Protein AF-A0A3S0AZ36-F1 (afdb_monomer)

Mean predicted aligned error: 8.42 Å

Nearest PDB structures (foldseek):
  4oby-assembly1_A  TM=6.616E-01  e=1.088E-15  Escherichia coli K-12
  6ao8-assembly1_A  TM=6.631E-01  e=4.746E-15  Neisseria gonorrhoeae NCCP11945
  5yym-assembly2_B  TM=6.530E-01  e=3.161E-15  Escherichia coli K-12
  5yym-assembly1_A  TM=6.118E-01  e=3.873E-15  Escherichia coli K-12
  5b63-assembly1_A  TM=6.585E-01  e=3.156E-12  Escherichia coli K-12

Secondary structure (DSSP, 8-state):
--EEPPGGG-SSEEEESS--HHHHTTSEEEEETTEEEEE-BTTB-S-SSPPPPPPPEEEEE---BTTS--BHHHHHHHHHHHHHHHHHS--GGG-TTS----TT---S-SEEEEEEEB-TT---HHHHHHHHHHHHHHT--PEEEEGGGS-SSSS---EEEEEEE-TT-SSEEEEEEEEETTEEEEEE-TTSPBPHHHHHHHHHHHH--SEEEEEGGGHHHHHHTT-GGGEEEEPPEE-TTSSB-B-TTSSBPBHHHHHHHHHHHS-S-SS-HHHHHHHHHHHHHHSS-TTS-EE--HHHHTSTTSHHHHHHHHHHHHHHHT--TTSS-SS-HHHHHHHHHHHHHGGGTTT----HHHHHHHTTS-TTS--GGGT--HHHHHHHHHHHTHHHHHHHHHHHT-THHHHHHHHHHHHHHHHHHHHS-STT--HHHHHHHHHHHHHHHHHHHHTT----S--

Radius of gyration: 25.85 Å; Cα contacts (8 Å, |Δi|>4): 784; chains: 1; bounding box: 55×52×87 Å

Structure (mmCIF, N/CA/C/O backbone):
data_AF-A0A3S0AZ36-F1
#
_entry.id   AF-A0A3S0AZ36-F1
#
loop_
_atom_site.group_PDB
_atom_site.id
_atom_site.type_symbol
_atom_site.label_atom_id
_atom_site.label_alt_id
_atom_site.label_co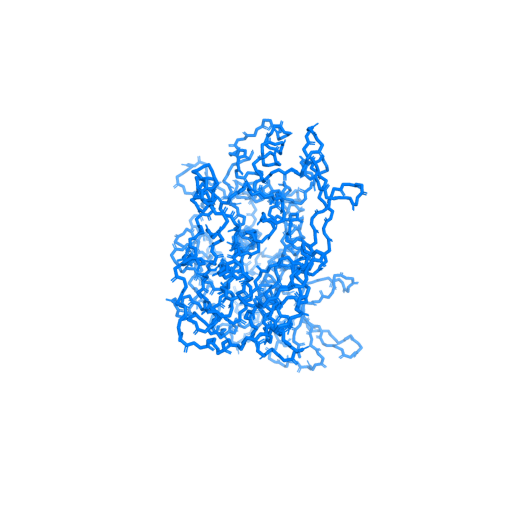mp_id
_atom_site.label_asym_id
_atom_site.label_entity_id
_atom_site.label_seq_id
_atom_site.pdbx_PDB_ins_code
_atom_site.Cartn_x
_atom_site.Cartn_y
_atom_site.Cartn_z
_atom_site.occupancy
_atom_site.B_iso_or_equiv
_atom_site.auth_seq_id
_atom_site.auth_comp_id
_atom_site.auth_asym_id
_atom_site.auth_atom_id
_atom_site.pdbx_PDB_model_num
ATOM 1 N N . MET A 1 1 ? 0.886 -23.680 -12.148 1.00 79.12 1 MET A N 1
ATOM 2 C CA . MET A 1 1 ? 0.902 -22.332 -11.508 1.00 79.12 1 MET A CA 1
ATOM 3 C C . MET A 1 1 ? 2.053 -21.523 -12.098 1.00 79.12 1 ME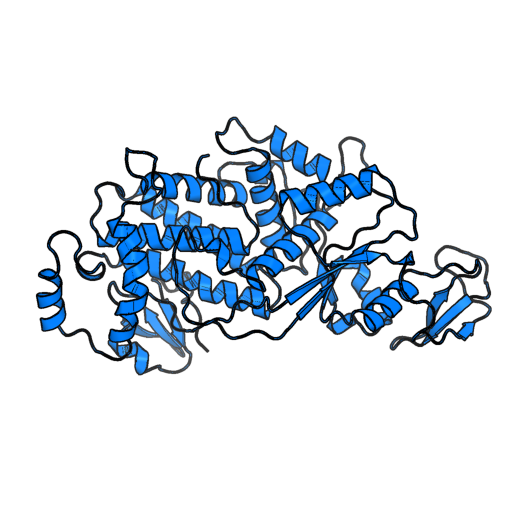T A C 1
ATOM 5 O O . MET A 1 1 ? 3.186 -21.933 -11.911 1.00 79.12 1 MET A O 1
ATOM 9 N N . ILE A 1 2 ? 1.768 -20.415 -12.793 1.00 89.44 2 ILE A N 1
ATOM 10 C CA . ILE A 1 2 ? 2.784 -19.547 -13.423 1.00 89.44 2 ILE A CA 1
ATOM 11 C C . ILE A 1 2 ? 3.295 -18.500 -12.422 1.00 89.44 2 ILE A C 1
ATOM 13 O O . ILE A 1 2 ? 2.479 -17.901 -11.713 1.00 89.44 2 ILE A O 1
ATOM 17 N N . ARG A 1 3 ? 4.615 -18.284 -12.360 1.00 92.00 3 ARG A N 1
ATOM 18 C CA . ARG A 1 3 ? 5.283 -17.285 -11.499 1.00 92.00 3 ARG A CA 1
ATOM 19 C C . ARG A 1 3 ? 6.488 -16.651 -12.211 1.00 92.00 3 ARG A C 1
ATOM 21 O O . ARG A 1 3 ? 7.035 -17.302 -13.095 1.00 92.00 3 ARG A O 1
ATOM 28 N N . PRO A 1 4 ? 6.924 -15.434 -11.832 1.00 94.19 4 PRO A N 1
ATOM 29 C CA . PRO A 1 4 ? 8.153 -14.847 -12.363 1.00 94.19 4 PRO A CA 1
ATOM 30 C C . PRO A 1 4 ? 9.373 -15.741 -12.132 1.00 94.19 4 PRO A C 1
ATOM 32 O O . PRO A 1 4 ? 9.482 -16.359 -11.070 1.00 94.19 4 PRO A O 1
ATOM 35 N N . ILE A 1 5 ? 10.294 -15.787 -13.098 1.00 93.12 5 ILE A N 1
ATOM 36 C CA . ILE A 1 5 ? 11.592 -16.453 -12.912 1.00 93.12 5 ILE A CA 1
ATOM 37 C C . ILE A 1 5 ? 12.347 -15.748 -11.769 1.00 93.12 5 ILE A C 1
ATOM 39 O O . ILE A 1 5 ? 12.480 -14.523 -11.798 1.00 93.12 5 ILE A O 1
ATOM 43 N N . PRO A 1 6 ? 12.833 -16.487 -10.753 1.00 86.81 6 PRO A N 1
ATOM 44 C CA . PRO A 1 6 ? 13.660 -15.923 -9.693 1.00 86.81 6 PRO A CA 1
ATOM 45 C C . PRO A 1 6 ? 14.910 -15.228 -10.242 1.00 86.81 6 PRO A C 1
ATOM 47 O O . PRO A 1 6 ? 15.614 -15.785 -11.083 1.00 86.81 6 PRO A O 1
ATOM 50 N N . ALA A 1 7 ? 15.232 -14.044 -9.716 1.00 80.94 7 ALA A N 1
ATOM 51 C CA . ALA A 1 7 ? 16.359 -13.233 -10.188 1.00 80.94 7 ALA A CA 1
ATOM 52 C C . ALA A 1 7 ? 17.716 -13.969 -10.166 1.00 80.94 7 ALA A C 1
ATOM 54 O O . ALA A 1 7 ? 18.577 -13.704 -10.999 1.00 80.94 7 ALA A O 1
ATOM 55 N N . ASN A 1 8 ? 17.906 -14.926 -9.251 1.00 82.12 8 ASN A N 1
ATOM 56 C CA . ASN A 1 8 ? 19.132 -15.723 -9.150 1.00 82.12 8 ASN A CA 1
ATOM 57 C C . ASN A 1 8 ? 19.309 -16.759 -10.276 1.00 82.12 8 ASN A C 1
ATOM 59 O O . ASN A 1 8 ? 20.394 -17.316 -10.400 1.00 82.12 8 ASN A O 1
ATOM 63 N N . LEU A 1 9 ? 18.276 -17.031 -11.079 1.00 82.44 9 LEU A N 1
ATOM 64 C CA . LEU A 1 9 ? 18.346 -17.937 -12.235 1.00 82.44 9 LEU A CA 1
ATOM 65 C C . LEU A 1 9 ? 18.652 -17.203 -13.554 1.00 82.44 9 LEU A C 1
ATOM 67 O O . LEU A 1 9 ? 18.641 -17.821 -14.623 1.00 82.44 9 LEU A O 1
ATOM 71 N N . GLY A 1 10 ? 18.922 -15.894 -13.475 1.00 82.12 10 GLY A N 1
ATOM 72 C CA . GLY A 1 10 ? 19.220 -15.031 -14.617 1.00 82.12 10 GLY A CA 1
ATOM 73 C C . GLY A 1 10 ? 18.020 -14.804 -15.541 1.00 82.12 10 GLY A C 1
ATOM 74 O O . GLY A 1 10 ? 17.025 -15.525 -15.480 1.00 82.12 10 GLY A O 1
ATOM 75 N N . GLY A 1 11 ? 18.128 -13.802 -16.418 1.00 87.06 11 GLY A N 1
ATOM 76 C CA . GLY A 1 11 ? 17.114 -13.447 -17.418 1.00 87.06 11 GLY A CA 1
ATOM 77 C C . GLY A 1 11 ? 15.759 -13.023 -16.839 1.00 87.06 11 GLY A C 1
ATOM 78 O O . GLY A 1 11 ? 15.585 -12.843 -15.634 1.00 87.06 11 GLY A O 1
ATOM 79 N N . VAL A 1 12 ? 14.780 -12.842 -17.724 1.00 93.38 12 VAL A N 1
ATOM 80 C CA . VAL A 1 12 ? 13.433 -12.376 -17.374 1.00 93.38 12 VAL A CA 1
ATOM 81 C C . VAL A 1 12 ? 12.391 -13.235 -18.066 1.00 93.38 12 VAL A C 1
ATOM 83 O O . VAL A 1 12 ? 12.542 -13.594 -19.229 1.00 93.38 12 VAL A O 1
ATOM 86 N N . GLY A 1 13 ? 11.326 -13.568 -17.347 1.00 93.25 13 GLY A N 1
ATOM 87 C CA . GLY A 1 13 ? 10.251 -14.397 -17.865 1.00 93.25 13 GLY A CA 1
ATOM 88 C C . GLY A 1 13 ? 9.427 -15.002 -16.745 1.00 93.25 13 GLY A C 1
ATOM 89 O O . GLY A 1 13 ? 9.386 -14.474 -15.628 1.00 93.25 13 GLY A O 1
ATOM 90 N N . PHE A 1 14 ? 8.800 -16.133 -17.032 1.00 94.56 14 PHE A N 1
ATOM 91 C CA . PHE A 1 14 ? 8.016 -16.886 -16.063 1.00 94.56 14 PHE A CA 1
ATOM 92 C C . PHE A 1 14 ? 8.357 -18.371 -16.102 1.00 94.56 14 PHE A C 1
ATOM 94 O O . PHE A 1 14 ? 8.943 -18.862 -17.060 1.00 94.56 14 PHE A O 1
ATOM 101 N N . PHE A 1 15 ? 7.991 -19.092 -15.050 1.00 94.12 15 PHE A N 1
ATOM 102 C CA . PHE A 1 15 ? 8.135 -20.538 -14.992 1.00 94.12 15 PHE A CA 1
ATOM 103 C C . PHE A 1 15 ? 6.829 -21.224 -14.599 1.00 94.12 15 PHE A C 1
ATOM 105 O O . PHE A 1 15 ? 5.954 -20.629 -13.957 1.00 94.12 15 PHE A O 1
ATOM 112 N N . SER A 1 16 ? 6.719 -22.499 -14.964 1.00 93.19 16 SER A N 1
ATOM 113 C CA . SER A 1 16 ? 5.603 -23.383 -14.634 1.00 93.19 16 SER A CA 1
ATOM 114 C C . SER A 1 16 ? 6.116 -24.773 -14.230 1.00 93.19 16 SER A C 1
ATOM 116 O O . SER A 1 16 ? 7.113 -25.233 -14.780 1.00 93.19 16 SER A O 1
ATOM 118 N N . PRO A 1 17 ? 5.478 -25.465 -13.265 1.00 92.81 17 PRO A N 1
ATOM 119 C CA . PRO A 1 17 ? 5.792 -26.868 -12.972 1.00 92.81 17 PRO A CA 1
ATOM 120 C C . PRO A 1 17 ? 5.386 -27.819 -14.110 1.00 92.81 17 PRO A C 1
ATOM 122 O O . PRO A 1 17 ? 5.925 -28.911 -14.226 1.00 92.81 17 PRO A O 1
ATOM 125 N N . GLU A 1 18 ? 4.448 -27.398 -14.955 1.00 92.69 18 GLU A N 1
ATOM 126 C CA . GLU A 1 18 ? 3.967 -28.147 -16.115 1.00 92.69 18 GLU A CA 1
ATOM 127 C C . GLU A 1 18 ? 4.444 -27.459 -17.390 1.00 92.69 18 GLU A C 1
ATOM 129 O O . GLU A 1 18 ? 4.520 -26.225 -17.425 1.00 92.69 18 GLU A O 1
ATOM 134 N N . LYS A 1 19 ? 4.743 -28.249 -18.427 1.00 92.88 19 LYS A N 1
ATOM 135 C CA . LYS A 1 19 ? 5.033 -27.711 -19.756 1.00 92.88 19 LYS A CA 1
ATOM 136 C C . LYS A 1 19 ? 3.781 -27.022 -20.294 1.00 92.88 19 LYS A C 1
ATOM 138 O O . LYS A 1 19 ? 2.687 -27.563 -20.168 1.00 92.88 19 LYS A O 1
ATOM 143 N N . LEU A 1 20 ? 3.965 -25.861 -20.904 1.00 91.06 20 LEU A N 1
ATOM 144 C CA . LEU A 1 20 ? 2.930 -25.035 -21.514 1.00 91.06 20 LEU A CA 1
ATOM 145 C C . LEU A 1 20 ? 3.229 -24.892 -23.018 1.00 91.06 20 LEU A C 1
ATOM 147 O O . LEU A 1 20 ? 3.924 -23.949 -23.410 1.00 91.06 20 LEU A O 1
ATOM 151 N N . PRO A 1 21 ? 2.784 -25.852 -23.855 1.00 88.12 21 PRO A N 1
ATOM 152 C CA . PRO A 1 21 ? 3.068 -25.866 -25.292 1.00 88.12 21 PRO A CA 1
ATOM 153 C C . PRO A 1 21 ? 2.645 -24.585 -26.017 1.00 88.12 21 PRO A C 1
ATOM 155 O O . PRO A 1 21 ? 3.278 -24.188 -26.987 1.00 88.12 21 PRO A O 1
ATOM 158 N N . GLU A 1 22 ? 1.609 -23.906 -25.524 1.00 82.81 22 GLU A N 1
ATOM 159 C CA . GLU A 1 22 ? 1.103 -22.651 -26.077 1.00 82.81 22 GLU A CA 1
ATOM 160 C C . GLU A 1 22 ? 2.115 -21.490 -26.022 1.00 82.81 22 GLU A C 1
ATOM 162 O O . GLU A 1 22 ? 1.969 -20.519 -26.764 1.00 82.81 22 GLU A O 1
ATOM 167 N N . PHE A 1 23 ? 3.149 -21.587 -25.176 1.00 85.44 23 PHE A N 1
ATOM 168 C CA . PHE A 1 23 ? 4.197 -20.571 -25.029 1.00 85.44 23 PHE A CA 1
ATOM 169 C C . PHE A 1 23 ? 5.544 -20.988 -25.631 1.00 85.44 23 PHE A C 1
ATOM 171 O O .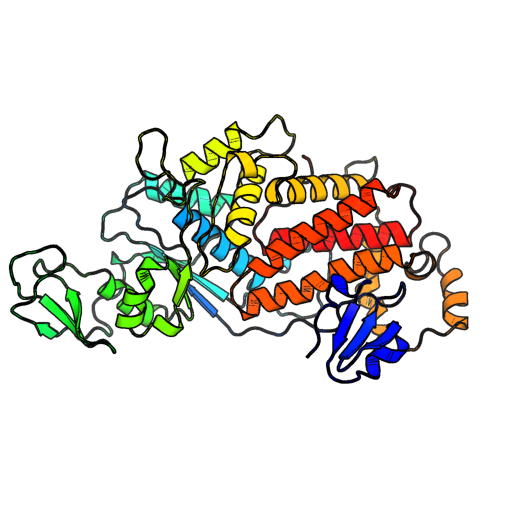 PHE A 1 23 ? 6.428 -20.138 -25.747 1.00 85.44 23 PHE A O 1
ATOM 178 N N . SER A 1 24 ? 5.716 -22.256 -26.023 1.00 80.25 24 SER A N 1
ATOM 179 C CA . SER A 1 24 ? 6.996 -22.803 -26.501 1.00 80.25 24 SER A CA 1
ATOM 180 C C . SER A 1 24 ? 7.506 -22.127 -27.781 1.00 80.25 24 SER A C 1
ATOM 182 O O . SER A 1 24 ? 8.712 -21.982 -27.946 1.00 80.25 24 SER A O 1
ATOM 184 N N . ASP A 1 25 ? 6.599 -21.668 -28.649 1.00 74.44 25 ASP A N 1
ATOM 185 C CA . ASP A 1 25 ? 6.937 -20.981 -29.908 1.00 74.44 25 ASP A CA 1
ATOM 186 C C . ASP A 1 25 ? 7.022 -19.448 -29.768 1.00 74.44 25 ASP A C 1
ATOM 188 O O . ASP A 1 25 ? 7.360 -18.739 -30.718 1.00 74.44 25 ASP A O 1
ATOM 192 N N . GLN A 1 26 ? 6.684 -18.924 -28.588 1.00 80.00 26 GLN A N 1
ATOM 193 C CA . GLN A 1 26 ? 6.623 -17.489 -28.297 1.00 80.00 26 GLN A CA 1
ATOM 194 C C . GLN A 1 26 ? 7.802 -17.050 -27.420 1.00 80.00 26 GLN A C 1
ATOM 196 O O . GLN A 1 26 ? 8.475 -16.052 -27.679 1.00 80.00 26 GLN A O 1
ATOM 201 N N . TYR A 1 27 ? 8.083 -17.823 -26.378 1.00 87.44 27 TYR A N 1
ATOM 202 C CA . TYR A 1 27 ? 9.129 -17.547 -25.405 1.00 87.44 27 TYR A CA 1
ATOM 203 C C . TYR A 1 27 ? 10.301 -18.498 -25.620 1.00 87.44 27 TYR A C 1
ATOM 205 O O . TYR A 1 27 ? 10.138 -19.603 -26.131 1.00 87.44 27 TYR A O 1
ATOM 213 N N . GLN A 1 28 ? 11.493 -18.102 -25.178 1.00 89.38 28 GLN A N 1
ATOM 214 C CA . GLN A 1 28 ? 12.612 -19.035 -25.145 1.00 89.38 28 GLN A CA 1
ATOM 215 C C . GLN A 1 28 ? 12.377 -20.046 -24.013 1.00 89.38 28 GLN A C 1
ATOM 217 O O . GLN A 1 28 ? 12.492 -19.709 -22.830 1.00 89.38 28 GLN A O 1
ATOM 222 N N . GLU A 1 29 ? 12.007 -21.269 -24.395 1.00 92.00 29 GLU A N 1
ATOM 223 C CA . GLU A 1 29 ? 11.737 -22.385 -23.488 1.00 92.00 29 GLU A CA 1
ATOM 224 C C . GLU A 1 29 ? 13.034 -23.042 -22.991 1.00 92.00 29 GLU A C 1
ATOM 226 O O . GLU A 1 29 ? 13.951 -23.326 -23.761 1.00 92.00 29 GLU A O 1
ATOM 231 N N . GLU A 1 30 ? 13.090 -23.333 -21.693 1.00 92.25 30 GLU A N 1
ATOM 232 C CA . GLU A 1 30 ? 14.192 -24.047 -21.050 1.00 92.25 30 GLU A CA 1
ATOM 233 C C . GLU A 1 30 ? 13.646 -24.952 -19.932 1.00 92.25 30 GLU A C 1
ATOM 235 O O . GLU A 1 30 ? 12.888 -24.503 -19.072 1.00 92.25 30 GLU A O 1
ATOM 240 N N . ASN A 1 31 ? 14.034 -26.230 -19.903 1.00 92.25 31 ASN A N 1
ATOM 241 C CA . ASN A 1 31 ? 13.692 -27.128 -18.799 1.00 92.25 31 ASN A CA 1
ATOM 242 C C . ASN A 1 31 ? 14.783 -27.083 -17.715 1.00 92.25 31 ASN A C 1
ATOM 244 O O . ASN A 1 31 ? 15.943 -27.380 -17.992 1.00 92.25 31 ASN A O 1
ATOM 248 N N . VAL A 1 32 ? 14.412 -26.732 -16.480 1.00 89.19 32 VAL A N 1
ATOM 249 C CA . VAL A 1 32 ? 15.333 -26.628 -15.337 1.00 89.19 32 VAL A CA 1
ATOM 250 C C . VAL A 1 32 ? 14.783 -27.426 -14.155 1.00 89.19 32 VAL A C 1
ATOM 252 O O . VAL A 1 32 ? 13.923 -26.971 -13.392 1.00 89.19 32 VAL A O 1
ATOM 255 N N . GLY A 1 33 ? 15.294 -28.647 -13.985 1.00 88.88 33 GLY A N 1
ATOM 256 C CA . GLY A 1 33 ? 14.856 -29.563 -12.933 1.00 88.88 33 GLY A CA 1
ATOM 257 C C . GLY A 1 33 ? 13.379 -29.934 -13.086 1.00 88.88 33 GLY A C 1
ATOM 258 O O . GLY A 1 33 ? 12.988 -30.566 -14.059 1.00 88.88 33 GLY A O 1
ATOM 259 N N . ARG A 1 34 ? 12.542 -29.543 -12.116 1.00 90.75 34 ARG A N 1
ATOM 260 C CA . ARG A 1 34 ? 11.088 -29.812 -12.123 1.00 90.75 34 ARG A CA 1
ATOM 261 C C . ARG A 1 34 ? 10.240 -28.692 -12.739 1.00 90.75 34 ARG A C 1
ATOM 263 O O . ARG A 1 34 ? 9.025 -28.691 -12.561 1.00 90.75 34 ARG A O 1
ATOM 270 N N . TYR A 1 35 ? 10.872 -27.699 -13.360 1.00 93.44 35 TYR A N 1
ATOM 271 C CA . TYR A 1 35 ? 10.203 -26.507 -13.873 1.00 93.44 35 TYR A CA 1
ATOM 272 C C . TYR A 1 35 ? 10.549 -26.255 -15.339 1.00 93.44 35 TYR A C 1
ATOM 274 O O . TYR A 1 35 ? 11.637 -26.582 -15.807 1.00 93.44 35 TYR A O 1
ATOM 282 N N . TRP A 1 36 ? 9.612 -25.624 -16.036 1.00 93.88 36 TRP A N 1
ATOM 283 C CA . TRP A 1 36 ? 9.756 -25.102 -17.388 1.00 93.88 36 TRP A CA 1
ATOM 284 C C . TRP A 1 36 ? 9.829 -23.583 -17.313 1.00 93.88 36 TRP A C 1
ATOM 286 O O . TRP A 1 36 ? 8.896 -22.954 -16.810 1.00 93.88 36 TRP A O 1
ATOM 296 N N . ASN A 1 37 ? 10.934 -23.011 -17.775 1.00 94.25 37 ASN A N 1
ATOM 297 C CA . ASN A 1 37 ? 11.165 -21.578 -17.866 1.00 94.25 37 ASN A CA 1
ATOM 298 C C . ASN A 1 37 ? 10.804 -21.087 -19.270 1.00 94.25 37 ASN A C 1
ATOM 300 O O . ASN A 1 37 ? 11.144 -21.723 -20.262 1.00 94.25 37 ASN A O 1
ATOM 304 N N . TYR A 1 38 ? 10.171 -19.922 -19.331 1.00 94.19 38 TYR A N 1
ATOM 305 C CA . TYR A 1 38 ? 9.765 -19.224 -20.545 1.00 94.19 38 TYR A CA 1
ATOM 306 C C . TYR A 1 38 ? 10.333 -17.810 -20.477 1.00 94.19 38 TYR A C 1
ATOM 308 O O . TYR A 1 38 ? 9.811 -16.957 -19.750 1.00 94.19 38 TYR A O 1
ATOM 316 N N . ARG A 1 39 ? 11.452 -17.577 -21.166 1.00 93.75 39 ARG A N 1
ATOM 317 C CA . ARG A 1 39 ? 12.165 -16.293 -21.147 1.00 93.75 39 ARG A CA 1
ATOM 318 C C . ARG A 1 39 ? 11.637 -15.369 -22.234 1.00 93.75 39 ARG A C 1
ATOM 320 O O . ARG A 1 39 ? 11.304 -15.813 -23.333 1.00 93.75 39 ARG A O 1
ATOM 327 N N . VAL A 1 40 ? 11.542 -14.087 -21.901 1.00 91.88 40 VAL A N 1
ATOM 328 C CA . VAL A 1 40 ? 11.032 -13.064 -22.818 1.00 91.88 40 VAL A CA 1
ATOM 329 C C . VAL A 1 40 ? 11.944 -12.901 -24.026 1.00 91.88 40 VAL A C 1
ATOM 331 O O . VAL A 1 40 ? 13.151 -13.116 -23.942 1.00 91.88 40 VAL A O 1
ATOM 334 N N . THR A 1 41 ? 11.361 -12.487 -25.142 1.00 88.06 41 THR A N 1
ATOM 335 C CA . THR A 1 41 ? 12.057 -12.171 -26.392 1.00 88.06 41 THR A CA 1
ATOM 336 C C . THR A 1 41 ? 11.597 -10.795 -26.888 1.00 88.06 41 THR A C 1
ATOM 338 O O . THR A 1 41 ? 10.553 -10.312 -26.438 1.00 88.06 41 THR A O 1
ATOM 341 N N . PRO A 1 42 ? 12.299 -10.154 -27.843 1.00 86.44 42 PRO A N 1
ATOM 342 C CA . PRO A 1 42 ? 11.850 -8.889 -28.435 1.00 86.44 42 PRO A CA 1
ATOM 343 C C . PRO A 1 42 ? 10.434 -8.938 -29.025 1.00 86.44 42 PRO A C 1
ATOM 345 O O . PRO A 1 42 ? 9.768 -7.910 -29.112 1.00 86.44 42 PRO A O 1
ATOM 348 N N . PHE A 1 43 ? 9.960 -10.129 -29.404 1.00 81.19 43 PHE A N 1
ATOM 349 C CA . PHE A 1 43 ? 8.616 -10.349 -29.941 1.00 81.19 43 PHE A CA 1
ATOM 350 C C . PHE A 1 43 ? 7.587 -10.719 -28.860 1.00 81.19 43 PHE A C 1
ATOM 352 O O . PHE A 1 43 ? 6.400 -10.471 -29.051 1.00 81.19 43 PHE A O 1
ATOM 359 N N . PHE A 1 44 ? 8.019 -11.290 -27.729 1.00 83.44 44 PHE A N 1
ATOM 360 C CA . PHE A 1 44 ? 7.130 -11.822 -26.694 1.00 83.44 44 PHE A CA 1
ATOM 361 C C . PHE A 1 44 ? 7.658 -11.528 -25.287 1.00 83.44 44 PHE A C 1
ATOM 363 O O . PHE A 1 44 ? 8.539 -12.209 -24.764 1.00 83.44 44 PHE A O 1
ATOM 370 N N . TYR A 1 45 ? 7.082 -10.510 -24.652 1.00 86.69 45 TYR A N 1
ATOM 371 C CA . TYR A 1 45 ? 7.505 -10.021 -23.334 1.00 86.69 45 TYR A CA 1
ATOM 372 C C . TYR A 1 45 ? 6.349 -9.788 -22.354 1.00 86.69 45 TYR A C 1
ATOM 374 O O . TYR A 1 45 ? 6.586 -9.441 -21.200 1.00 86.69 45 TYR A O 1
ATOM 382 N N . LYS A 1 46 ? 5.096 -9.978 -22.786 1.00 85.62 46 LYS A N 1
ATOM 383 C CA . LYS A 1 46 ? 3.913 -9.739 -21.947 1.00 85.62 46 LYS A CA 1
ATOM 384 C C . LYS A 1 46 ? 3.796 -10.771 -20.830 1.00 85.62 46 LYS A C 1
ATOM 386 O O . LYS A 1 46 ? 4.206 -11.924 -20.986 1.00 85.62 46 LYS A O 1
ATOM 391 N N . TRP A 1 47 ? 3.185 -10.371 -19.718 1.00 85.62 47 TRP A N 1
ATOM 392 C CA . TRP A 1 47 ? 2.796 -11.325 -18.686 1.00 85.62 47 TRP A CA 1
ATOM 393 C C . TRP A 1 47 ? 1.648 -12.223 -19.197 1.00 85.62 47 TRP A C 1
ATOM 395 O O . TRP A 1 47 ? 0.638 -11.703 -19.672 1.00 85.62 47 TRP A O 1
ATOM 405 N N . PRO A 1 48 ? 1.753 -13.565 -19.107 1.00 81.88 48 PRO A N 1
ATOM 406 C CA . PRO A 1 48 ? 0.847 -14.478 -19.818 1.00 81.88 48 PRO A CA 1
ATOM 407 C C . PRO A 1 48 ? -0.544 -14.622 -19.182 1.00 81.88 48 PRO A C 1
ATOM 409 O O . PRO A 1 48 ? -1.450 -15.186 -19.793 1.00 81.88 48 PRO A O 1
ATOM 412 N N . LYS A 1 49 ? -0.744 -14.164 -17.939 1.00 77.88 49 LYS A N 1
ATOM 413 C CA . LYS A 1 49 ? -2.036 -14.287 -17.248 1.00 77.88 49 LYS A CA 1
ATOM 414 C C . LYS A 1 49 ? -2.810 -12.979 -17.269 1.00 77.88 49 LYS A C 1
ATOM 416 O O . LYS A 1 49 ? -2.291 -11.946 -16.858 1.00 77.88 49 LYS A O 1
ATOM 421 N N . LYS A 1 50 ? -4.089 -13.067 -17.637 1.00 67.75 50 LYS A N 1
ATOM 422 C CA . LYS A 1 50 ? -5.053 -11.977 -17.461 1.00 67.75 50 LYS A CA 1
ATOM 423 C C . LYS A 1 50 ? -5.398 -11.784 -15.980 1.00 67.75 50 LYS A C 1
ATOM 425 O O . LYS A 1 50 ? -5.369 -12.744 -15.203 1.00 67.75 50 LYS A O 1
ATOM 430 N N . HIS A 1 51 ? -5.751 -10.550 -15.618 1.00 65.81 51 HIS A N 1
ATOM 431 C CA . HIS A 1 51 ? -6.297 -10.213 -14.301 1.00 65.81 51 HIS A CA 1
ATOM 432 C C . HIS A 1 51 ? -7.602 -10.978 -14.062 1.00 65.81 51 HIS A C 1
ATOM 434 O O . HIS A 1 51 ? -8.431 -11.101 -14.965 1.00 65.81 51 HIS A O 1
ATOM 440 N N . GLN A 1 52 ? -7.777 -11.523 -12.858 1.00 65.12 52 GLN A N 1
ATOM 441 C CA . GLN A 1 52 ? -9.012 -12.216 -12.488 1.00 65.12 52 GLN A CA 1
ATOM 442 C C . GLN A 1 52 ? -10.011 -11.225 -11.885 1.00 65.12 52 GLN A C 1
ATOM 444 O O . GLN A 1 52 ? -9.625 -10.306 -11.162 1.00 65.12 52 GLN A O 1
ATOM 449 N N . GLN A 1 53 ? -11.301 -11.417 -12.175 1.00 59.69 53 GLN A N 1
ATOM 450 C CA . GLN A 1 53 ? -12.363 -10.646 -11.527 1.00 59.69 53 GLN A CA 1
ATOM 451 C C . GLN A 1 53 ? -12.388 -10.948 -10.027 1.00 59.69 53 GLN A C 1
ATOM 453 O O . GLN A 1 53 ? -12.325 -12.108 -9.614 1.00 59.69 53 GLN A O 1
ATOM 458 N N . ASN A 1 54 ? -12.494 -9.896 -9.217 1.00 64.31 54 ASN A N 1
ATOM 459 C CA . ASN A 1 54 ? -12.494 -10.011 -7.765 1.00 64.31 54 ASN A CA 1
ATOM 460 C C . ASN A 1 54 ? -13.911 -10.019 -7.201 1.00 64.31 54 ASN A C 1
ATOM 462 O O . ASN A 1 54 ? -14.852 -9.498 -7.799 1.00 64.31 54 ASN A O 1
ATOM 466 N N . LYS A 1 55 ? -14.046 -10.613 -6.014 1.00 69.00 55 LYS A N 1
ATOM 467 C CA . LYS A 1 55 ? -15.281 -10.563 -5.230 1.00 69.00 55 LYS A CA 1
ATOM 468 C C . LYS A 1 55 ? -15.582 -9.122 -4.827 1.00 69.00 55 LYS A C 1
ATOM 470 O O . LYS A 1 55 ? -14.665 -8.331 -4.621 1.00 69.00 55 LYS A O 1
ATOM 475 N N . LYS A 1 56 ? -16.867 -8.822 -4.641 1.00 84.94 56 LYS A N 1
ATOM 476 C CA . LYS A 1 56 ? -17.297 -7.575 -4.014 1.00 84.94 56 LYS A CA 1
ATOM 477 C C . LYS A 1 56 ? -16.840 -7.556 -2.551 1.00 84.94 56 LYS A C 1
ATOM 479 O O . LYS A 1 56 ? -17.163 -8.482 -1.807 1.00 84.94 56 LYS A O 1
ATOM 484 N N . LEU A 1 57 ? -16.095 -6.530 -2.154 1.00 92.75 57 LEU A N 1
ATOM 485 C CA . LEU A 1 57 ? -15.570 -6.344 -0.799 1.00 92.75 57 LEU A CA 1
ATOM 486 C C . LEU A 1 57 ? -16.210 -5.126 -0.127 1.00 92.75 57 LEU A C 1
ATOM 488 O O . LEU A 1 57 ? -16.567 -4.152 -0.788 1.00 92.75 57 LEU A O 1
ATOM 492 N N . VAL A 1 58 ? -16.316 -5.173 1.198 1.00 96.06 58 VAL A N 1
ATOM 493 C CA . VAL A 1 58 ? -16.641 -4.018 2.045 1.00 96.06 58 VAL A CA 1
ATOM 494 C C . VAL A 1 58 ? -15.561 -3.955 3.116 1.00 96.06 58 VAL A C 1
ATOM 496 O O . VAL A 1 58 ? -15.485 -4.839 3.967 1.00 96.06 58 VAL A O 1
ATOM 499 N N . ILE A 1 59 ? -14.679 -2.966 3.042 1.00 97.31 59 ILE A N 1
ATOM 500 C CA . ILE A 1 59 ? -13.481 -2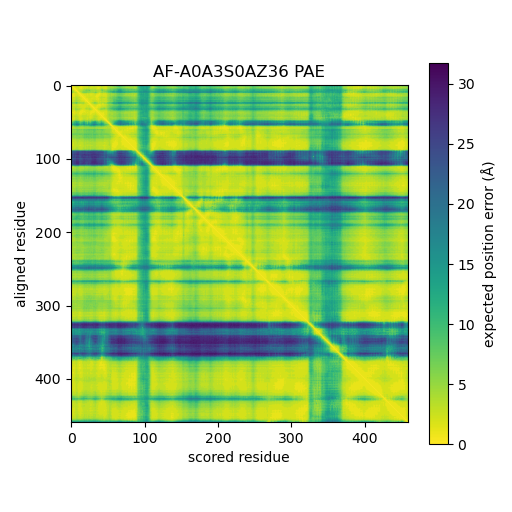.896 3.881 1.00 97.31 59 ILE A CA 1
ATOM 501 C C . ILE A 1 59 ? -13.625 -1.719 4.840 1.00 97.31 59 ILE A C 1
ATOM 503 O O . ILE A 1 59 ? -13.668 -0.571 4.399 1.00 97.31 59 ILE A O 1
ATOM 507 N N . ASP A 1 60 ? -13.680 -2.013 6.138 1.00 98.19 60 ASP A N 1
ATOM 508 C CA . ASP A 1 60 ? -13.522 -1.007 7.185 1.00 98.19 60 ASP A CA 1
ATOM 509 C C . ASP A 1 60 ? -12.041 -0.673 7.337 1.00 98.19 60 ASP A C 1
ATOM 511 O O . ASP A 1 60 ? -11.226 -1.549 7.647 1.00 98.19 60 ASP A O 1
ATOM 515 N N . ALA A 1 61 ? -11.673 0.570 7.041 1.00 96.00 61 ALA A N 1
ATOM 516 C CA . ALA A 1 61 ? -10.284 0.990 7.036 1.00 96.00 61 ALA A CA 1
ATOM 517 C C . ALA A 1 61 ? -10.125 2.463 7.398 1.00 96.00 61 ALA A C 1
ATOM 519 O O . ALA A 1 61 ? -10.815 3.327 6.858 1.00 96.00 61 ALA A O 1
ATOM 520 N N . PHE A 1 62 ? -9.103 2.732 8.218 1.00 96.31 62 PHE A N 1
ATOM 521 C CA . PHE A 1 62 ? -8.757 4.067 8.700 1.00 96.31 62 PHE A CA 1
ATOM 522 C C . PHE A 1 62 ? -9.918 4.714 9.473 1.00 96.31 62 PHE A C 1
ATOM 524 O O . PHE A 1 62 ? -10.515 5.705 9.056 1.00 96.31 62 PHE A O 1
ATOM 531 N N . SER A 1 63 ? -10.180 4.130 10.643 1.00 95.12 63 SER A N 1
ATOM 532 C CA . SER A 1 63 ? -11.298 4.444 11.542 1.00 95.12 63 SER A CA 1
ATOM 533 C C . SER A 1 63 ? -10.787 5.054 12.861 1.00 95.12 63 SER A C 1
ATOM 535 O O . SER A 1 63 ? -10.808 4.394 13.901 1.00 95.12 63 SER A O 1
ATOM 537 N N . PRO A 1 64 ? -10.203 6.272 12.843 1.00 95.75 64 PRO A N 1
ATOM 538 C CA . PRO A 1 64 ? -9.644 6.894 14.039 1.00 95.75 64 PRO A CA 1
ATOM 539 C C . PRO A 1 64 ? -10.731 7.418 14.988 1.00 95.75 64 PRO A C 1
ATOM 541 O O . PRO A 1 64 ? -11.865 7.704 14.598 1.00 95.75 64 PRO A O 1
ATOM 544 N N . ASN A 1 65 ? -10.339 7.639 16.243 1.00 95.06 65 ASN A N 1
ATOM 545 C CA . ASN A 1 65 ? -11.142 8.418 17.184 1.00 95.06 65 ASN A CA 1
ATOM 546 C C . ASN A 1 65 ? -10.994 9.914 16.903 1.00 95.06 65 ASN A C 1
ATOM 548 O O . ASN A 1 65 ? -9.902 10.379 16.579 1.00 95.06 65 ASN A O 1
ATOM 552 N N . LEU A 1 66 ? -12.065 10.673 17.125 1.00 95.44 66 LEU A N 1
ATOM 553 C CA . LEU A 1 66 ? -12.120 12.112 16.852 1.00 95.44 66 LEU A CA 1
ATOM 554 C C . LEU A 1 66 ? -11.791 12.988 18.070 1.00 95.44 66 LEU A C 1
ATOM 556 O O . LEU A 1 66 ? -11.948 14.203 18.017 1.00 95.44 66 LEU A O 1
ATOM 560 N N . ASN A 1 67 ? -11.305 12.391 19.158 1.00 95.12 67 ASN A N 1
ATOM 561 C CA . ASN A 1 67 ? -10.934 13.085 20.392 1.00 95.12 67 ASN A CA 1
ATOM 562 C C . ASN A 1 67 ? -9.412 13.260 20.562 1.00 95.12 67 ASN A C 1
ATOM 564 O O . ASN A 1 67 ? -8.939 13.538 21.663 1.00 95.12 67 ASN A O 1
ATOM 568 N N . LYS A 1 68 ? -8.622 13.013 19.514 1.00 93.62 68 LYS A N 1
ATOM 569 C CA . LYS A 1 68 ? -7.156 13.123 19.533 1.00 93.62 68 LYS A CA 1
ATOM 570 C C . LYS A 1 68 ? -6.602 13.248 18.117 1.00 93.62 68 LYS A C 1
ATOM 572 O O . LYS A 1 68 ? -7.245 12.805 17.169 1.00 93.62 68 LYS A O 1
ATOM 577 N N . SER A 1 69 ? -5.394 13.793 17.991 1.00 94.06 69 SER A N 1
ATOM 578 C CA . SER A 1 69 ? -4.682 13.853 16.711 1.00 94.06 69 SER A CA 1
ATOM 579 C C . SER A 1 69 ? -4.339 12.465 16.172 1.00 94.06 69 SER A C 1
ATOM 581 O O . SER A 1 69 ? -4.184 11.487 16.919 1.00 94.06 69 SER A O 1
ATOM 583 N N . LEU A 1 70 ? -4.145 12.388 14.858 1.00 94.88 70 LEU A N 1
ATOM 584 C CA . LEU A 1 70 ? -3.639 11.183 14.217 1.00 94.88 70 LEU A CA 1
ATOM 585 C C . LEU A 1 70 ? -2.176 10.935 14.608 1.00 94.88 70 LEU A C 1
ATOM 587 O O . LEU A 1 70 ? -1.409 11.860 14.854 1.00 94.88 70 LEU A O 1
ATOM 591 N N . HIS A 1 71 ? -1.762 9.670 14.631 1.00 91.25 71 HIS A N 1
ATOM 592 C CA . HIS A 1 71 ? -0.385 9.255 14.911 1.00 91.25 71 HIS A CA 1
ATOM 593 C C . HIS A 1 71 ? 0.120 8.325 13.806 1.00 91.25 71 HIS A C 1
ATOM 595 O O . HIS A 1 71 ? -0.658 7.850 12.976 1.00 91.25 71 HIS A O 1
ATOM 601 N N . VAL A 1 72 ? 1.403 7.962 13.833 1.00 90.00 72 VAL A N 1
ATOM 602 C CA . VAL A 1 72 ? 2.034 7.141 12.780 1.00 90.00 72 VAL A CA 1
ATOM 603 C C . VAL A 1 72 ? 1.324 5.809 12.485 1.00 90.00 72 VAL A C 1
ATOM 605 O O . VAL A 1 72 ? 1.255 5.376 11.338 1.00 90.00 72 VAL A O 1
ATOM 608 N N . GLY A 1 73 ? 0.726 5.169 13.497 1.00 91.31 73 GLY A N 1
ATOM 609 C CA . GLY A 1 73 ? -0.082 3.961 13.292 1.00 91.31 73 GLY A CA 1
ATOM 610 C C . GLY A 1 73 ? -1.300 4.186 12.384 1.00 91.31 73 GLY A C 1
ATOM 611 O O . GLY A 1 73 ? -1.618 3.320 11.573 1.00 91.31 73 GLY A O 1
ATOM 612 N N . HIS A 1 74 ? -1.936 5.362 12.462 1.00 94.69 74 HIS A N 1
ATOM 613 C CA . HIS A 1 74 ? -3.043 5.739 11.584 1.00 94.69 74 HIS A CA 1
ATOM 614 C C . HIS A 1 74 ? -2.541 6.036 10.168 1.00 94.69 74 HIS A C 1
ATOM 616 O O . HIS A 1 74 ? -3.195 5.629 9.216 1.00 94.69 74 HIS A O 1
ATOM 622 N N . LEU A 1 75 ? -1.350 6.631 10.004 1.00 95.00 75 LEU A N 1
ATOM 623 C CA . LEU A 1 75 ? -0.740 6.801 8.676 1.00 95.00 75 LEU A CA 1
ATOM 624 C C . LEU A 1 75 ? -0.508 5.464 7.968 1.00 95.00 75 LEU A C 1
ATOM 626 O O . LEU A 1 75 ? -0.706 5.370 6.760 1.00 95.00 75 LEU A O 1
ATOM 630 N N . ARG A 1 76 ? -0.131 4.408 8.703 1.00 95.81 76 ARG A N 1
ATOM 631 C CA . ARG A 1 76 ? 0.046 3.071 8.111 1.00 95.81 76 ARG A CA 1
ATOM 632 C C . ARG A 1 76 ? -1.279 2.484 7.637 1.00 95.81 76 ARG A C 1
ATOM 634 O O . ARG A 1 76 ? -1.331 1.906 6.554 1.00 95.81 76 ARG A O 1
ATOM 641 N N . GLN A 1 77 ? -2.339 2.651 8.427 1.00 96.88 77 GLN A N 1
ATOM 642 C CA . GLN A 1 77 ? -3.688 2.244 8.029 1.00 96.88 77 GLN A CA 1
ATOM 643 C C . GLN A 1 77 ? -4.169 3.045 6.814 1.00 96.88 77 GLN A C 1
ATOM 645 O O . GLN A 1 77 ? -4.665 2.445 5.869 1.00 96.88 77 GLN A O 1
ATOM 650 N N . LEU A 1 78 ? -3.951 4.365 6.797 1.00 97.69 78 LEU A N 1
ATOM 651 C CA . LEU A 1 78 ? -4.308 5.245 5.682 1.00 97.69 78 LEU A CA 1
ATOM 652 C C . LEU A 1 78 ? -3.568 4.875 4.394 1.00 97.69 78 LEU A C 1
ATOM 654 O O . LEU A 1 78 ? -4.193 4.768 3.344 1.00 97.69 78 LEU A O 1
ATOM 658 N N . ALA A 1 79 ? -2.256 4.632 4.467 1.00 98.25 79 ALA A N 1
ATOM 659 C CA . ALA A 1 79 ? -1.460 4.213 3.314 1.00 98.25 79 ALA A CA 1
ATOM 660 C C . ALA A 1 79 ? -1.960 2.878 2.739 1.00 98.25 79 ALA A C 1
ATOM 662 O O . ALA A 1 79 ? -2.099 2.745 1.523 1.00 98.25 79 ALA A O 1
ATOM 663 N N . LEU A 1 80 ? -2.282 1.904 3.603 1.00 98.25 80 LEU A N 1
ATOM 664 C CA . LEU A 1 80 ? -2.841 0.626 3.160 1.00 98.25 80 LEU A CA 1
ATOM 665 C C . LEU A 1 80 ? -4.238 0.805 2.554 1.00 98.25 80 LEU A C 1
ATOM 667 O O . LEU A 1 80 ? -4.498 0.278 1.476 1.00 98.25 80 LEU A O 1
ATOM 671 N N . ALA A 1 81 ? -5.115 1.562 3.213 1.00 97.44 81 ALA A N 1
ATOM 672 C CA . ALA A 1 81 ? -6.468 1.834 2.738 1.00 97.44 81 ALA A CA 1
ATOM 673 C C . ALA A 1 81 ? -6.451 2.522 1.368 1.00 97.44 81 ALA A C 1
ATOM 675 O O . ALA A 1 81 ? -7.137 2.086 0.444 1.00 97.44 81 ALA A O 1
ATOM 676 N N . LYS A 1 82 ? -5.590 3.535 1.203 1.00 97.00 82 LYS A N 1
ATOM 677 C CA . LYS A 1 82 ? -5.382 4.221 -0.071 1.00 97.00 82 LYS A CA 1
ATOM 678 C C . LYS A 1 82 ? -4.905 3.256 -1.155 1.00 97.00 82 LYS A C 1
ATOM 680 O O . LYS A 1 82 ? -5.526 3.211 -2.211 1.00 97.00 82 LYS A O 1
ATOM 685 N N . SER A 1 83 ? -3.857 2.470 -0.902 1.00 97.25 83 SER A N 1
ATOM 686 C CA . SER A 1 83 ? -3.336 1.505 -1.882 1.00 97.25 83 SER A CA 1
ATOM 687 C C . SER A 1 83 ? -4.380 0.459 -2.277 1.00 97.25 83 SER A C 1
ATOM 689 O O . SER A 1 83 ? -4.590 0.206 -3.460 1.00 97.25 83 SER A O 1
ATOM 691 N N . LEU A 1 84 ? -5.098 -0.120 -1.311 1.00 95.38 84 LEU A N 1
ATOM 692 C CA . LEU A 1 84 ? -6.147 -1.093 -1.612 1.00 95.38 84 LEU A CA 1
ATOM 693 C C . LEU A 1 84 ? -7.308 -0.456 -2.381 1.00 95.38 84 LEU A C 1
ATOM 695 O O . LEU A 1 84 ? -7.842 -1.093 -3.283 1.00 95.38 84 LEU A O 1
ATOM 699 N N . ASN A 1 85 ? -7.672 0.794 -2.088 1.00 93.56 85 ASN A N 1
ATOM 700 C CA . ASN A 1 85 ? -8.672 1.513 -2.871 1.00 93.56 85 ASN A CA 1
ATOM 701 C C . ASN A 1 85 ? -8.226 1.690 -4.329 1.00 93.56 85 ASN A C 1
ATOM 703 O O . ASN A 1 85 ? -9.015 1.453 -5.237 1.00 93.56 85 ASN A O 1
ATOM 707 N N . GLU A 1 86 ? -6.961 2.031 -4.570 1.00 90.19 86 GLU A N 1
ATOM 708 C CA . GLU A 1 86 ? -6.408 2.135 -5.928 1.00 90.19 86 GLU A CA 1
ATOM 709 C C . GLU A 1 86 ? -6.378 0.780 -6.653 1.00 90.19 86 GLU A C 1
ATOM 711 O O . GLU A 1 86 ? -6.804 0.675 -7.804 1.00 90.19 86 GLU A O 1
ATOM 716 N N . LEU A 1 87 ? -5.961 -0.281 -5.959 1.00 89.56 87 LEU A N 1
ATOM 717 C CA . LEU A 1 87 ? -5.881 -1.639 -6.500 1.00 89.56 87 LEU A CA 1
ATOM 718 C C . LEU A 1 87 ? -7.258 -2.241 -6.833 1.00 89.56 87 LEU A C 1
ATOM 720 O O . LEU A 1 87 ? -7.417 -2.885 -7.875 1.00 89.56 87 LEU A O 1
ATOM 724 N N . LEU A 1 88 ? -8.244 -2.058 -5.947 1.00 89.38 88 LEU A N 1
ATOM 725 C CA . LEU A 1 88 ? -9.557 -2.716 -6.011 1.00 89.38 88 LEU A CA 1
ATOM 726 C C . LEU A 1 88 ? -10.603 -1.916 -6.794 1.00 89.38 88 LEU A C 1
ATOM 728 O O . LEU A 1 88 ? -11.499 -2.513 -7.395 1.00 89.38 88 LEU A O 1
ATOM 732 N N . ASN A 1 89 ? -10.490 -0.586 -6.792 1.00 83.50 89 ASN A N 1
ATOM 733 C CA . ASN A 1 89 ? -11.452 0.323 -7.417 1.00 83.50 89 ASN A CA 1
ATOM 734 C C . ASN A 1 89 ? -10.854 1.099 -8.581 1.00 83.50 89 ASN A C 1
ATOM 736 O O . ASN A 1 89 ? -11.331 2.195 -8.882 1.00 83.50 89 ASN A O 1
ATOM 740 N N . PHE A 1 90 ? -9.805 0.559 -9.207 1.00 68.69 90 PHE A N 1
ATOM 741 C CA . PHE A 1 90 ? -9.094 1.238 -10.276 1.00 68.69 90 PHE A CA 1
ATOM 742 C C . PHE A 1 90 ? -10.078 1.866 -11.279 1.00 68.69 90 PHE A C 1
ATOM 744 O O . PHE A 1 90 ? -10.845 1.178 -11.954 1.00 68.69 90 PHE A O 1
ATOM 751 N N . SER A 1 91 ? -10.094 3.199 -11.309 1.00 49.16 91 SER A N 1
ATOM 752 C CA . SER A 1 91 ? -11.004 3.970 -12.146 1.00 49.16 91 SER A CA 1
ATOM 753 C C . SER A 1 91 ? -10.400 4.102 -13.535 1.00 49.16 91 SER A C 1
ATOM 755 O O . SER A 1 91 ? -9.316 4.673 -13.694 1.00 49.16 91 SER A O 1
ATOM 757 N N . ALA A 1 92 ? -11.141 3.633 -14.540 1.00 39.41 92 ALA A N 1
ATOM 758 C CA . ALA A 1 92 ? -10.841 3.860 -15.949 1.00 39.41 92 ALA A CA 1
ATOM 759 C C . ALA A 1 92 ? -10.643 5.359 -16.277 1.00 39.41 92 ALA A C 1
ATOM 761 O O . ALA A 1 92 ? -9.903 5.689 -17.189 1.00 39.41 92 ALA A O 1
ATOM 762 N N . ASN A 1 93 ? -11.172 6.295 -15.475 1.00 33.59 93 ASN A N 1
ATOM 763 C CA . ASN A 1 93 ? -11.039 7.736 -15.733 1.00 33.59 93 ASN A CA 1
ATOM 764 C C . ASN A 1 93 ? -9.644 8.320 -15.414 1.00 33.59 93 ASN A C 1
ATOM 766 O O . ASN A 1 93 ? -9.405 9.496 -15.661 1.00 33.59 93 ASN A O 1
ATOM 770 N N . ARG A 1 94 ? -8.693 7.539 -14.871 1.00 41.69 94 ARG A N 1
ATOM 771 C CA . ARG A 1 94 ? -7.287 7.979 -14.684 1.00 41.69 94 ARG A CA 1
ATOM 772 C C . ARG A 1 94 ? -6.328 7.486 -15.777 1.00 41.69 94 ARG A C 1
ATOM 774 O O . ARG A 1 94 ? -5.118 7.725 -15.674 1.00 41.69 94 ARG A O 1
ATOM 781 N N . SER A 1 95 ? -6.840 6.815 -16.815 1.00 38.75 95 SER A N 1
ATOM 782 C CA . SER A 1 95 ? -6.068 6.377 -17.988 1.00 38.75 95 SER A CA 1
ATOM 783 C C . SER A 1 95 ? -6.051 7.385 -19.141 1.00 38.75 95 SER A C 1
ATOM 785 O O . SER A 1 95 ? -5.308 7.168 -20.088 1.00 38.75 95 SER A O 1
ATOM 787 N N . GLU A 1 96 ? -6.769 8.512 -19.071 1.00 37.91 96 GLU A N 1
ATOM 788 C CA . GLU A 1 96 ? -6.877 9.456 -20.206 1.00 37.91 96 GLU A CA 1
ATOM 789 C C . GLU A 1 96 ? -5.530 10.044 -20.673 1.00 37.91 96 GLU A C 1
ATOM 791 O O . GLU A 1 96 ? -5.388 10.480 -21.815 1.00 37.91 96 GLU A O 1
ATOM 796 N N . GLN A 1 97 ? -4.497 10.016 -19.825 1.00 38.59 97 GLN A N 1
ATOM 797 C CA . GLN A 1 97 ? -3.160 10.485 -20.200 1.00 38.59 97 GLN A CA 1
ATOM 798 C C . GLN A 1 97 ? -2.260 9.379 -20.795 1.00 38.59 97 GLN A C 1
ATOM 800 O O . GLN A 1 97 ? -1.275 9.692 -21.463 1.00 38.59 97 GLN A O 1
ATOM 805 N N . TRP A 1 98 ? -2.610 8.106 -20.581 1.00 39.38 98 TRP A N 1
ATOM 806 C CA . TRP A 1 98 ? -1.866 6.908 -20.980 1.00 39.38 98 TRP A CA 1
ATOM 807 C C . TRP A 1 98 ? -2.862 5.785 -21.263 1.00 39.38 98 TRP A C 1
ATOM 809 O O . TRP A 1 98 ? -3.191 4.984 -20.385 1.00 39.38 98 TRP A O 1
ATOM 819 N N . ASP A 1 99 ? -3.388 5.790 -22.476 1.00 37.28 99 ASP A N 1
ATOM 820 C CA . ASP A 1 99 ? -4.504 4.962 -22.914 1.00 37.28 99 ASP A CA 1
ATOM 821 C C . ASP A 1 99 ? -4.025 3.513 -23.099 1.00 37.28 99 ASP A C 1
ATOM 823 O O . ASP A 1 99 ? -3.732 3.015 -24.187 1.00 37.28 99 ASP A O 1
ATOM 827 N N . VAL A 1 100 ? -3.913 2.820 -21.975 1.00 40.72 100 VAL A N 1
ATOM 828 C CA . VAL A 1 100 ? -4.092 1.381 -21.947 1.00 40.72 100 VAL A CA 1
ATOM 829 C C . VAL A 1 100 ? -5.600 1.181 -21.932 1.00 40.72 100 VAL A C 1
ATOM 831 O O . VAL A 1 100 ? -6.218 1.214 -20.866 1.00 40.72 100 VAL A O 1
ATOM 834 N N . LYS A 1 101 ? -6.213 1.014 -23.108 1.00 37.84 101 LYS A N 1
ATOM 835 C CA . LYS A 1 101 ? -7.548 0.419 -23.180 1.00 37.84 101 LYS A CA 1
ATOM 836 C C . LYS A 1 101 ? -7.411 -1.025 -22.708 1.00 37.84 101 LYS A C 1
ATOM 838 O O . LYS A 1 101 ? -7.140 -1.928 -23.495 1.00 37.84 101 LYS A O 1
ATOM 843 N N . GLU A 1 102 ? -7.545 -1.242 -21.403 1.00 43.28 102 GLU A N 1
ATOM 844 C CA . GLU A 1 102 ? -7.900 -2.558 -20.888 1.00 43.28 102 GLU A CA 1
ATOM 845 C C . GLU A 1 102 ? -9.302 -2.858 -21.421 1.00 43.28 102 GLU A C 1
ATOM 847 O O . GLU A 1 102 ? -10.308 -2.377 -20.899 1.00 43.28 102 GLU A O 1
ATOM 852 N N . GLU A 1 103 ? -9.369 -3.602 -22.524 1.00 38.00 103 GLU A N 1
ATOM 853 C CA . GLU A 1 103 ? -10.621 -4.159 -23.010 1.00 38.00 103 GLU A CA 1
ATOM 854 C C . GLU A 1 103 ? -11.281 -4.951 -21.873 1.00 38.00 103 GLU A C 1
ATOM 856 O O . GLU A 1 103 ? -10.810 -6.007 -21.446 1.00 38.00 103 GLU A O 1
ATOM 861 N N . THR A 1 104 ? -12.421 -4.437 -21.410 1.00 37.69 104 THR A N 1
ATOM 862 C CA . THR A 1 104 ? -13.414 -5.134 -20.582 1.00 37.69 104 THR A CA 1
ATOM 863 C C . THR A 1 104 ? -12.922 -5.663 -19.229 1.00 37.69 104 THR A C 1
ATOM 865 O O . THR A 1 104 ? -12.973 -6.858 -18.944 1.00 37.69 104 THR A O 1
ATOM 868 N N . VAL A 1 105 ? -12.615 -4.753 -18.305 1.00 41.12 105 VAL A N 1
ATOM 869 C CA . VAL A 1 105 ? -13.073 -4.935 -16.919 1.00 41.12 105 VAL A CA 1
ATOM 870 C C . VAL A 1 105 ? -14.109 -3.853 -16.680 1.00 41.12 105 VAL A C 1
ATOM 872 O O . VAL A 1 105 ? -13.780 -2.671 -16.689 1.00 41.12 105 VAL A O 1
ATOM 875 N N . ALA A 1 106 ? -15.377 -4.247 -16.558 1.00 35.34 106 ALA A N 1
ATOM 876 C CA . ALA A 1 106 ? -16.453 -3.326 -16.231 1.00 35.34 106 ALA A CA 1
ATOM 877 C C . ALA A 1 106 ? -16.025 -2.454 -15.041 1.00 35.34 106 ALA A C 1
ATOM 879 O O . ALA A 1 106 ? -15.710 -2.957 -13.961 1.00 35.34 106 ALA A O 1
ATOM 880 N N . SER A 1 107 ? -15.969 -1.147 -15.279 1.00 40.62 107 SER A N 1
ATOM 881 C CA . SER A 1 107 ? -15.710 -0.116 -14.289 1.00 40.62 107 SER A CA 1
ATOM 882 C C . SER A 1 107 ? -16.895 -0.037 -13.329 1.00 40.62 107 SER A C 1
ATOM 884 O O . SER A 1 107 ? -17.786 0.798 -13.460 1.00 40.62 107 SER A O 1
ATOM 886 N N . SER A 1 108 ? -16.909 -0.939 -12.362 1.00 45.09 108 SER A N 1
ATOM 887 C CA . SER A 1 108 ? -17.675 -0.835 -11.129 1.00 45.09 108 SER A CA 1
ATOM 888 C C . SER A 1 108 ? -16.713 -1.255 -10.031 1.00 45.09 108 SER A C 1
ATOM 890 O O . SER A 1 108 ? -16.284 -2.407 -10.023 1.00 45.09 108 SER A O 1
ATOM 892 N N . GLY A 1 109 ? -16.298 -0.314 -9.177 1.00 58.59 109 GLY A N 1
ATOM 893 C CA . GLY A 1 109 ? -15.343 -0.590 -8.104 1.00 58.59 109 GLY A CA 1
ATOM 894 C C . GLY A 1 109 ? -15.754 -1.843 -7.331 1.00 58.59 109 GLY A C 1
ATOM 895 O O . GLY A 1 109 ? -16.892 -1.949 -6.870 1.00 58.59 109 GLY A O 1
ATOM 896 N N . ASN A 1 110 ? -14.850 -2.819 -7.244 1.00 75.12 110 ASN A N 1
ATOM 897 C CA . ASN A 1 110 ? -15.147 -4.101 -6.610 1.00 75.12 110 ASN A CA 1
ATOM 898 C C . ASN A 1 110 ? -15.072 -4.016 -5.079 1.00 75.12 110 ASN A C 1
ATOM 900 O O . ASN A 1 110 ? -15.327 -5.010 -4.407 1.00 75.12 110 ASN A O 1
ATOM 904 N N . ALA A 1 111 ? -14.744 -2.856 -4.505 1.00 89.31 111 ALA A N 1
ATOM 905 C CA . ALA A 1 111 ? -14.674 -2.659 -3.066 1.00 89.31 111 ALA A CA 1
ATOM 906 C C . ALA A 1 111 ? -15.358 -1.361 -2.621 1.00 89.31 111 ALA A C 1
ATOM 908 O O . ALA A 1 111 ? -15.121 -0.286 -3.163 1.00 89.31 111 ALA A O 1
ATOM 909 N N . GLN A 1 112 ? -16.158 -1.439 -1.565 1.00 93.44 112 GLN A N 1
ATOM 910 C CA . GLN A 1 112 ? -16.613 -0.268 -0.827 1.00 93.44 112 GLN A CA 1
ATOM 911 C C . GLN A 1 112 ? -15.707 -0.070 0.388 1.00 93.44 112 GLN A C 1
ATOM 913 O O . GLN A 1 112 ? -15.563 -0.981 1.201 1.00 93.44 112 GLN A O 1
ATOM 918 N N . PHE A 1 113 ? -15.115 1.114 0.523 1.00 95.94 113 PHE A N 1
ATOM 919 C CA . PHE A 1 113 ? -14.382 1.491 1.730 1.00 95.94 113 PHE A CA 1
ATOM 920 C C . PHE A 1 113 ? -15.315 2.235 2.677 1.00 95.94 113 PHE A C 1
ATOM 922 O O . PHE A 1 113 ? -16.025 3.157 2.267 1.00 95.94 113 PHE A O 1
ATOM 929 N N . VAL A 1 114 ? -15.316 1.815 3.934 1.00 97.94 114 VAL A N 1
ATOM 930 C CA . VAL A 1 114 ? -16.109 2.393 5.019 1.00 97.94 114 VAL A CA 1
ATOM 931 C C . VAL A 1 114 ? -15.177 2.734 6.182 1.00 97.94 114 VAL A C 1
ATOM 933 O O . VAL A 1 114 ? -14.092 2.163 6.277 1.00 97.94 114 VAL A O 1
ATOM 936 N N . ALA A 1 115 ? -15.572 3.669 7.041 1.00 97.81 115 ALA A N 1
ATOM 937 C CA . ALA A 1 115 ? -14.832 3.973 8.263 1.00 97.81 115 ALA A CA 1
ATOM 938 C C . ALA A 1 115 ? -15.791 4.263 9.421 1.00 97.81 115 ALA A C 1
ATOM 940 O O . ALA A 1 115 ? -16.657 5.133 9.299 1.00 97.81 115 ALA A O 1
ATOM 941 N N . LEU A 1 116 ? -15.628 3.550 10.537 1.00 97.50 116 LEU A N 1
ATOM 942 C CA . LEU A 1 116 ? -16.362 3.774 11.784 1.00 97.50 116 LEU A CA 1
ATOM 943 C C . LEU A 1 116 ? -15.585 4.739 12.692 1.00 97.50 116 LEU A C 1
ATOM 945 O O . LEU A 1 116 ? -14.731 4.338 13.476 1.00 97.50 116 LEU A O 1
ATOM 949 N N . LEU A 1 117 ? -15.865 6.034 12.587 1.00 96.94 117 LEU A N 1
ATOM 950 C CA . LEU A 1 117 ? -15.182 7.059 13.371 1.00 96.94 117 LEU A CA 1
ATOM 951 C C . LEU A 1 117 ? -15.647 7.049 14.831 1.00 96.94 117 LEU A C 1
ATOM 953 O O . LEU A 1 117 ? -16.848 7.110 15.116 1.00 96.94 117 LEU A O 1
ATOM 957 N N . GLY A 1 118 ? -14.679 7.046 15.749 1.00 94.94 118 GLY A N 1
ATOM 958 C CA . GLY A 1 118 ? -14.918 7.064 17.191 1.00 94.94 118 GLY A CA 1
ATOM 959 C C . GLY A 1 118 ? -15.283 8.460 17.699 1.00 94.94 118 GLY A C 1
ATOM 960 O O . GLY A 1 118 ? -14.401 9.209 18.128 1.00 94.94 118 GLY A O 1
ATOM 961 N N . ALA A 1 119 ? -16.565 8.820 17.642 1.00 94.31 119 ALA A N 1
ATOM 962 C CA . ALA A 1 119 ? -17.115 10.083 18.134 1.00 94.31 119 ALA A CA 1
ATOM 963 C C . ALA A 1 119 ? -17.621 9.987 19.587 1.00 94.31 119 ALA A C 1
ATOM 965 O O . ALA A 1 119 ? -17.790 11.011 20.249 1.00 94.31 119 ALA A O 1
ATOM 966 N N . SER A 1 120 ? -17.820 8.775 20.117 1.00 91.06 120 SER A N 1
ATOM 967 C CA . SER A 1 120 ? -18.342 8.540 21.473 1.00 91.06 120 SER A CA 1
ATOM 968 C C . SER A 1 120 ? -17.440 9.051 22.601 1.00 91.06 120 SER A C 1
ATOM 970 O O . SER A 1 120 ? -17.923 9.325 23.701 1.00 91.06 120 SER A O 1
ATOM 972 N N . LEU A 1 121 ? -16.142 9.230 22.336 1.00 88.88 121 LEU A N 1
ATOM 973 C CA . LEU A 1 121 ? -15.194 9.852 23.267 1.00 88.88 121 LEU A CA 1
ATOM 974 C C . LEU A 1 121 ? -15.151 11.388 23.187 1.00 88.88 121 LEU A C 1
ATOM 976 O O . LEU A 1 121 ? -14.356 12.013 23.891 1.00 88.88 121 LEU A O 1
ATOM 980 N N . GLY A 1 122 ? -15.981 11.989 22.339 1.00 93.19 122 GLY A N 1
ATOM 981 C CA . GLY A 1 122 ? -15.945 13.405 22.003 1.00 93.19 122 GLY A CA 1
ATOM 982 C C . GLY A 1 122 ? -15.355 13.652 20.617 1.00 93.19 122 GLY A C 1
ATOM 983 O O . GLY A 1 122 ? -14.602 12.843 20.074 1.00 93.19 122 GLY A O 1
ATOM 984 N N . VAL A 1 123 ? -15.716 14.799 20.049 1.00 95.69 123 VAL A N 1
ATOM 985 C CA . VAL A 1 123 ? -15.249 15.260 18.740 1.00 95.69 123 VAL A CA 1
ATOM 986 C C . VAL A 1 123 ? -14.539 16.587 18.946 1.00 95.69 123 VAL A C 1
ATOM 988 O O . VAL A 1 123 ? -15.123 17.529 19.476 1.00 95.69 123 VAL A O 1
ATOM 991 N N . PHE A 1 124 ? -13.272 16.649 18.555 1.00 97.12 124 PHE A N 1
ATOM 992 C CA . PHE A 1 124 ? -12.488 17.874 18.558 1.00 97.12 124 PHE A CA 1
ATOM 993 C C . PHE A 1 124 ? -12.370 18.429 17.141 1.00 97.12 124 PHE A C 1
ATOM 995 O O . PHE A 1 124 ? -11.978 17.708 16.220 1.00 97.12 124 PHE A O 1
ATOM 1002 N N . ASP A 1 125 ? -12.624 19.729 16.983 1.00 96.69 125 ASP A N 1
ATOM 1003 C CA . ASP A 1 125 ? -12.587 20.414 15.684 1.00 96.69 125 ASP A CA 1
ATOM 1004 C C . ASP A 1 125 ? -11.253 20.215 14.957 1.00 96.69 125 ASP A C 1
ATOM 1006 O O . ASP A 1 125 ? -11.218 19.969 13.751 1.00 96.69 125 ASP A O 1
ATOM 1010 N N . TYR A 1 126 ? -10.136 20.266 15.692 1.00 95.38 126 TYR A N 1
ATOM 1011 C CA . TYR A 1 126 ? -8.810 20.078 15.105 1.00 95.38 126 TYR A CA 1
ATOM 1012 C C . TYR A 1 126 ? -8.603 18.654 14.568 1.00 95.38 126 TYR A C 1
ATOM 1014 O O . TYR A 1 126 ? -7.950 18.495 13.541 1.00 95.38 126 TYR A O 1
ATOM 1022 N N . ALA A 1 127 ? -9.160 17.633 15.229 1.00 95.50 127 ALA A N 1
ATOM 1023 C CA . ALA A 1 127 ? -9.015 16.237 14.823 1.00 95.50 127 ALA A CA 1
ATOM 1024 C C . ALA A 1 127 ? -9.863 15.947 13.579 1.00 95.50 127 ALA A C 1
ATOM 1026 O O . ALA A 1 127 ? -9.401 15.288 12.649 1.00 95.50 127 ALA A O 1
ATOM 1027 N N . GLN A 1 128 ? -11.079 16.499 13.520 1.00 95.25 128 GLN A N 1
ATOM 1028 C CA . GLN A 1 128 ? -11.925 16.409 12.331 1.00 95.25 128 GLN A CA 1
ATOM 1029 C C . GLN A 1 128 ? -11.316 17.162 11.141 1.00 95.25 128 GLN A C 1
ATOM 1031 O O . GLN A 1 128 ? -11.314 16.651 10.022 1.00 95.25 128 GLN A O 1
ATOM 1036 N N . LYS A 1 129 ? -10.750 18.351 11.379 1.00 96.69 129 LYS A N 1
ATOM 1037 C CA . LYS A 1 129 ? -10.041 19.110 10.347 1.00 96.69 129 LYS A CA 1
ATOM 1038 C C . LYS A 1 129 ? -8.822 18.350 9.822 1.00 96.69 129 LYS A C 1
ATOM 1040 O O . LYS A 1 129 ? -8.687 18.220 8.611 1.00 96.69 129 LYS A O 1
ATOM 1045 N N . GLU A 1 130 ? -7.979 17.815 10.710 1.00 96.12 130 GLU A N 1
ATOM 1046 C CA . GLU A 1 130 ? -6.817 16.998 10.329 1.00 96.12 130 GLU A CA 1
ATOM 1047 C C . GLU A 1 130 ? -7.244 15.793 9.476 1.00 96.12 130 GLU A C 1
ATOM 1049 O O . GLU A 1 130 ? -6.630 15.510 8.449 1.00 96.12 130 GLU A O 1
ATOM 1054 N N . LEU A 1 131 ? -8.321 15.102 9.864 1.00 96.25 131 LEU A N 1
ATOM 1055 C CA . LEU A 1 131 ? -8.855 13.966 9.116 1.00 96.25 131 LEU A CA 1
ATOM 1056 C C . LEU A 1 131 ? -9.274 14.354 7.687 1.00 96.25 131 LEU A C 1
ATOM 1058 O O . LEU A 1 131 ? -8.883 13.683 6.731 1.00 96.25 131 LEU A O 1
ATOM 1062 N N . ASN A 1 132 ? -10.031 15.444 7.543 1.00 96.38 132 ASN A N 1
ATOM 1063 C CA . ASN A 1 132 ? -10.481 15.935 6.240 1.00 96.38 132 ASN A CA 1
ATOM 1064 C C . ASN A 1 132 ? -9.304 16.377 5.360 1.00 96.38 132 ASN A C 1
ATOM 1066 O O . ASN A 1 132 ? -9.261 16.023 4.187 1.00 96.38 132 ASN A O 1
ATOM 1070 N N . GLU A 1 133 ? -8.306 17.062 5.932 1.00 97.00 133 GLU A N 1
ATOM 1071 C CA . GLU A 1 133 ? -7.089 17.454 5.208 1.00 97.00 133 GLU A CA 1
ATOM 1072 C C . GLU A 1 133 ? -6.360 16.237 4.611 1.00 97.00 133 GLU A C 1
ATOM 1074 O O . GLU A 1 133 ? -5.891 16.301 3.474 1.00 97.00 133 GLU A O 1
ATOM 1079 N N . TRP A 1 134 ? -6.294 15.112 5.334 1.00 97.06 134 TRP A N 1
ATOM 1080 C CA . TRP A 1 134 ? -5.711 13.868 4.818 1.00 97.06 134 TRP A CA 1
ATOM 1081 C C . TRP A 1 134 ? -6.545 13.226 3.709 1.00 97.06 134 TRP A C 1
ATOM 1083 O O . TRP A 1 134 ? -5.978 12.745 2.723 1.00 97.06 134 TRP A O 1
ATOM 1093 N N . PHE A 1 135 ? -7.870 13.209 3.859 1.00 95.69 135 PHE A N 1
ATOM 1094 C CA . PHE A 1 135 ? -8.773 12.695 2.831 1.00 95.69 135 PHE A CA 1
ATOM 1095 C C . PHE A 1 135 ? -8.673 13.491 1.533 1.00 95.69 135 PHE A C 1
ATOM 1097 O O . PHE A 1 135 ? -8.492 12.888 0.473 1.00 95.69 135 PHE A O 1
ATOM 1104 N N . ASP A 1 136 ? -8.696 14.819 1.625 1.00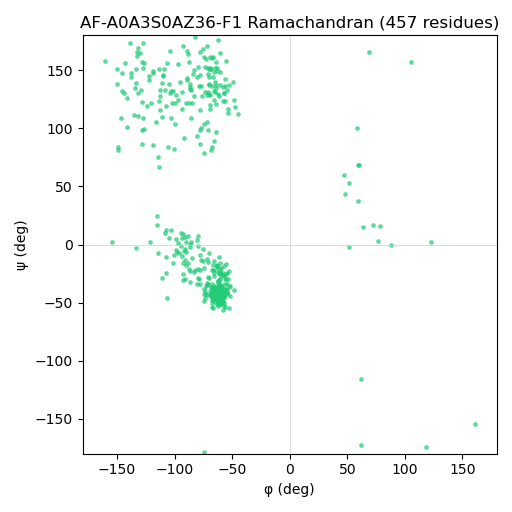 95.81 136 ASP A N 1
ATOM 1105 C CA . ASP A 1 136 ? -8.580 15.718 0.478 1.00 95.81 136 ASP A CA 1
ATOM 1106 C C . ASP A 1 136 ? -7.204 15.596 -0.181 1.00 95.81 136 ASP A C 1
ATOM 1108 O O . ASP A 1 136 ? -7.101 15.426 -1.397 1.00 95.81 136 ASP A O 1
ATOM 1112 N N . PHE A 1 137 ? -6.131 15.617 0.620 1.00 95.88 137 PHE A N 1
ATOM 1113 C CA . PHE A 1 137 ? -4.766 15.520 0.109 1.00 95.88 137 PHE A CA 1
ATOM 1114 C C . PHE A 1 137 ? -4.540 14.232 -0.690 1.00 95.88 137 PHE A C 1
ATOM 1116 O O . PHE A 1 137 ? -3.932 14.270 -1.758 1.00 95.88 137 PHE A O 1
ATOM 1123 N N . LEU A 1 138 ? -5.042 13.093 -0.204 1.00 94.56 138 LEU A N 1
ATOM 1124 C CA . LEU A 1 138 ? -4.859 11.798 -0.863 1.00 94.56 138 LEU A CA 1
ATOM 1125 C C . LEU A 1 138 ? -5.956 11.458 -1.871 1.00 94.56 138 LEU A C 1
ATOM 1127 O O . LEU A 1 138 ? -5.834 10.436 -2.555 1.00 94.56 138 LEU A O 1
ATOM 1131 N N . ASN A 1 139 ? -7.016 12.265 -1.962 1.00 91.62 139 ASN A N 1
ATOM 1132 C CA . ASN A 1 139 ? -8.244 11.923 -2.673 1.00 91.62 139 ASN A CA 1
ATOM 1133 C C . ASN A 1 139 ? -8.711 10.503 -2.290 1.00 91.62 139 ASN A C 1
ATOM 1135 O O . ASN A 1 139 ? -8.706 9.562 -3.098 1.00 91.62 139 ASN A O 1
ATOM 1139 N N . TYR A 1 140 ? -8.978 10.316 -0.998 1.00 93.12 140 TYR A N 1
ATOM 1140 C CA . TYR A 1 140 ? -9.500 9.081 -0.415 1.00 93.12 140 TYR A CA 1
ATOM 1141 C C . TYR A 1 140 ? -10.675 9.428 0.488 1.00 93.12 140 TYR A C 1
ATOM 1143 O O . TYR A 1 140 ? -10.487 10.018 1.544 1.00 93.12 140 TYR A O 1
ATOM 1151 N N . HIS A 1 141 ? -11.877 9.043 0.067 1.00 93.12 141 HIS A N 1
ATOM 1152 C CA . HIS A 1 141 ? -13.122 9.395 0.745 1.00 93.12 141 HIS A CA 1
ATOM 1153 C C . HIS A 1 141 ? -13.947 8.123 0.995 1.00 93.12 141 HIS A C 1
ATOM 1155 O O . HIS A 1 141 ? -14.757 7.741 0.145 1.00 93.12 141 HIS A O 1
ATOM 1161 N N . PRO A 1 142 ? -13.713 7.407 2.112 1.00 95.75 142 PRO A N 1
ATOM 1162 C CA . PRO A 1 142 ? -14.541 6.267 2.486 1.00 95.75 142 PRO A CA 1
ATOM 1163 C C . PRO A 1 142 ? -15.947 6.723 2.896 1.00 95.75 142 PRO A C 1
ATOM 1165 O O . PRO A 1 142 ? -16.172 7.881 3.249 1.00 95.75 142 PRO A O 1
ATOM 1168 N N . THR A 1 143 ? -16.908 5.798 2.893 1.00 97.31 143 THR A N 1
ATOM 1169 C CA . THR A 1 143 ? -18.221 6.062 3.499 1.00 97.31 143 THR A CA 1
ATOM 1170 C C . THR A 1 143 ? -18.055 6.155 5.013 1.00 97.31 143 THR A C 1
ATOM 1172 O O . THR A 1 143 ? -17.675 5.179 5.661 1.00 97.31 143 THR A O 1
ATOM 1175 N N . ILE A 1 144 ? -18.336 7.328 5.570 1.00 97.25 144 ILE A N 1
ATOM 1176 C CA . ILE A 1 144 ? -18.152 7.601 6.993 1.00 97.25 144 ILE A CA 1
ATOM 1177 C C . ILE A 1 144 ? -19.378 7.173 7.795 1.00 97.25 144 ILE A C 1
ATOM 1179 O O . ILE A 1 144 ? -20.513 7.516 7.467 1.00 97.25 144 ILE A O 1
ATOM 1183 N N . TYR A 1 145 ? -19.117 6.472 8.891 1.00 97.44 145 TYR A N 1
ATOM 1184 C CA . TYR A 1 145 ? -20.067 6.152 9.941 1.00 97.44 145 TYR A CA 1
ATOM 1185 C C . TYR A 1 145 ? -19.533 6.696 11.263 1.00 97.44 145 TYR A C 1
ATOM 1187 O O . TYR A 1 145 ? -18.331 6.679 11.503 1.00 97.44 145 TYR A O 1
ATOM 1195 N N . HIS A 1 146 ? -20.422 7.163 12.134 1.00 96.75 146 HIS A N 1
ATOM 1196 C CA . HIS A 1 146 ? -20.063 7.553 13.494 1.00 96.75 146 HIS A CA 1
ATOM 1197 C C . HIS A 1 146 ? -20.614 6.524 14.470 1.00 96.75 146 HIS A C 1
ATOM 1199 O O . HIS A 1 146 ? -21.789 6.163 14.381 1.00 96.75 146 HIS A O 1
ATOM 1205 N N . ASP A 1 147 ? -19.780 6.081 15.406 1.00 94.25 147 ASP A N 1
ATOM 1206 C CA . ASP A 1 147 ? -20.146 5.105 16.435 1.00 94.25 147 ASP A CA 1
ATOM 1207 C C . ASP A 1 147 ? -21.420 5.499 17.209 1.00 94.25 147 ASP A C 1
ATOM 1209 O O . ASP A 1 147 ? -22.343 4.699 17.330 1.00 94.25 147 ASP A O 1
ATOM 1213 N N . VAL A 1 148 ? -21.550 6.765 17.610 1.00 93.19 148 VAL A N 1
ATOM 1214 C CA . VAL A 1 148 ? -22.727 7.307 18.318 1.00 93.19 148 VAL A CA 1
ATOM 1215 C C . VAL A 1 148 ? -24.026 7.272 17.509 1.00 93.19 148 VAL A C 1
ATOM 1217 O O . VAL A 1 148 ? -25.103 7.396 18.085 1.00 93.19 148 VAL A O 1
ATOM 1220 N N . LEU A 1 149 ? -23.944 7.120 16.184 1.00 93.62 149 LEU A N 1
ATOM 1221 C CA . LEU A 1 149 ? -25.103 7.005 15.293 1.00 93.62 149 LEU A CA 1
ATOM 1222 C C . LEU A 1 149 ? -25.439 5.545 14.962 1.00 93.62 149 LEU A C 1
ATOM 1224 O O . LEU A 1 149 ? -26.356 5.288 14.178 1.00 93.62 149 LEU A O 1
ATOM 1228 N N . MET A 1 150 ? -24.694 4.581 15.513 1.00 92.81 150 MET A N 1
ATOM 1229 C CA . MET A 1 150 ? -24.971 3.169 15.286 1.00 92.81 150 MET A CA 1
ATOM 1230 C C . MET A 1 150 ? -26.292 2.758 15.947 1.00 92.81 150 MET A C 1
ATOM 1232 O O . MET A 1 150 ? -26.547 3.149 17.092 1.00 92.81 150 MET A O 1
ATOM 1236 N N . PRO A 1 151 ? -27.137 1.966 15.250 1.00 88.88 151 PRO A N 1
ATOM 1237 C CA . PRO A 1 151 ? -28.405 1.503 15.799 1.00 88.88 151 PRO A CA 1
ATOM 1238 C C . PRO A 1 151 ? -28.200 0.791 17.132 1.00 88.88 151 PRO A C 1
ATOM 1240 O O . PRO A 1 151 ? -27.333 -0.078 17.242 1.00 88.88 151 PRO A O 1
ATOM 1243 N N . GLN A 1 152 ? -29.011 1.130 18.129 1.00 78.75 152 GLN A N 1
ATOM 1244 C CA . GLN A 1 152 ? -28.868 0.538 19.457 1.00 78.75 152 GLN A CA 1
ATOM 1245 C C . GLN A 1 152 ? -29.650 -0.786 19.594 1.00 78.75 152 GLN A C 1
ATOM 1247 O O . GLN A 1 152 ? -29.299 -1.638 20.405 1.00 78.75 152 GLN A O 1
ATOM 1252 N N . ASP A 1 153 ? -30.653 -1.008 18.736 1.00 66.44 153 ASP A N 1
ATOM 1253 C CA . ASP A 1 153 ? -31.763 -1.912 19.076 1.00 66.44 153 ASP A CA 1
ATOM 1254 C C . ASP A 1 153 ? -31.848 -3.179 18.210 1.00 66.44 153 ASP A C 1
ATOM 1256 O O . ASP A 1 153 ? -32.697 -4.032 18.449 1.00 66.44 153 ASP A O 1
ATOM 1260 N N . GLN A 1 154 ? -31.040 -3.304 17.149 1.00 59.62 154 GLN A N 1
ATOM 1261 C CA . GLN A 1 154 ? -31.413 -4.235 16.074 1.00 59.62 154 GLN A CA 1
ATOM 1262 C C . GLN A 1 154 ? -30.952 -5.683 16.287 1.00 59.62 154 GLN A C 1
ATOM 1264 O O . GLN A 1 154 ? -31.670 -6.586 15.870 1.00 59.62 154 GLN A O 1
ATOM 1269 N N . HIS A 1 155 ? -29.812 -5.943 16.945 1.00 61.81 155 HIS A N 1
ATOM 1270 C CA . HIS A 1 155 ? -29.233 -7.303 16.985 1.00 61.81 155 HIS A CA 1
ATOM 1271 C C . HIS A 1 155 ? -28.341 -7.621 18.196 1.00 61.81 155 HIS A C 1
ATOM 1273 O O . HIS A 1 155 ? -27.790 -8.719 18.283 1.00 61.81 155 HIS A O 1
ATOM 1279 N N . ILE A 1 156 ? -28.178 -6.687 19.133 1.00 74.19 156 ILE A N 1
ATOM 1280 C CA . ILE A 1 156 ? -27.476 -6.954 20.388 1.00 74.19 156 ILE A CA 1
ATOM 1281 C C . ILE A 1 156 ? -28.563 -7.337 21.383 1.00 74.19 156 ILE A C 1
ATOM 1283 O O . ILE A 1 156 ? -29.457 -6.541 21.647 1.00 74.19 156 ILE A O 1
ATOM 1287 N N . VAL A 1 157 ? -28.522 -8.569 21.891 1.00 78.06 157 VAL A N 1
ATOM 1288 C CA . VAL A 1 157 ? -29.398 -9.016 22.982 1.00 78.06 157 VAL A CA 1
ATOM 1289 C C . VAL A 1 157 ? -28.571 -8.967 24.265 1.00 78.06 157 VAL A C 1
ATOM 1291 O O . VAL A 1 157 ? -27.967 -9.979 24.636 1.00 78.06 157 VAL A O 1
ATOM 1294 N N . PRO A 1 158 ? -28.437 -7.787 24.901 1.00 81.12 158 PRO A N 1
ATOM 1295 C CA . PRO A 1 158 ? -27.678 -7.673 26.128 1.00 81.12 158 PRO A CA 1
ATOM 1296 C C . PRO A 1 158 ? -28.348 -8.472 27.245 1.00 81.12 158 PRO A C 1
ATOM 1298 O O . PRO A 1 158 ? -29.568 -8.466 27.413 1.00 81.12 158 PRO A O 1
ATOM 1301 N N . ARG A 1 159 ? -27.529 -9.138 28.053 1.00 89.31 159 ARG A N 1
ATOM 1302 C CA . ARG A 1 159 ? -27.941 -9.750 29.316 1.00 89.31 159 ARG A CA 1
ATOM 1303 C C . ARG A 1 159 ? -27.316 -8.973 30.457 1.00 89.31 159 ARG A C 1
ATOM 1305 O O . ARG A 1 159 ? -26.139 -8.623 30.397 1.00 89.31 159 ARG A O 1
ATOM 1312 N N . LYS A 1 160 ? -28.076 -8.752 31.524 1.00 88.88 160 LYS A N 1
ATOM 1313 C CA . LYS A 1 160 ? -27.517 -8.182 32.750 1.00 88.88 160 LYS A CA 1
ATOM 1314 C C . LYS A 1 160 ? -26.621 -9.203 33.431 1.00 88.88 160 LYS A C 1
ATOM 1316 O O . LYS A 1 160 ? -27.028 -10.347 33.642 1.00 88.88 160 LYS A O 1
ATOM 1321 N N . LYS A 1 161 ? -25.422 -8.777 33.809 1.00 89.81 161 LYS A N 1
ATOM 1322 C CA . LYS A 1 161 ? -24.476 -9.579 34.577 1.00 89.81 161 LYS A CA 1
ATOM 1323 C C . LYS A 1 161 ? -24.023 -8.781 35.789 1.00 89.81 161 LYS A C 1
ATOM 1325 O O . LYS A 1 161 ? -23.530 -7.665 35.657 1.00 89.81 161 LYS A O 1
ATOM 1330 N N . LYS A 1 162 ? -24.232 -9.358 36.970 1.00 90.00 162 LYS A N 1
ATOM 1331 C CA . LYS A 1 162 ? -23.807 -8.791 38.254 1.00 90.00 162 LYS A CA 1
ATOM 1332 C C . LYS A 1 162 ? -22.390 -9.236 38.584 1.00 90.00 162 LYS A C 1
ATOM 1334 O O . LYS A 1 162 ? -21.914 -10.230 38.035 1.00 90.00 162 LYS A O 1
ATOM 1339 N N . ASN A 1 163 ? -21.776 -8.539 39.533 1.00 87.06 163 ASN A N 1
ATOM 1340 C CA . ASN A 1 163 ? -20.473 -8.881 40.095 1.00 87.06 163 ASN A CA 1
ATOM 1341 C C . ASN A 1 163 ? -19.359 -8.916 39.033 1.00 87.06 163 ASN A C 1
ATOM 1343 O O . ASN A 1 163 ? -18.500 -9.796 39.031 1.00 87.06 163 ASN A O 1
ATOM 1347 N N . VAL A 1 164 ? -19.413 -7.995 38.063 1.00 85.25 164 VAL A N 1
ATOM 1348 C CA . VAL A 1 164 ? -18.424 -7.915 36.983 1.00 85.25 164 VAL A CA 1
ATOM 1349 C C . VAL A 1 164 ? -17.401 -6.842 37.317 1.00 85.25 164 VAL A C 1
ATOM 1351 O O . VAL A 1 164 ? -17.755 -5.701 37.604 1.00 85.25 164 VAL A O 1
ATOM 1354 N N . LYS A 1 165 ? -16.120 -7.205 37.249 1.00 83.12 165 LYS A N 1
ATOM 1355 C CA . LYS A 1 165 ? -15.011 -6.265 37.399 1.00 83.12 165 LYS A CA 1
ATOM 1356 C C . LYS A 1 165 ? -14.696 -5.627 36.046 1.00 83.12 165 LYS A C 1
ATOM 1358 O O . LYS A 1 165 ? -14.196 -6.294 35.139 1.00 83.12 165 LYS A O 1
ATOM 1363 N N . GLU A 1 166 ? -15.026 -4.348 35.888 1.00 82.44 166 GLU A N 1
ATOM 1364 C CA . GLU A 1 166 ? -14.674 -3.585 34.686 1.00 82.44 166 GLU A CA 1
ATOM 1365 C C . GLU A 1 166 ? -13.152 -3.349 34.624 1.00 82.44 166 GLU A C 1
ATOM 1367 O O . GLU A 1 166 ? -12.480 -3.269 35.649 1.00 82.44 166 GLU A O 1
ATOM 1372 N N . LYS A 1 167 ? -12.592 -3.220 33.413 1.00 73.94 167 LYS A N 1
ATOM 1373 C CA . LYS A 1 167 ? -11.133 -3.168 33.177 1.00 73.94 167 LYS A CA 1
ATOM 1374 C C . LYS A 1 167 ? -10.409 -2.039 33.937 1.00 73.94 167 LYS A C 1
ATOM 1376 O O . LYS A 1 167 ? -9.237 -2.194 34.259 1.00 73.94 167 LYS A O 1
ATOM 1381 N N . ASP A 1 168 ? -11.129 -0.961 34.249 1.00 73.31 168 ASP A N 1
ATOM 1382 C CA . ASP A 1 168 ? -10.622 0.238 34.929 1.00 73.31 168 ASP A CA 1
ATOM 1383 C C . ASP A 1 168 ? -11.266 0.457 36.318 1.00 73.31 168 ASP A C 1
ATOM 1385 O O . ASP A 1 168 ? -11.212 1.559 36.861 1.00 73.31 168 ASP A O 1
ATOM 1389 N N . SER A 1 169 ? -11.910 -0.569 36.893 1.00 75.44 169 SER A N 1
ATOM 1390 C CA . SER A 1 169 ? -12.576 -0.495 38.200 1.00 75.44 169 SER A CA 1
ATOM 1391 C C . SER A 1 169 ? -12.141 -1.639 39.110 1.00 75.44 169 SER A C 1
ATOM 1393 O O . SER A 1 169 ? -12.154 -2.808 38.724 1.00 75.44 169 SER A O 1
ATOM 1395 N N . GLU A 1 170 ? -11.804 -1.321 40.360 1.00 77.56 170 GLU A N 1
ATOM 1396 C CA . GLU A 1 170 ? -11.618 -2.352 41.385 1.00 77.56 170 GLU A CA 1
ATOM 1397 C C . GLU A 1 170 ? -12.938 -2.855 41.972 1.00 77.56 170 GLU A C 1
ATOM 1399 O O . GLU A 1 170 ? -12.983 -3.961 42.508 1.00 77.56 170 GLU A O 1
ATOM 1404 N N . GLN A 1 171 ? -14.001 -2.061 41.837 1.00 79.75 171 GLN A N 1
ATOM 1405 C CA . GLN A 1 171 ? -15.332 -2.391 42.320 1.00 79.75 171 GLN A CA 1
ATOM 1406 C C . GLN A 1 171 ? -16.100 -3.198 41.279 1.00 79.75 171 GLN A C 1
ATOM 1408 O O . GLN A 1 171 ? -16.072 -2.891 40.083 1.00 79.75 171 GLN A O 1
ATOM 1413 N N . GLU A 1 172 ? -16.805 -4.211 41.766 1.00 86.44 172 GLU A N 1
ATOM 1414 C CA . GLU A 1 172 ? -17.736 -4.998 40.977 1.00 86.44 172 GLU A CA 1
ATOM 1415 C C . GLU A 1 172 ? -19.047 -4.237 40.761 1.00 86.44 172 GLU A C 1
ATOM 1417 O O . GLU A 1 172 ? -19.597 -3.637 41.686 1.00 86.44 172 GLU A O 1
ATOM 1422 N N . SER A 1 173 ? -19.560 -4.279 39.535 1.00 88.31 173 SER A N 1
ATOM 1423 C CA . SER A 1 173 ? -20.777 -3.577 39.138 1.00 88.31 173 SER A CA 1
ATOM 1424 C C . SER A 1 173 ? -21.724 -4.495 38.357 1.00 88.31 173 SER A C 1
ATOM 1426 O O . SER A 1 173 ? -21.367 -5.603 37.938 1.00 88.31 173 SER A O 1
ATOM 1428 N N . GLU A 1 174 ? -22.978 -4.060 38.209 1.00 91.56 174 GLU A N 1
ATOM 1429 C CA . GLU A 1 174 ? -23.898 -4.643 37.232 1.00 91.56 174 GLU A CA 1
ATOM 1430 C C . GLU A 1 174 ? -23.637 -3.992 35.870 1.00 91.56 174 GLU A C 1
ATOM 1432 O O . GLU A 1 174 ? -23.615 -2.767 35.754 1.00 91.56 174 GLU A O 1
ATOM 1437 N N . VAL A 1 175 ? -23.434 -4.820 34.848 1.00 92.50 175 VAL A N 1
ATOM 1438 C CA . VAL A 1 175 ? -23.173 -4.400 33.465 1.00 92.50 175 VAL A CA 1
ATOM 1439 C C . VAL A 1 175 ? -24.068 -5.170 32.502 1.00 92.50 175 VAL A C 1
ATOM 1441 O O . VAL A 1 175 ? -24.684 -6.174 32.874 1.00 92.50 175 VAL A O 1
ATOM 1444 N N . GLU A 1 176 ? -24.098 -4.745 31.243 1.00 92.69 176 GLU A N 1
ATOM 1445 C CA . GLU A 1 176 ? -24.725 -5.519 30.177 1.00 92.69 176 GLU A CA 1
ATOM 1446 C C . GLU A 1 176 ? -23.674 -6.196 29.303 1.00 92.69 176 GLU A C 1
ATOM 1448 O O . GLU A 1 176 ? -22.718 -5.567 28.835 1.00 92.69 176 GLU A O 1
ATOM 1453 N N . VAL A 1 177 ? -23.861 -7.496 29.080 1.00 92.88 177 VAL A N 1
ATOM 1454 C CA . VAL A 1 177 ? -22.963 -8.337 28.287 1.00 92.88 177 VAL A CA 1
ATOM 1455 C C . VAL A 1 177 ? -23.669 -8.933 27.078 1.00 92.88 177 VAL A C 1
ATOM 1457 O O . VAL A 1 177 ? -24.852 -9.263 27.131 1.00 92.88 177 VAL A O 1
ATOM 1460 N N . TRP A 1 178 ? -22.916 -9.118 26.003 1.00 93.19 178 TRP A N 1
ATOM 1461 C CA . TRP A 1 178 ? -23.303 -9.894 24.833 1.00 93.19 178 TRP A CA 1
ATOM 1462 C C . TRP A 1 178 ? -22.560 -11.234 24.840 1.00 93.19 178 TRP A C 1
ATOM 1464 O O . TRP A 1 178 ? -21.375 -11.286 25.171 1.00 93.19 178 TRP A O 1
ATOM 1474 N N . GLU A 1 179 ? -23.255 -12.320 24.500 1.00 91.62 179 GLU A N 1
ATOM 1475 C CA . GLU A 1 179 ? -22.664 -13.660 24.443 1.00 91.62 179 GLU A CA 1
ATOM 1476 C C . GLU A 1 179 ? -21.850 -13.822 23.154 1.00 91.62 179 GLU A C 1
ATOM 1478 O O . GLU A 1 179 ? -22.403 -14.071 22.083 1.00 91.62 179 GLU A O 1
ATOM 1483 N N . GLY A 1 180 ? -20.532 -13.648 23.260 1.00 91.19 180 GLY A N 1
ATOM 1484 C CA . GLY A 1 180 ? -19.605 -13.840 22.153 1.00 91.19 180 GLY A CA 1
ATOM 1485 C C . GLY A 1 180 ? -19.090 -15.278 22.041 1.00 91.19 180 GLY A C 1
ATOM 1486 O O . GLY A 1 180 ? -19.188 -16.064 22.985 1.00 91.19 180 GLY A O 1
ATOM 1487 N N . PRO A 1 181 ? -18.456 -15.641 20.912 1.00 93.31 181 PRO A N 1
ATOM 1488 C CA . PRO A 1 181 ? -17.949 -16.997 20.668 1.00 93.31 181 PRO A CA 1
ATOM 1489 C C . PRO A 1 181 ? -16.843 -17.448 21.632 1.00 93.31 181 PRO A C 1
ATOM 1491 O O . PRO A 1 181 ? -16.568 -18.642 21.728 1.00 93.31 181 PRO A O 1
ATOM 1494 N N . LYS A 1 182 ? -16.189 -16.510 22.328 1.00 93.69 182 LYS A N 1
ATOM 1495 C CA . LYS A 1 182 ? -15.160 -16.784 23.344 1.00 93.69 182 LYS A CA 1
ATOM 1496 C C . LYS A 1 182 ? -15.633 -16.494 24.775 1.00 93.69 182 LYS A C 1
ATOM 1498 O O . LYS A 1 182 ? -14.824 -16.519 25.699 1.00 93.69 182 LYS A O 1
ATOM 1503 N N . GLY A 1 183 ? -16.928 -16.236 24.961 1.00 92.00 183 GLY A N 1
ATOM 1504 C CA . GLY A 1 183 ? -17.535 -15.881 26.240 1.00 92.00 183 GLY A CA 1
ATOM 1505 C C . GLY A 1 183 ? -18.178 -14.495 26.234 1.00 92.00 183 GLY A C 1
ATOM 1506 O O . GLY A 1 183 ? -18.270 -13.827 25.205 1.00 92.00 183 GLY A O 1
ATOM 1507 N N . ASP A 1 184 ? -18.644 -14.075 27.408 1.00 92.94 184 ASP A N 1
ATOM 1508 C CA . ASP A 1 184 ? -19.344 -12.801 27.579 1.00 92.94 184 ASP A CA 1
ATOM 1509 C C . ASP A 1 184 ? -18.432 -11.595 27.299 1.00 92.94 184 ASP A C 1
ATOM 1511 O O . ASP A 1 184 ? -17.346 -11.468 27.868 1.00 92.94 184 ASP A O 1
ATOM 1515 N N . VAL A 1 185 ? -18.925 -10.660 26.486 1.00 92.81 185 VAL A N 1
ATOM 1516 C CA . VAL A 1 185 ? -18.277 -9.383 26.166 1.00 92.81 185 VAL A CA 1
ATOM 1517 C C . VAL A 1 185 ? -19.102 -8.243 26.754 1.00 92.81 185 VAL A C 1
ATOM 1519 O O . VAL A 1 185 ? -20.300 -8.154 26.500 1.00 92.81 185 VAL A O 1
ATOM 1522 N N . ILE A 1 186 ? -18.478 -7.343 27.518 1.00 92.69 186 ILE A N 1
ATOM 1523 C CA . ILE A 1 186 ? -19.166 -6.169 28.082 1.00 92.69 186 ILE A CA 1
ATOM 1524 C C . ILE A 1 186 ? -19.520 -5.192 26.955 1.00 92.69 186 ILE A C 1
ATOM 1526 O O . ILE A 1 186 ? -18.630 -4.668 26.278 1.00 92.69 186 ILE A O 1
ATOM 1530 N N . VAL A 1 187 ? -20.814 -4.915 26.786 1.00 92.50 187 VAL A N 1
ATOM 1531 C CA . VAL A 1 187 ? -21.349 -4.028 25.740 1.00 92.50 187 VAL A CA 1
ATOM 1532 C C . VAL A 1 187 ? -21.919 -2.725 26.297 1.00 92.50 187 VAL A C 1
ATOM 1534 O O . VAL A 1 187 ? -21.803 -1.695 25.643 1.00 92.50 187 VAL A O 1
ATOM 1537 N N . VAL A 1 188 ? -22.429 -2.715 27.531 1.00 91.88 188 VAL A N 1
ATOM 1538 C CA . VAL A 1 188 ? -22.816 -1.482 28.236 1.00 91.88 188 VAL A CA 1
ATOM 1539 C C . VAL A 1 188 ? -22.224 -1.513 29.637 1.00 91.88 188 VAL A C 1
ATOM 1541 O O . VAL A 1 188 ? -22.329 -2.513 30.348 1.00 91.88 188 VAL A O 1
ATOM 1544 N N . ARG A 1 189 ? -21.558 -0.422 30.021 1.00 91.00 189 ARG A N 1
ATOM 1545 C CA . ARG A 1 189 ? -20.954 -0.262 31.350 1.00 91.00 189 ARG A CA 1
ATOM 1546 C C . ARG A 1 189 ? -22.015 0.029 32.406 1.00 91.00 189 ARG A C 1
ATOM 1548 O O . ARG A 1 189 ? -23.134 0.422 32.088 1.00 91.00 189 ARG A O 1
ATOM 1555 N N . SER A 1 190 ? -21.625 -0.052 33.673 1.00 90.12 190 SER A N 1
ATOM 1556 C CA . SER A 1 190 ? -22.495 0.261 34.816 1.00 90.12 190 SER A CA 1
ATOM 1557 C C . SER A 1 190 ? -23.066 1.685 34.812 1.00 90.12 190 SER A C 1
ATOM 1559 O O . SER A 1 190 ? -24.154 1.928 35.325 1.00 90.12 190 SER A O 1
ATOM 1561 N N . ASN A 1 191 ? -22.371 2.635 34.179 1.00 88.25 191 ASN A N 1
ATOM 1562 C CA . ASN A 1 191 ? -22.848 4.008 33.989 1.00 88.25 191 ASN A CA 1
ATOM 1563 C C . ASN A 1 191 ? -23.851 4.170 32.825 1.00 88.25 191 ASN A C 1
ATOM 1565 O O . ASN A 1 191 ? -24.171 5.300 32.454 1.00 88.25 191 ASN A O 1
ATOM 1569 N N . GLY A 1 192 ? -24.292 3.068 32.213 1.00 87.75 192 GLY A N 1
ATOM 1570 C CA . GLY A 1 192 ? -25.233 3.047 31.094 1.00 87.75 192 GLY A CA 1
ATOM 1571 C C . GLY A 1 192 ? -24.629 3.420 29.738 1.00 87.75 192 GLY A C 1
ATOM 1572 O O . GLY A 1 192 ? -25.361 3.499 28.757 1.00 87.75 192 GLY A O 1
ATOM 1573 N N . LYS A 1 193 ? -23.313 3.665 29.644 1.00 89.12 193 LYS A N 1
ATOM 1574 C CA . LYS A 1 193 ? -22.667 4.019 28.370 1.00 89.12 193 LYS A CA 1
ATOM 1575 C C . LYS A 1 193 ? -22.257 2.770 27.579 1.00 89.12 193 LYS A C 1
ATOM 1577 O O . LYS A 1 193 ? -21.611 1.886 28.158 1.00 89.12 193 LYS A O 1
ATOM 1582 N N . PRO A 1 194 ? -22.543 2.717 26.264 1.00 91.69 194 PRO A N 1
ATOM 1583 C CA . PRO A 1 194 ? -22.046 1.657 25.395 1.00 91.69 194 PRO A CA 1
ATOM 1584 C C . PRO A 1 194 ? -20.512 1.613 25.331 1.00 91.69 194 PRO A C 1
ATOM 1586 O O . PRO A 1 194 ? -19.833 2.638 25.443 1.00 91.69 194 PRO A O 1
ATOM 1589 N N . THR A 1 195 ? -19.959 0.416 25.144 1.00 91.94 195 THR A N 1
ATOM 1590 C CA . THR A 1 195 ? -18.524 0.183 24.921 1.00 91.94 195 THR A CA 1
ATOM 1591 C C . THR A 1 195 ? -18.188 0.147 23.428 1.00 91.94 195 THR A C 1
ATOM 1593 O O . THR A 1 195 ? -19.071 0.062 22.579 1.00 91.94 195 THR A O 1
ATOM 1596 N N . TYR A 1 196 ? -16.895 0.137 23.085 1.00 91.38 196 TYR A N 1
ATOM 1597 C CA . TYR A 1 196 ? -16.453 -0.099 21.703 1.00 91.38 196 TYR A CA 1
ATOM 1598 C C . TYR A 1 196 ? -17.006 -1.399 21.116 1.00 91.38 196 TYR A C 1
ATOM 1600 O O . TYR A 1 196 ? -17.453 -1.410 19.976 1.00 91.38 196 TYR A O 1
ATOM 1608 N N . SER A 1 197 ? -17.068 -2.463 21.922 1.00 93.56 197 SER A N 1
ATOM 1609 C CA . SER A 1 197 ? -17.644 -3.743 21.508 1.00 93.56 197 SER A CA 1
ATOM 1610 C C . SER A 1 197 ? -19.086 -3.603 21.032 1.00 93.56 197 SER A C 1
ATOM 1612 O O . SER A 1 197 ? -19.452 -4.211 20.034 1.00 93.56 197 SER A O 1
ATOM 1614 N N . PHE A 1 198 ? -19.894 -2.777 21.702 1.00 93.75 198 PHE A N 1
ATOM 1615 C CA . PHE A 1 198 ? -21.259 -2.500 21.260 1.00 93.75 198 PHE A CA 1
ATOM 1616 C C . PHE A 1 198 ? -21.278 -1.869 19.866 1.00 93.75 198 PHE A C 1
ATOM 1618 O O . PHE A 1 198 ? -21.982 -2.346 18.975 1.00 93.75 198 PHE A O 1
ATOM 1625 N N . TYR A 1 199 ? -20.489 -0.809 19.669 1.00 94.12 199 TYR A N 1
ATOM 1626 C CA . TYR A 1 199 ? -20.457 -0.082 18.403 1.00 94.12 199 TYR A CA 1
ATOM 1627 C C . TYR A 1 199 ? -19.936 -0.950 17.255 1.00 94.12 199 TYR A C 1
ATOM 1629 O O . TYR A 1 199 ? -20.547 -0.947 16.190 1.00 94.12 199 TYR A O 1
ATOM 1637 N N . ASP A 1 200 ? -18.892 -1.751 17.480 1.00 94.81 200 ASP A N 1
ATOM 1638 C CA . ASP A 1 200 ? -18.345 -2.663 16.470 1.00 94.81 200 ASP A CA 1
ATOM 1639 C C . ASP A 1 200 ? -19.331 -3.775 16.090 1.00 94.81 200 ASP A C 1
ATOM 1641 O O . ASP A 1 200 ? -19.477 -4.082 14.906 1.00 94.81 200 ASP A O 1
ATOM 1645 N N . ILE A 1 201 ? -20.059 -4.356 17.056 1.00 94.06 201 ILE A N 1
ATOM 1646 C CA . ILE A 1 201 ? -21.112 -5.346 16.767 1.00 94.06 201 ILE A CA 1
ATOM 1647 C C . ILE A 1 201 ? -22.248 -4.692 15.973 1.00 94.06 201 ILE A C 1
ATOM 1649 O O . ILE A 1 201 ? -22.709 -5.243 14.970 1.00 94.06 201 ILE A O 1
ATOM 1653 N N . SER A 1 202 ? -22.708 -3.512 16.398 1.00 94.31 202 SER A N 1
ATOM 1654 C CA . SER A 1 202 ? -23.782 -2.797 15.705 1.00 94.31 202 SER A CA 1
ATOM 1655 C C . SER A 1 202 ? -23.377 -2.432 14.274 1.00 94.31 202 SER A C 1
ATOM 1657 O O . SER A 1 202 ? -24.124 -2.687 13.326 1.00 94.31 202 SER A O 1
ATOM 1659 N N . PHE A 1 203 ? -22.150 -1.949 14.089 1.00 95.56 203 PHE A N 1
ATOM 1660 C CA . PHE A 1 203 ? -21.577 -1.652 12.783 1.00 95.56 203 PHE A CA 1
ATOM 1661 C C . PHE A 1 203 ? -21.429 -2.904 11.910 1.00 95.56 203 PHE A C 1
ATOM 1663 O O . PHE A 1 203 ? -21.818 -2.887 10.739 1.00 95.56 203 PHE A O 1
ATOM 1670 N N . ALA A 1 204 ? -20.946 -4.015 12.473 1.00 95.00 204 ALA A N 1
ATOM 1671 C CA . ALA A 1 204 ? -20.851 -5.291 11.773 1.00 95.00 204 ALA A CA 1
ATOM 1672 C C . ALA A 1 204 ? -22.218 -5.770 11.266 1.00 95.00 204 ALA A C 1
ATOM 1674 O O . ALA A 1 204 ? -22.318 -6.216 10.126 1.00 95.00 204 ALA A O 1
ATOM 1675 N N . ASN A 1 205 ? -23.278 -5.611 12.059 1.00 92.75 205 ASN A N 1
ATOM 1676 C CA . ASN A 1 205 ? -24.635 -5.968 11.646 1.00 92.75 205 ASN A CA 1
ATOM 1677 C C . ASN A 1 205 ? -25.198 -4.999 10.597 1.00 92.75 205 ASN A C 1
ATOM 1679 O O . ASN A 1 205 ? -25.790 -5.424 9.608 1.00 92.75 205 ASN A O 1
ATOM 1683 N N . LYS A 1 206 ? -24.993 -3.690 10.785 1.00 93.69 206 LYS A N 1
ATOM 1684 C CA . LYS A 1 206 ? -25.562 -2.651 9.919 1.00 93.69 206 LYS A CA 1
ATOM 1685 C C . LYS A 1 206 ? -24.896 -2.579 8.546 1.00 93.69 206 LYS A C 1
ATOM 1687 O O . LYS A 1 206 ? -25.583 -2.375 7.547 1.00 93.69 206 LYS A O 1
ATOM 1692 N N . VAL A 1 207 ? -23.569 -2.678 8.511 1.00 95.00 207 VAL A N 1
ATOM 1693 C CA . VAL A 1 207 ? -22.745 -2.423 7.318 1.00 95.00 207 VAL A CA 1
ATOM 1694 C C . VAL A 1 207 ? -22.188 -3.716 6.729 1.00 95.00 207 VAL A C 1
ATOM 1696 O O . VAL A 1 207 ? -21.928 -3.779 5.531 1.00 95.00 207 VAL A O 1
ATOM 1699 N N . SER A 1 208 ? -22.055 -4.770 7.540 1.00 95.12 208 SER A N 1
ATOM 1700 C CA . SER A 1 208 ? -21.501 -6.063 7.124 1.00 95.12 208 SER A CA 1
ATOM 1701 C C . SER A 1 208 ? -20.134 -5.985 6.418 1.00 95.12 208 SER A C 1
ATOM 1703 O O . SER A 1 208 ? -19.983 -6.579 5.345 1.00 95.12 208 SER A O 1
ATOM 1705 N N . PRO A 1 209 ? -19.103 -5.323 6.995 1.00 97.25 209 PRO A N 1
ATOM 1706 C CA . PRO A 1 209 ? -17.758 -5.390 6.438 1.00 97.25 209 PRO A CA 1
ATOM 1707 C C . PRO A 1 209 ? -17.289 -6.837 6.224 1.00 97.25 209 PRO A C 1
ATOM 1709 O O . PRO A 1 209 ? -17.495 -7.740 7.051 1.00 97.25 209 PRO A O 1
ATOM 1712 N N . THR A 1 210 ? -16.650 -7.065 5.080 1.00 96.75 210 THR A N 1
ATOM 1713 C CA . THR A 1 210 ? -15.954 -8.313 4.761 1.00 96.75 210 THR A CA 1
ATOM 1714 C C . THR A 1 210 ? -14.589 -8.355 5.430 1.00 96.75 210 THR A C 1
ATOM 1716 O O . THR A 1 210 ? -14.109 -9.443 5.742 1.00 96.75 210 THR A O 1
ATOM 1719 N N . ASN A 1 211 ? -13.976 -7.190 5.664 1.00 97.56 211 ASN A N 1
ATOM 1720 C CA . ASN A 1 211 ? -12.646 -7.061 6.244 1.00 97.56 211 ASN A CA 1
ATOM 1721 C C . ASN A 1 211 ? -12.534 -5.817 7.134 1.00 97.56 211 ASN A C 1
ATOM 1723 O O . ASN A 1 211 ? -13.131 -4.788 6.824 1.00 97.56 211 ASN A O 1
ATOM 1727 N N . TYR A 1 212 ? -11.715 -5.908 8.184 1.00 98.06 212 TYR A N 1
ATOM 1728 C CA . TYR A 1 212 ? -11.429 -4.812 9.119 1.00 98.06 212 TYR A CA 1
ATOM 1729 C C . TYR A 1 212 ? -9.924 -4.569 9.183 1.00 98.06 212 TYR A C 1
ATOM 1731 O O . TYR A 1 212 ? -9.180 -5.472 9.559 1.00 98.06 212 TYR A O 1
ATOM 1739 N N . ILE A 1 213 ? -9.452 -3.379 8.822 1.00 97.62 213 ILE A N 1
ATOM 1740 C CA . ILE A 1 213 ? -8.035 -3.003 8.892 1.00 97.62 213 ILE A CA 1
ATOM 1741 C C . ILE A 1 213 ? -7.815 -2.187 10.159 1.00 97.62 213 ILE A C 1
ATOM 1743 O O . ILE A 1 213 ? -8.124 -0.997 10.202 1.00 97.62 213 ILE A O 1
ATOM 1747 N N . THR A 1 214 ? -7.229 -2.809 11.180 1.00 95.81 214 THR A N 1
ATOM 1748 C CA . THR A 1 214 ? -6.911 -2.126 12.441 1.00 95.81 214 THR A CA 1
ATOM 1749 C C . THR A 1 214 ? -5.540 -2.544 12.976 1.00 95.81 214 THR A C 1
ATOM 1751 O O . THR A 1 214 ? -4.857 -3.395 12.405 1.00 95.81 214 THR A O 1
ATOM 1754 N N . GLY A 1 215 ? -5.075 -1.902 14.049 1.00 94.69 215 GLY A N 1
ATOM 1755 C CA . GLY A 1 215 ? -3.810 -2.267 14.688 1.00 94.69 215 GLY A CA 1
ATOM 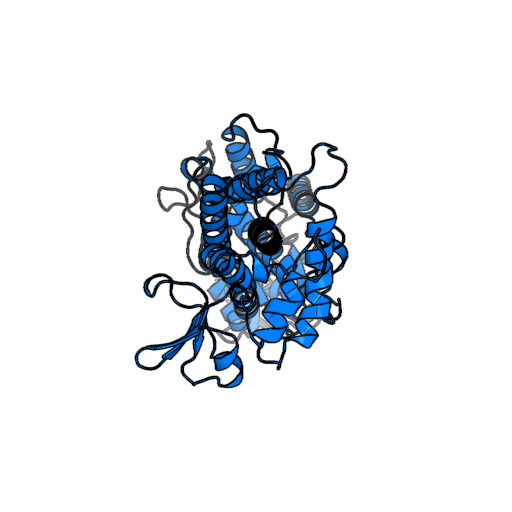1756 C C . GLY A 1 215 ? -3.834 -3.688 15.261 1.00 94.69 215 GLY A C 1
ATOM 1757 O O . GLY A 1 215 ? -4.856 -4.155 15.749 1.00 94.69 215 GLY A O 1
ATOM 1758 N N . VAL A 1 216 ? -2.680 -4.359 15.282 1.00 94.56 216 VAL A N 1
ATOM 1759 C CA . VAL A 1 216 ? -2.523 -5.715 15.845 1.00 94.56 216 VAL A CA 1
ATOM 1760 C C . VAL A 1 216 ? -2.986 -5.820 17.305 1.00 94.56 216 VAL A C 1
ATOM 1762 O O . VAL A 1 216 ? -3.417 -6.886 17.735 1.00 94.56 216 VAL A O 1
ATOM 1765 N N . GLU A 1 217 ? -2.973 -4.705 18.043 1.00 94.19 217 GLU A N 1
ATOM 1766 C CA . GLU A 1 217 ? -3.482 -4.605 19.418 1.00 94.19 217 GLU A CA 1
ATOM 1767 C C . GLU A 1 217 ? -4.991 -4.933 19.530 1.00 94.19 217 GLU A C 1
ATOM 1769 O O . GLU A 1 217 ? -5.444 -5.331 20.596 1.00 94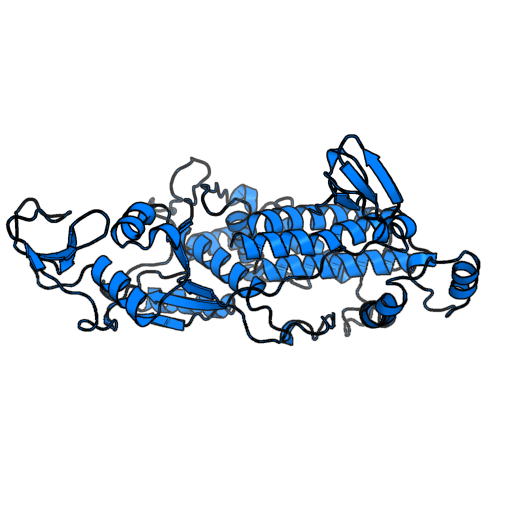.19 217 GLU A O 1
ATOM 1774 N N . GLN A 1 218 ? -5.765 -4.842 18.440 1.00 95.06 218 GLN A N 1
ATOM 1775 C CA . GLN A 1 218 ? -7.203 -5.158 18.406 1.00 95.06 218 GLN A CA 1
ATOM 1776 C C . GLN A 1 218 ? -7.501 -6.626 18.063 1.00 95.06 218 GLN A C 1
ATOM 1778 O O . GLN A 1 218 ? -8.660 -7.016 17.940 1.00 95.06 218 GLN A O 1
ATOM 1783 N N . LYS A 1 219 ? -6.478 -7.474 17.883 1.00 95.69 219 LYS A N 1
ATOM 1784 C CA . LYS A 1 219 ? -6.681 -8.860 17.438 1.00 95.69 219 LYS A CA 1
ATOM 1785 C C . LYS A 1 219 ? -7.612 -9.650 18.362 1.00 95.69 219 LYS A C 1
ATOM 1787 O O . LYS A 1 219 ? -8.570 -10.245 17.881 1.00 95.69 219 LYS A O 1
ATOM 1792 N N . GLU A 1 220 ? -7.350 -9.622 19.665 1.00 96.12 220 GLU A N 1
ATOM 1793 C CA . GLU A 1 220 ? -8.169 -10.327 20.658 1.00 96.12 220 GLU A CA 1
ATOM 1794 C C . GLU A 1 220 ? -9.603 -9.783 20.703 1.00 96.12 220 GLU A C 1
ATOM 1796 O O . GLU A 1 220 ? -10.555 -10.552 20.796 1.00 96.12 220 GLU A O 1
ATOM 1801 N N . HIS A 1 221 ? -9.766 -8.464 20.557 1.00 95.81 221 HIS A N 1
ATOM 1802 C CA . HIS A 1 221 ? -11.074 -7.814 20.487 1.00 95.81 221 HIS A CA 1
ATOM 1803 C C . HIS A 1 221 ? -11.917 -8.377 19.338 1.00 95.81 221 HIS A C 1
ATOM 1805 O O . HIS A 1 221 ? -12.979 -8.942 19.586 1.00 95.81 221 HIS A O 1
ATOM 1811 N N . PHE A 1 222 ? -11.415 -8.341 18.099 1.00 96.88 222 PHE A N 1
ATOM 1812 C CA . PHE A 1 222 ? -12.147 -8.887 16.949 1.00 96.88 222 PHE A CA 1
ATOM 1813 C C . PHE A 1 222 ? -12.394 -10.400 17.061 1.00 96.88 222 PHE A C 1
ATOM 1815 O O . PHE A 1 222 ? -13.435 -10.883 16.619 1.00 96.88 222 PHE A O 1
ATOM 1822 N N . GLU A 1 223 ? -11.487 -11.165 17.675 1.00 96.56 223 GLU A N 1
ATOM 1823 C CA . GLU A 1 223 ? -11.717 -12.587 17.956 1.00 96.56 223 GLU A CA 1
ATOM 1824 C C . GLU A 1 223 ? -12.873 -12.807 18.945 1.00 96.56 223 GLU A C 1
ATOM 1826 O O . GLU A 1 223 ? -13.719 -13.669 18.704 1.00 96.56 223 GLU A O 1
ATOM 1831 N N . ASN A 1 224 ? -12.949 -12.010 20.014 1.00 95.75 224 ASN A N 1
ATOM 1832 C CA . ASN A 1 224 ? -14.033 -12.069 20.999 1.00 95.75 224 ASN A CA 1
ATOM 1833 C C . ASN A 1 224 ? -15.389 -11.664 20.405 1.00 95.75 224 ASN A C 1
ATOM 1835 O O . ASN A 1 224 ? -16.422 -12.111 20.895 1.00 95.75 224 ASN A O 1
ATOM 1839 N N . LEU A 1 225 ? -15.391 -10.871 19.329 1.00 95.12 225 LEU A N 1
ATOM 1840 C CA . LEU A 1 225 ? -16.593 -10.499 18.577 1.00 95.12 225 LEU A CA 1
ATOM 1841 C C . LEU A 1 225 ? -16.985 -11.508 17.482 1.00 95.12 225 LEU A C 1
ATOM 1843 O O . LEU A 1 225 ? -17.981 -11.306 16.795 1.00 95.12 225 LEU A O 1
ATOM 1847 N N . GLY A 1 226 ? -16.209 -12.578 17.271 1.00 95.62 226 GLY A N 1
ATOM 1848 C CA . GLY A 1 226 ? -16.434 -13.514 16.157 1.00 95.62 226 GLY A CA 1
ATOM 1849 C C . GLY A 1 226 ? -16.068 -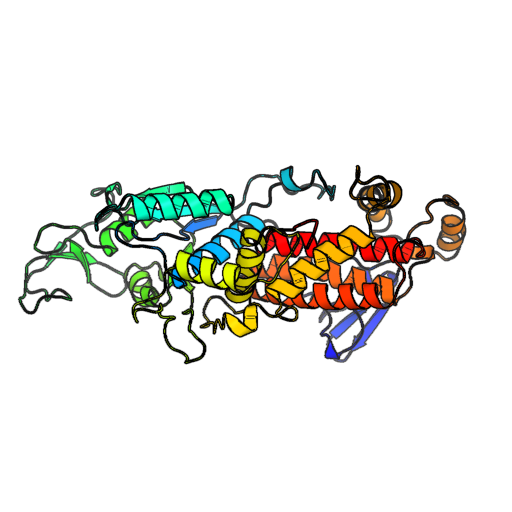12.956 14.780 1.00 95.62 226 GLY A C 1
ATOM 1850 O O . GLY A 1 226 ? -16.454 -13.509 13.753 1.00 95.62 226 GLY A O 1
ATOM 1851 N N . LEU A 1 227 ? -15.298 -11.871 14.749 1.00 96.62 227 LEU A N 1
ATOM 1852 C CA . LEU A 1 227 ? -14.845 -11.170 13.548 1.00 96.62 227 LEU A CA 1
ATOM 1853 C C . LEU A 1 227 ? -13.359 -11.436 13.237 1.00 96.62 227 LEU A C 1
ATOM 1855 O O . LEU A 1 227 ? -12.812 -10.851 12.305 1.00 96.62 227 LEU A O 1
ATOM 1859 N N . GLY A 1 228 ? -12.701 -12.328 13.988 1.00 96.44 228 GLY A N 1
ATOM 1860 C CA . GLY A 1 228 ? -11.263 -12.611 13.878 1.00 96.44 228 GLY A CA 1
ATOM 1861 C C . GLY A 1 228 ? -10.799 -13.000 12.467 1.00 96.44 228 GLY A C 1
ATOM 1862 O O . GLY A 1 228 ? -9.806 -12.461 11.991 1.00 96.44 228 GLY A O 1
ATOM 1863 N N . GLU A 1 229 ? -11.553 -13.844 11.756 1.00 96.19 229 GLU A N 1
ATOM 1864 C CA . GLU A 1 229 ? -11.245 -14.257 10.370 1.00 96.19 229 GLU A CA 1
ATOM 1865 C C . GLU A 1 229 ? -11.344 -13.104 9.352 1.00 96.19 229 GLU A C 1
ATOM 1867 O O . GLU A 1 229 ? -10.751 -13.152 8.275 1.00 96.19 229 GLU A O 1
ATOM 1872 N N . LYS A 1 230 ? -12.090 -12.043 9.687 1.00 96.75 230 LYS A N 1
ATOM 1873 C CA . LYS A 1 230 ? -12.229 -10.834 8.862 1.00 96.75 230 LYS A CA 1
ATOM 1874 C C . LYS A 1 230 ? -11.182 -9.772 9.206 1.00 96.75 230 LYS A C 1
ATOM 1876 O O . LYS A 1 230 ? -11.023 -8.800 8.463 1.00 96.75 230 LYS A O 1
ATOM 1881 N N . HIS A 1 231 ? -10.480 -9.917 10.326 1.00 97.50 231 HIS A N 1
ATOM 1882 C CA . HIS A 1 231 ? -9.522 -8.927 10.788 1.00 97.50 231 HIS A CA 1
ATOM 1883 C C . HIS A 1 231 ? -8.219 -8.997 9.976 1.00 97.50 231 HIS A C 1
ATOM 1885 O O . HIS A 1 231 ? -7.582 -10.040 9.841 1.00 97.50 231 HIS A O 1
ATOM 1891 N N . LEU A 1 232 ? -7.799 -7.849 9.451 1.00 97.31 232 LEU A N 1
ATOM 1892 C CA . LEU A 1 232 ? -6.529 -7.618 8.775 1.00 97.31 232 LEU A CA 1
ATOM 1893 C C . LEU A 1 232 ? -5.611 -6.810 9.712 1.00 97.31 232 LEU A C 1
ATOM 1895 O O . LEU A 1 232 ? -5.557 -5.582 9.610 1.00 97.31 232 LEU A O 1
ATOM 1899 N N . PRO A 1 233 ? -4.891 -7.473 10.638 1.00 96.75 233 PRO A N 1
ATOM 1900 C CA . PRO A 1 233 ? -4.102 -6.785 11.649 1.00 96.75 233 PRO A CA 1
ATOM 1901 C C . PRO A 1 233 ? -2.875 -6.090 11.056 1.00 96.75 233 PRO A C 1
ATOM 1903 O O . PRO A 1 233 ? -2.122 -6.669 10.266 1.00 96.75 233 PRO A O 1
ATOM 1906 N N . MET A 1 234 ? -2.634 -4.871 11.530 1.00 96.94 234 MET A N 1
ATOM 1907 C CA . MET A 1 234 ? -1.486 -4.041 11.181 1.00 96.94 234 MET A CA 1
ATOM 1908 C C . MET A 1 234 ? -0.442 -4.059 12.296 1.00 96.94 234 MET A C 1
ATOM 1910 O O . MET A 1 234 ? -0.717 -3.647 13.424 1.00 96.94 234 MET A O 1
ATOM 1914 N N . GLY A 1 235 ? 0.780 -4.480 11.980 1.00 95.88 235 GLY A N 1
ATOM 1915 C CA . GLY A 1 235 ? 1.913 -4.379 12.892 1.00 95.88 235 GLY A CA 1
ATOM 1916 C C . GLY A 1 235 ? 2.223 -2.926 13.269 1.00 95.88 235 GLY A C 1
ATOM 1917 O O . GLY A 1 235 ? 1.794 -1.965 12.618 1.00 95.88 235 GLY A O 1
ATOM 1918 N N . LEU A 1 236 ? 3.020 -2.749 14.314 1.00 94.50 236 LEU A N 1
ATOM 1919 C CA . LEU A 1 236 ? 3.383 -1.433 14.830 1.00 94.50 236 LEU A CA 1
ATOM 1920 C C . LEU A 1 236 ? 4.381 -0.715 13.915 1.00 94.50 236 LEU A C 1
ATOM 1922 O O . LEU A 1 236 ? 5.191 -1.348 13.235 1.00 94.50 236 LEU A O 1
ATOM 1926 N N . VAL A 1 237 ? 4.355 0.619 13.944 1.00 93.44 237 VAL A N 1
ATOM 1927 C CA . VAL A 1 237 ? 5.424 1.455 13.384 1.00 93.44 237 VAL A CA 1
ATOM 1928 C C . VAL A 1 237 ? 6.315 1.919 14.528 1.00 93.44 237 VAL A C 1
ATOM 1930 O O . VAL A 1 237 ? 5.846 2.533 15.488 1.00 93.44 237 VAL A O 1
ATOM 1933 N N . LEU A 1 238 ? 7.594 1.579 14.432 1.00 93.69 238 LEU A N 1
ATOM 1934 C CA . LEU A 1 238 ? 8.603 1.776 15.461 1.00 93.69 238 LEU A CA 1
ATOM 1935 C C . LEU A 1 238 ? 9.706 2.699 14.939 1.00 93.69 238 LEU A C 1
ATOM 1937 O O . LEU A 1 238 ? 10.019 2.688 13.748 1.00 93.69 238 LEU A O 1
ATOM 1941 N N . GLY A 1 239 ? 10.316 3.465 15.836 1.00 90.81 239 GLY A N 1
ATOM 1942 C CA . GLY A 1 239 ? 11.519 4.236 15.551 1.00 90.81 239 GLY A CA 1
ATOM 1943 C C . GLY A 1 239 ? 12.768 3.355 15.464 1.00 90.81 239 GLY A C 1
ATOM 1944 O O . GLY A 1 239 ? 12.722 2.130 15.631 1.00 90.81 239 GLY A O 1
ATOM 1945 N N . LYS A 1 240 ? 13.919 3.997 15.237 1.00 86.00 240 LYS A N 1
ATOM 1946 C CA . LYS A 1 240 ? 15.230 3.328 15.135 1.00 86.00 240 LYS A CA 1
ATOM 1947 C C . LYS A 1 240 ? 15.620 2.518 16.380 1.00 86.00 240 LYS A C 1
ATOM 1949 O O . LYS A 1 240 ? 16.362 1.547 16.278 1.00 86.00 240 LYS A O 1
ATOM 1954 N N . ASP A 1 241 ? 15.071 2.872 17.539 1.00 87.81 241 ASP A N 1
ATOM 1955 C CA . ASP A 1 241 ? 15.299 2.238 18.841 1.00 87.81 241 ASP A CA 1
ATOM 1956 C C . ASP A 1 241 ? 14.346 1.062 19.150 1.00 87.81 241 ASP A C 1
ATOM 1958 O O . ASP A 1 241 ? 14.377 0.520 20.254 1.00 87.81 241 ASP A O 1
ATOM 1962 N N . ASN A 1 242 ? 13.518 0.635 18.185 1.00 87.94 242 ASN A N 1
ATOM 1963 C CA . ASN A 1 242 ? 12.434 -0.348 18.348 1.00 87.94 242 ASN A CA 1
ATOM 1964 C C . ASN A 1 242 ? 11.298 0.091 19.292 1.00 87.94 242 ASN A C 1
ATOM 1966 O O . ASN A 1 242 ? 10.495 -0.750 19.700 1.00 87.94 242 ASN A O 1
ATOM 1970 N N . LYS A 1 243 ? 11.190 1.377 19.638 1.00 88.69 243 LYS A N 1
ATOM 1971 C CA . LYS A 1 243 ? 10.080 1.901 20.449 1.00 88.69 243 LYS A CA 1
ATOM 1972 C C . LYS A 1 243 ? 9.084 2.662 19.577 1.00 88.69 243 LYS A C 1
ATOM 1974 O O . LYS A 1 243 ? 9.358 2.965 18.417 1.00 88.69 243 LYS A O 1
ATOM 1979 N N . LYS A 1 244 ? 7.894 2.954 20.118 1.00 86.56 244 LYS A N 1
ATOM 1980 C CA . LYS A 1 244 ? 6.921 3.838 19.449 1.00 86.56 244 LYS A CA 1
ATOM 1981 C C . LYS A 1 244 ? 7.588 5.200 19.207 1.00 86.56 244 LYS A C 1
ATOM 1983 O O . LYS A 1 244 ? 8.267 5.706 20.098 1.00 86.56 244 LYS A O 1
ATOM 1988 N N . ILE A 1 245 ? 7.409 5.760 18.010 1.00 85.19 245 ILE A N 1
ATOM 1989 C CA . ILE A 1 245 ? 8.013 7.045 17.631 1.00 85.19 245 ILE A CA 1
ATOM 1990 C C . ILE A 1 245 ? 7.475 8.138 18.552 1.00 85.19 245 ILE A C 1
ATOM 1992 O O . ILE A 1 245 ? 6.260 8.259 18.739 1.00 85.19 245 ILE A O 1
ATOM 1996 N N . LYS A 1 246 ? 8.394 8.911 19.127 1.00 82.56 246 LYS A N 1
ATOM 1997 C CA . LYS A 1 246 ? 8.084 10.005 20.040 1.00 82.56 246 LYS A CA 1
ATOM 1998 C C . LYS A 1 246 ? 8.386 11.359 19.413 1.00 82.56 246 LYS A C 1
ATOM 2000 O O . LYS A 1 246 ? 9.353 11.486 18.667 1.00 82.56 246 LYS A O 1
ATOM 2005 N N . SER A 1 247 ? 7.564 12.347 19.732 1.00 78.62 247 SER A N 1
ATOM 2006 C CA . SER A 1 247 ? 7.776 13.760 19.412 1.00 78.62 247 SER A CA 1
ATOM 2007 C C . SER A 1 247 ? 8.900 14.353 20.275 1.00 78.62 247 SER A C 1
ATOM 2009 O O . SER A 1 247 ? 9.383 13.737 21.231 1.00 78.62 247 SER A O 1
ATOM 2011 N N . ARG A 1 248 ? 9.327 15.585 19.957 1.00 70.94 248 ARG A N 1
ATOM 2012 C CA . ARG A 1 248 ? 10.416 16.291 20.669 1.00 70.94 248 ARG A CA 1
ATOM 2013 C C . ARG A 1 248 ? 10.128 16.526 22.157 1.00 70.94 248 ARG A C 1
ATOM 2015 O O . ARG A 1 248 ? 11.063 16.660 22.936 1.00 70.94 248 ARG A O 1
ATOM 2022 N N . ASN A 1 249 ? 8.854 16.562 22.544 1.00 71.25 249 ASN A N 1
ATOM 2023 C CA . ASN A 1 249 ? 8.395 16.699 23.929 1.00 71.25 249 ASN A CA 1
ATOM 2024 C C . ASN A 1 249 ? 8.286 15.347 24.679 1.00 71.25 249 ASN A C 1
ATOM 2026 O O . ASN A 1 249 ? 7.920 15.333 25.849 1.00 71.25 249 ASN A O 1
ATOM 2030 N N . GLY A 1 250 ? 8.615 14.213 24.042 1.00 72.75 250 GLY A N 1
ATOM 2031 C CA . GLY A 1 250 ? 8.636 12.884 24.671 1.00 72.75 250 GLY A CA 1
ATOM 2032 C C . GLY A 1 250 ? 7.306 12.114 24.656 1.00 72.75 250 GLY A C 1
ATOM 2033 O O . GLY A 1 250 ? 7.270 10.964 25.125 1.00 72.75 250 GLY A O 1
ATOM 2034 N N . GLU A 1 251 ? 6.252 12.711 24.095 1.00 79.50 251 GLU A N 1
ATOM 2035 C CA . GLU A 1 251 ? 4.944 12.097 23.833 1.00 79.50 251 GLU A CA 1
ATOM 2036 C C . GLU A 1 251 ? 4.954 11.289 22.524 1.00 79.50 251 GLU A C 1
ATOM 2038 O O . GLU A 1 251 ? 5.981 11.188 21.861 1.00 79.50 251 GLU A O 1
ATOM 2043 N N . ALA A 1 252 ? 3.844 10.637 22.163 1.00 82.50 252 ALA A N 1
ATOM 2044 C CA . ALA A 1 252 ? 3.750 9.918 20.891 1.00 82.50 252 ALA A CA 1
ATOM 2045 C C . ALA A 1 252 ? 3.663 10.909 19.720 1.00 82.50 252 ALA A C 1
ATOM 2047 O O . ALA A 1 252 ? 2.800 11.781 19.728 1.00 82.50 252 ALA A O 1
ATOM 2048 N N . ALA A 1 253 ? 4.510 10.737 18.700 1.00 88.00 253 ALA A N 1
ATOM 2049 C CA . ALA A 1 253 ? 4.532 11.644 17.556 1.00 88.00 253 ALA A CA 1
ATOM 2050 C C . ALA A 1 253 ? 3.230 11.574 16.744 1.00 88.00 253 ALA A C 1
ATOM 2052 O O . ALA A 1 253 ? 2.762 10.490 16.359 1.00 88.00 253 ALA A O 1
ATOM 2053 N N . THR A 1 254 ? 2.678 12.746 16.445 1.00 92.94 254 THR A N 1
ATOM 2054 C CA . THR A 1 254 ? 1.511 12.889 15.578 1.00 92.94 254 THR A CA 1
ATOM 2055 C C . THR A 1 254 ? 1.873 12.640 14.112 1.00 92.94 254 THR A C 1
ATOM 2057 O O . THR A 1 254 ? 3.031 12.721 13.693 1.00 92.94 254 THR A O 1
ATOM 2060 N N . ALA A 1 255 ? 0.865 12.322 13.302 1.00 93.38 255 ALA A N 1
ATOM 2061 C CA . ALA A 1 255 ? 1.009 12.155 11.862 1.00 93.38 255 ALA A CA 1
ATOM 2062 C C . ALA A 1 255 ? 1.537 13.439 11.205 1.00 93.38 255 ALA A C 1
ATOM 2064 O O . ALA A 1 255 ? 2.447 13.383 10.375 1.00 93.38 255 ALA A O 1
ATOM 2065 N N . LYS A 1 256 ? 0.996 14.587 11.625 1.00 93.94 256 LYS A N 1
ATOM 2066 C CA . LYS A 1 256 ? 1.399 15.912 11.159 1.00 93.94 256 LYS A CA 1
ATOM 2067 C C . LYS A 1 256 ? 2.858 16.233 11.480 1.00 93.94 256 LYS A C 1
ATOM 2069 O O . LYS A 1 256 ? 3.587 16.616 10.572 1.00 93.94 256 LYS A O 1
ATOM 2074 N N . GLU A 1 257 ? 3.310 16.012 12.715 1.00 93.56 257 GLU A N 1
ATOM 2075 C CA . GLU A 1 257 ? 4.709 16.267 13.099 1.00 93.56 257 GLU A CA 1
ATOM 2076 C C . GLU A 1 257 ? 5.694 15.443 12.264 1.00 93.56 257 GLU A C 1
ATOM 2078 O O . GLU A 1 257 ? 6.690 15.978 11.785 1.00 93.56 257 GLU A O 1
ATOM 2083 N N . ILE A 1 258 ? 5.403 14.156 12.037 1.00 93.69 258 ILE A N 1
ATOM 2084 C CA . ILE A 1 258 ? 6.246 13.290 11.197 1.00 93.69 258 ILE A CA 1
ATOM 2085 C C . ILE A 1 258 ? 6.269 13.799 9.753 1.00 93.69 258 ILE A C 1
ATOM 2087 O O . ILE A 1 258 ? 7.327 13.852 9.123 1.00 93.69 258 ILE A O 1
ATOM 2091 N N . PHE A 1 259 ? 5.108 14.183 9.219 1.00 96.12 259 PHE A N 1
ATOM 2092 C CA . PHE A 1 259 ? 4.990 14.705 7.862 1.00 96.12 259 PHE A CA 1
ATOM 2093 C C . PHE A 1 259 ? 5.762 16.021 7.683 1.00 96.12 259 PHE A C 1
ATOM 2095 O O . PHE A 1 259 ? 6.439 16.215 6.674 1.00 96.12 259 PHE A O 1
ATOM 2102 N N . GLU A 1 260 ? 5.695 16.925 8.659 1.00 95.25 260 GLU A N 1
ATOM 2103 C CA . GLU A 1 260 ? 6.444 18.187 8.679 1.00 95.25 260 GLU A CA 1
ATOM 2104 C C . GLU A 1 260 ? 7.949 17.964 8.872 1.00 95.25 260 GLU A C 1
ATOM 2106 O O . GLU A 1 260 ? 8.759 18.607 8.204 1.00 95.25 260 GLU A O 1
ATOM 2111 N N . GLU A 1 261 ? 8.354 17.022 9.728 1.00 94.50 261 GLU A N 1
ATOM 2112 C CA . GLU A 1 261 ? 9.766 16.684 9.922 1.00 94.50 261 GLU A CA 1
ATOM 2113 C C . GLU A 1 261 ? 10.418 16.199 8.620 1.00 94.50 261 GLU A C 1
ATOM 2115 O O . GLU A 1 261 ? 11.517 16.642 8.276 1.00 94.50 261 GLU A O 1
ATOM 2120 N N . ILE A 1 262 ? 9.727 15.342 7.863 1.00 95.94 262 ILE A N 1
ATOM 2121 C CA . ILE A 1 262 ? 10.200 14.866 6.557 1.00 95.94 262 ILE A CA 1
ATOM 2122 C C . ILE A 1 262 ? 10.302 16.033 5.568 1.00 95.94 262 ILE A C 1
ATOM 2124 O O . ILE A 1 262 ? 11.348 16.196 4.939 1.00 95.94 262 ILE A O 1
ATOM 2128 N N . GLN A 1 263 ? 9.280 16.895 5.482 1.00 95.81 263 GLN A N 1
ATOM 2129 C CA . GLN A 1 263 ? 9.308 18.083 4.612 1.00 95.81 263 GLN A CA 1
ATOM 2130 C C . GLN A 1 263 ? 10.504 18.998 4.912 1.00 95.81 263 GLN A C 1
ATOM 2132 O O . GLN A 1 263 ? 11.144 19.507 3.990 1.00 95.81 263 GLN A O 1
ATOM 2137 N N . ASN A 1 264 ? 10.829 19.180 6.192 1.00 95.31 264 ASN A N 1
ATOM 2138 C CA . ASN A 1 264 ? 11.945 20.016 6.628 1.00 95.31 264 ASN A CA 1
ATOM 2139 C C . ASN A 1 264 ? 13.316 19.407 6.293 1.00 95.31 264 ASN A C 1
ATOM 2141 O O . ASN A 1 264 ? 14.275 20.147 6.084 1.00 95.31 264 ASN A O 1
ATOM 2145 N N . LYS A 1 265 ? 13.424 18.073 6.230 1.00 95.00 265 LYS A N 1
ATOM 2146 C CA . LYS A 1 265 ? 14.664 17.366 5.858 1.00 95.00 265 LYS A CA 1
ATOM 2147 C C . LYS A 1 265 ? 14.870 17.260 4.345 1.00 95.00 265 LYS A C 1
ATOM 2149 O O . LYS A 1 265 ? 16.008 17.123 3.897 1.00 95.00 265 LYS A O 1
ATOM 2154 N N . ILE A 1 266 ? 13.800 17.340 3.554 1.00 93.12 266 ILE A N 1
ATOM 2155 C CA . ILE A 1 266 ? 13.888 17.388 2.092 1.00 93.12 266 ILE A CA 1
ATOM 2156 C C . ILE A 1 266 ? 14.615 18.677 1.672 1.00 93.12 266 ILE A C 1
ATOM 2158 O O . ILE A 1 266 ? 14.173 19.793 1.975 1.00 93.12 266 ILE A O 1
ATOM 2162 N N . LYS A 1 267 ? 15.733 18.503 0.953 1.00 88.88 267 LYS A N 1
ATOM 2163 C CA . LYS A 1 267 ? 16.521 19.586 0.336 1.00 88.88 267 LYS A CA 1
ATOM 2164 C C . LYS A 1 267 ? 15.692 20.351 -0.708 1.00 88.88 267 LYS A C 1
ATOM 2166 O O . LYS A 1 267 ? 14.543 20.016 -0.976 1.00 88.88 267 LYS A O 1
ATOM 2171 N N . GLU A 1 268 ? 16.248 21.412 -1.281 1.00 88.19 268 GLU A N 1
ATOM 2172 C CA . GLU A 1 268 ? 15.587 22.134 -2.372 1.00 88.19 268 GLU A CA 1
ATOM 2173 C C . GLU A 1 268 ? 15.286 21.191 -3.553 1.00 88.19 268 GLU A C 1
ATOM 2175 O O . GLU A 1 268 ? 16.138 20.405 -3.969 1.00 88.19 268 GLU A O 1
ATOM 2180 N N . THR A 1 269 ? 14.044 21.224 -4.034 1.00 91.25 269 THR A N 1
ATOM 2181 C CA . THR A 1 269 ? 13.495 20.343 -5.076 1.00 91.25 269 THR A CA 1
ATOM 2182 C C . THR A 1 269 ? 12.413 21.103 -5.837 1.00 91.25 269 THR A C 1
ATOM 2184 O O . THR A 1 269 ? 11.767 21.987 -5.271 1.00 91.25 269 THR A O 1
ATOM 2187 N N . LYS A 1 270 ? 12.214 20.761 -7.116 1.00 90.94 270 LYS A N 1
ATOM 2188 C CA . LYS A 1 270 ? 11.095 21.287 -7.917 1.00 90.94 270 LYS A CA 1
ATOM 2189 C C . LYS A 1 270 ? 9.769 20.596 -7.599 1.00 90.94 270 LYS A C 1
ATOM 2191 O O . LYS A 1 270 ? 8.708 21.151 -7.865 1.00 90.94 270 LYS A O 1
ATOM 2196 N N . CYS A 1 271 ? 9.825 19.390 -7.036 1.00 90.19 271 CYS A N 1
ATOM 2197 C CA . CYS A 1 271 ? 8.641 18.662 -6.606 1.00 90.19 271 CYS A CA 1
ATOM 2198 C C . CYS A 1 271 ? 8.022 19.340 -5.379 1.00 90.19 271 CYS A C 1
ATOM 2200 O O . CYS A 1 271 ? 8.732 19.780 -4.475 1.00 90.19 271 CYS A O 1
ATOM 2202 N N . ASP A 1 272 ? 6.691 19.343 -5.287 1.00 91.94 272 ASP A N 1
ATOM 2203 C CA . ASP A 1 272 ? 6.018 19.706 -4.040 1.00 91.94 272 ASP A CA 1
ATOM 2204 C C . ASP A 1 272 ? 6.524 18.796 -2.904 1.00 91.94 272 ASP A C 1
ATOM 2206 O O . ASP A 1 272 ? 6.449 17.562 -2.975 1.00 91.94 272 ASP A O 1
ATOM 2210 N N . LYS A 1 273 ? 7.050 19.412 -1.839 1.00 95.62 273 LYS A N 1
ATOM 2211 C CA . LYS A 1 273 ? 7.578 18.700 -0.673 1.00 95.62 273 LYS A CA 1
ATOM 2212 C C . LYS A 1 273 ? 6.517 17.846 0.015 1.00 95.62 273 LYS A C 1
ATOM 2214 O O . LYS A 1 273 ? 6.871 16.816 0.577 1.00 95.62 273 LYS A O 1
ATOM 2219 N N . LYS A 1 274 ? 5.232 18.213 -0.038 1.00 96.00 274 LYS A N 1
ATOM 2220 C CA . LYS A 1 274 ? 4.139 17.387 0.501 1.00 96.00 274 LYS A CA 1
ATOM 2221 C C . LYS A 1 274 ? 4.002 16.081 -0.275 1.00 96.00 274 LYS A C 1
ATOM 2223 O O . LYS A 1 274 ? 3.930 15.012 0.330 1.00 96.00 274 LYS A O 1
ATOM 2228 N N . ILE A 1 275 ? 4.024 16.162 -1.607 1.00 95.12 275 ILE A N 1
ATOM 2229 C CA . ILE A 1 275 ? 3.983 14.996 -2.498 1.00 95.12 275 ILE A CA 1
ATOM 2230 C C . ILE A 1 275 ? 5.165 14.067 -2.207 1.00 95.12 275 ILE A C 1
ATOM 2232 O O . ILE A 1 275 ? 4.983 12.865 -1.997 1.00 95.12 275 ILE A O 1
ATOM 2236 N N . LEU A 1 276 ? 6.373 14.628 -2.151 1.00 96.19 276 LEU A N 1
ATOM 2237 C CA . LEU A 1 276 ? 7.582 13.845 -1.926 1.00 96.19 276 LEU A CA 1
ATOM 2238 C C . LEU A 1 276 ? 7.592 13.206 -0.528 1.00 96.19 276 LEU A C 1
ATOM 2240 O O . LEU A 1 276 ? 7.876 12.014 -0.402 1.00 96.19 276 LEU A O 1
ATOM 2244 N N . SER A 1 277 ? 7.191 13.948 0.508 1.00 97.69 277 SER A N 1
ATOM 2245 C CA . SER A 1 277 ? 7.040 13.424 1.870 1.00 97.69 277 SER A CA 1
ATOM 2246 C C . SER A 1 277 ? 6.047 12.271 1.952 1.00 97.69 277 SER A C 1
ATOM 2248 O O . SER A 1 277 ? 6.328 11.267 2.611 1.00 97.69 277 SER A O 1
ATOM 2250 N N . TRP A 1 278 ? 4.907 12.370 1.261 1.00 98.31 278 TRP A N 1
ATOM 2251 C CA . TRP A 1 278 ? 3.944 11.273 1.213 1.00 98.31 278 TRP A CA 1
ATOM 2252 C C . TRP A 1 278 ? 4.531 10.037 0.546 1.00 98.31 278 TRP A C 1
ATOM 2254 O O . TRP A 1 278 ? 4.420 8.951 1.099 1.00 98.31 278 TRP A O 1
ATOM 2264 N N . ASN A 1 279 ? 5.207 10.183 -0.593 1.00 98.38 279 ASN A N 1
ATOM 2265 C CA . ASN A 1 279 ? 5.826 9.053 -1.283 1.00 98.38 279 ASN A CA 1
ATOM 2266 C C . ASN A 1 279 ? 6.870 8.335 -0.406 1.00 98.38 279 ASN A C 1
ATOM 2268 O O . ASN A 1 279 ? 6.925 7.102 -0.400 1.00 98.38 279 ASN A O 1
ATOM 2272 N N . ILE A 1 280 ? 7.652 9.087 0.381 1.00 97.88 280 ILE A N 1
ATOM 2273 C CA . ILE A 1 280 ? 8.594 8.537 1.370 1.00 97.88 280 ILE A CA 1
ATOM 2274 C C . ILE A 1 280 ? 7.860 7.717 2.433 1.00 97.88 280 ILE A C 1
ATOM 2276 O O . ILE A 1 280 ? 8.244 6.574 2.697 1.00 97.88 280 ILE A O 1
ATOM 2280 N N . ILE A 1 281 ? 6.818 8.288 3.043 1.00 97.62 281 ILE A N 1
ATOM 2281 C CA . ILE A 1 281 ? 6.020 7.623 4.081 1.00 97.62 281 ILE A CA 1
ATOM 2282 C C . ILE A 1 281 ? 5.336 6.383 3.507 1.00 97.62 281 ILE A C 1
ATOM 2284 O O . ILE A 1 281 ? 5.495 5.289 4.041 1.00 97.62 281 ILE A O 1
ATOM 2288 N N . CYS A 1 282 ? 4.609 6.547 2.406 1.00 98.12 282 CYS A N 1
ATOM 2289 C CA . CYS A 1 282 ? 3.814 5.521 1.750 1.00 98.12 282 CYS A CA 1
ATOM 2290 C C . CYS A 1 282 ? 4.650 4.269 1.476 1.00 98.12 282 CYS A C 1
ATOM 2292 O O . CYS A 1 282 ? 4.323 3.191 1.974 1.00 98.12 282 CYS A O 1
ATOM 2294 N N . TRP A 1 283 ? 5.790 4.407 0.790 1.00 98.25 283 TRP A N 1
ATOM 2295 C CA . TRP A 1 283 ? 6.635 3.250 0.505 1.00 98.25 283 TRP A CA 1
ATOM 2296 C C . TRP A 1 283 ? 7.167 2.597 1.789 1.00 98.25 283 TRP A C 1
ATOM 2298 O O . TRP A 1 283 ? 7.097 1.376 1.942 1.00 98.25 283 TRP A O 1
ATOM 2308 N N . ASN A 1 284 ? 7.643 3.394 2.753 1.00 97.50 284 ASN A N 1
ATOM 2309 C CA . ASN A 1 284 ? 8.172 2.864 4.013 1.00 97.50 284 ASN A CA 1
ATOM 2310 C C . ASN A 1 284 ? 7.130 2.092 4.827 1.00 97.50 284 ASN A C 1
ATOM 2312 O O . ASN A 1 284 ? 7.485 1.111 5.481 1.00 97.50 284 ASN A O 1
ATOM 2316 N N . LEU A 1 285 ? 5.868 2.517 4.783 1.00 97.06 285 LEU A N 1
ATOM 2317 C CA . LEU A 1 285 ? 4.758 1.906 5.513 1.00 97.06 285 LEU A CA 1
ATOM 2318 C C . LEU A 1 285 ? 4.166 0.676 4.809 1.00 97.06 285 LEU A C 1
ATOM 2320 O O . LEU A 1 285 ? 3.560 -0.164 5.480 1.00 97.06 285 LEU A O 1
ATOM 2324 N N . LEU A 1 286 ? 4.365 0.549 3.493 1.00 98.00 286 LEU A N 1
ATOM 2325 C CA . LEU A 1 286 ? 3.850 -0.562 2.689 1.00 98.00 286 LEU A CA 1
ATOM 2326 C C . LEU A 1 286 ? 4.900 -1.631 2.357 1.00 98.00 286 LEU A C 1
ATOM 2328 O O . LEU A 1 286 ? 4.517 -2.733 1.991 1.00 98.00 286 LEU A O 1
ATOM 2332 N N . ARG A 1 287 ? 6.207 -1.369 2.509 1.00 96.94 287 ARG A N 1
ATOM 2333 C CA . ARG A 1 287 ? 7.288 -2.305 2.114 1.00 96.94 287 ARG A CA 1
ATOM 2334 C C . ARG A 1 287 ? 7.288 -3.658 2.829 1.00 96.94 287 ARG A C 1
ATOM 2336 O O . ARG A 1 287 ? 7.858 -4.617 2.315 1.00 96.94 287 ARG A O 1
ATOM 2343 N N . SER A 1 288 ? 6.710 -3.736 4.023 1.00 96.44 288 SER A N 1
ATOM 2344 C CA . SER A 1 288 ? 6.663 -4.965 4.820 1.00 96.44 288 SER A CA 1
ATOM 2345 C C . SER A 1 288 ? 5.249 -5.509 4.853 1.00 96.44 288 SER A C 1
ATOM 2347 O O . SER A 1 288 ? 4.292 -4.733 4.834 1.00 96.44 288 SER A O 1
ATOM 2349 N N . ASN A 1 289 ? 5.123 -6.832 4.984 1.00 96.56 289 ASN A N 1
ATOM 2350 C CA . ASN A 1 289 ? 3.826 -7.470 5.176 1.00 96.56 289 ASN A CA 1
ATOM 2351 C C . ASN A 1 289 ? 3.051 -6.764 6.300 1.00 96.56 289 ASN A C 1
ATOM 2353 O O . ASN A 1 289 ? 3.631 -6.396 7.330 1.00 96.56 289 ASN A O 1
ATOM 2357 N N . ARG A 1 290 ? 1.742 -6.586 6.110 1.00 95.50 290 ARG A N 1
ATOM 2358 C CA . ARG A 1 290 ? 0.887 -5.814 7.019 1.00 95.50 290 ARG A CA 1
ATOM 2359 C C . ARG A 1 290 ? 1.005 -6.253 8.480 1.00 95.50 290 ARG A C 1
ATOM 2361 O O . ARG A 1 290 ? 1.020 -5.407 9.365 1.00 95.50 290 ARG A O 1
ATOM 2368 N N . THR A 1 291 ? 1.191 -7.550 8.727 1.00 95.69 291 THR A N 1
ATOM 2369 C CA . THR A 1 291 ? 1.278 -8.130 10.079 1.00 95.69 291 THR A CA 1
ATOM 2370 C C . THR A 1 291 ? 2.599 -7.842 10.791 1.00 95.69 291 THR A C 1
ATOM 2372 O O . THR A 1 291 ? 2.671 -7.908 12.016 1.00 95.69 291 THR A O 1
ATOM 2375 N N . GLN A 1 292 ? 3.653 -7.501 10.049 1.00 96.44 292 GLN A N 1
ATOM 2376 C CA . GLN A 1 292 ? 4.981 -7.268 10.606 1.00 96.44 292 GLN A CA 1
ATOM 2377 C C . GLN A 1 292 ? 5.118 -5.844 11.140 1.00 96.44 292 GLN A C 1
ATOM 2379 O O . GLN A 1 292 ? 4.580 -4.890 10.568 1.00 96.44 292 GLN A O 1
ATOM 2384 N N . ASN A 1 293 ? 5.898 -5.683 12.210 1.00 96.00 293 ASN A N 1
ATOM 2385 C CA . ASN A 1 293 ? 6.328 -4.364 12.666 1.00 96.00 293 ASN A CA 1
ATOM 2386 C C . ASN A 1 293 ? 7.269 -3.726 11.633 1.00 96.00 293 ASN A C 1
ATOM 2388 O O . ASN A 1 293 ? 8.091 -4.409 11.020 1.00 96.00 293 ASN A O 1
ATOM 2392 N N . ILE A 1 294 ? 7.176 -2.408 11.474 1.00 94.12 294 ILE A N 1
ATOM 2393 C CA . ILE A 1 294 ? 8.032 -1.631 10.577 1.00 94.12 294 ILE A CA 1
ATOM 2394 C C . ILE A 1 294 ? 8.926 -0.723 11.404 1.00 94.12 294 ILE A C 1
ATOM 2396 O O . ILE A 1 294 ? 8.453 -0.018 12.291 1.00 94.12 294 ILE A O 1
ATOM 2400 N N . LYS A 1 295 ? 10.216 -0.709 11.068 1.00 93.81 295 LYS A N 1
ATOM 2401 C CA . LYS A 1 295 ? 11.143 0.335 11.506 1.00 93.81 295 LYS A CA 1
ATOM 2402 C C . LYS A 1 295 ? 11.088 1.485 10.517 1.00 93.81 295 LYS A C 1
ATOM 2404 O O . LYS A 1 295 ? 11.356 1.269 9.330 1.00 93.81 295 LYS A O 1
ATOM 2409 N N . PHE A 1 296 ? 10.753 2.668 11.013 1.00 93.00 296 PHE A N 1
ATOM 2410 C CA . PHE A 1 296 ? 10.731 3.893 10.237 1.00 93.00 296 PHE A CA 1
ATOM 2411 C C . PHE A 1 296 ? 11.766 4.871 10.789 1.00 93.00 296 PHE A C 1
ATOM 2413 O O . PHE A 1 296 ? 11.600 5.451 11.861 1.00 93.00 296 PHE A O 1
ATOM 2420 N N . ASP A 1 297 ? 12.865 4.998 10.051 1.00 93.06 297 ASP A N 1
ATOM 2421 C CA . ASP A 1 297 ? 13.932 5.951 10.326 1.00 93.06 297 ASP A CA 1
ATOM 2422 C C . ASP A 1 297 ? 13.791 7.124 9.354 1.00 93.06 297 ASP A C 1
ATOM 2424 O O . ASP A 1 297 ? 14.004 6.967 8.150 1.00 93.06 297 ASP A O 1
ATOM 2428 N N . ILE A 1 298 ? 13.378 8.282 9.869 1.00 92.62 298 ILE A N 1
ATOM 2429 C CA . ILE A 1 298 ? 13.133 9.489 9.071 1.00 92.62 298 ILE A CA 1
ATOM 2430 C C . ILE A 1 298 ? 14.434 9.998 8.428 1.00 92.62 298 ILE A C 1
ATOM 2432 O O . ILE A 1 298 ? 14.422 10.457 7.285 1.00 92.62 298 ILE A O 1
ATOM 2436 N N . GLU A 1 299 ? 15.562 9.906 9.134 1.00 92.25 299 GLU A N 1
ATOM 2437 C CA . GLU A 1 299 ? 16.851 10.384 8.628 1.00 92.25 299 GLU A CA 1
ATOM 2438 C C . GLU A 1 299 ? 17.306 9.540 7.448 1.00 92.25 299 GLU A C 1
ATOM 2440 O O . GLU A 1 299 ? 17.624 10.083 6.393 1.00 92.25 299 GLU A O 1
ATOM 2445 N N . GLU A 1 300 ? 17.250 8.218 7.588 1.00 94.12 300 GLU A N 1
ATOM 2446 C CA . GLU A 1 300 ? 17.579 7.314 6.489 1.00 94.12 300 GLU A CA 1
ATOM 2447 C C . GLU A 1 300 ? 16.598 7.487 5.325 1.00 94.12 300 GLU A C 1
ATOM 2449 O O . GLU A 1 300 ? 17.002 7.634 4.174 1.00 94.12 300 GLU A O 1
ATOM 2454 N N . SER A 1 301 ? 15.298 7.559 5.611 1.00 94.62 301 SER A N 1
ATOM 2455 C CA . SER A 1 301 ? 14.242 7.577 4.589 1.00 94.62 301 SER A CA 1
ATOM 2456 C C . SER A 1 301 ? 14.231 8.827 3.705 1.00 94.62 301 SER A C 1
ATOM 2458 O O . SER A 1 301 ? 13.623 8.801 2.637 1.00 94.62 301 SER A O 1
ATOM 2460 N N . THR A 1 302 ? 14.890 9.907 4.131 1.00 94.94 302 THR A N 1
ATOM 2461 C CA . THR A 1 302 ? 14.980 11.177 3.384 1.00 94.94 302 THR A CA 1
ATOM 2462 C C . THR A 1 302 ? 16.232 11.284 2.513 1.00 94.94 302 THR A C 1
ATOM 2464 O O . THR A 1 302 ? 16.399 12.270 1.791 1.00 94.94 302 THR A O 1
ATOM 2467 N N . LYS A 1 303 ? 17.108 10.273 2.530 1.00 94.81 303 LYS A N 1
ATOM 2468 C CA . LYS A 1 303 ? 18.273 10.221 1.644 1.00 94.81 303 LYS A CA 1
ATOM 2469 C C . LYS A 1 303 ? 17.864 9.954 0.184 1.00 94.81 303 LYS A C 1
ATOM 2471 O O . LYS A 1 303 ? 16.902 9.219 -0.043 1.00 94.81 303 LYS A O 1
ATOM 2476 N N . PRO A 1 304 ? 18.571 10.504 -0.822 1.00 91.81 304 PRO A N 1
ATOM 2477 C CA . PRO A 1 304 ? 18.229 10.310 -2.239 1.00 91.81 304 PRO A CA 1
ATOM 2478 C C . PRO A 1 304 ? 18.156 8.843 -2.695 1.00 91.81 304 PRO A C 1
ATOM 2480 O O . PRO A 1 304 ? 17.346 8.499 -3.553 1.00 91.81 304 PRO A O 1
ATOM 2483 N N . GLU A 1 305 ? 18.993 7.980 -2.124 1.00 93.62 305 GLU A N 1
ATOM 2484 C CA . GLU A 1 305 ? 19.047 6.540 -2.385 1.00 93.62 305 GLU A CA 1
ATOM 2485 C C . GLU A 1 305 ? 17.906 5.751 -1.727 1.00 93.62 305 GLU A C 1
ATOM 2487 O O . GLU A 1 305 ? 17.674 4.591 -2.080 1.00 93.62 305 GLU A O 1
ATOM 2492 N N . SER A 1 306 ? 17.177 6.363 -0.790 1.00 95.81 306 SER A N 1
ATOM 2493 C CA . SER A 1 306 ? 16.089 5.691 -0.089 1.00 95.81 306 SER A CA 1
ATOM 2494 C C . SER A 1 306 ? 14.905 5.450 -1.020 1.00 95.81 306 SER A C 1
ATOM 2496 O O . SER A 1 306 ? 14.530 6.350 -1.770 1.00 95.81 306 SER A O 1
ATOM 2498 N N . PRO A 1 307 ? 14.254 4.274 -0.979 1.00 96.69 307 PRO A N 1
ATOM 2499 C CA . PRO A 1 307 ? 13.329 3.855 -2.034 1.00 96.69 307 PRO A CA 1
ATOM 2500 C C . PRO A 1 307 ? 12.191 4.830 -2.355 1.00 96.69 307 PRO A C 1
ATOM 2502 O O . PRO A 1 307 ? 11.926 5.074 -3.526 1.00 96.69 307 PRO A O 1
ATOM 2505 N N . GLY A 1 308 ? 11.547 5.445 -1.356 1.00 96.00 308 GLY A N 1
ATOM 2506 C CA . GLY A 1 308 ? 10.475 6.418 -1.611 1.00 96.00 308 GLY A CA 1
ATOM 2507 C C . GLY A 1 308 ? 10.949 7.665 -2.376 1.00 96.00 308 GLY A C 1
ATOM 2508 O O . GLY A 1 308 ? 10.276 8.110 -3.309 1.00 96.00 308 GLY A O 1
ATOM 2509 N N . MET A 1 309 ? 12.142 8.175 -2.045 1.00 95.75 309 MET A N 1
ATOM 2510 C CA . MET A 1 309 ? 12.823 9.232 -2.807 1.00 95.75 309 MET A CA 1
ATOM 2511 C C . MET A 1 309 ? 13.224 8.710 -4.187 1.00 95.75 309 MET A C 1
ATOM 2513 O O . MET A 1 309 ? 12.829 9.260 -5.213 1.00 95.75 309 MET A O 1
ATOM 2517 N N . TYR A 1 310 ? 13.965 7.607 -4.212 1.00 97.81 310 TYR A N 1
ATOM 2518 C CA . TYR A 1 310 ? 14.561 7.037 -5.408 1.00 97.81 310 TYR A CA 1
ATOM 2519 C C . TYR A 1 310 ? 13.530 6.707 -6.493 1.00 97.81 310 TYR A C 1
ATOM 2521 O O . TYR A 1 310 ? 13.738 7.057 -7.655 1.00 97.81 310 TYR A O 1
ATOM 2529 N N . ILE A 1 311 ? 12.403 6.085 -6.129 1.00 98.44 311 ILE A N 1
ATOM 2530 C CA . ILE A 1 311 ? 11.290 5.784 -7.041 1.00 98.44 311 ILE A CA 1
ATOM 2531 C C . ILE A 1 311 ? 10.742 7.081 -7.644 1.00 98.44 311 ILE A C 1
ATOM 2533 O O . ILE A 1 311 ? 10.645 7.195 -8.865 1.00 98.44 311 ILE A O 1
ATOM 2537 N N . THR A 1 312 ? 10.449 8.074 -6.799 1.00 96.56 312 THR A N 1
ATOM 2538 C CA . THR A 1 312 ? 9.866 9.359 -7.219 1.00 96.56 312 THR A CA 1
ATOM 2539 C C . THR A 1 312 ? 10.789 10.105 -8.184 1.00 96.56 312 THR A C 1
ATOM 2541 O O . THR A 1 312 ? 10.371 10.493 -9.276 1.00 96.56 312 THR A O 1
ATOM 2544 N N . TYR A 1 313 ? 12.070 10.238 -7.829 1.00 96.06 313 TYR A N 1
ATOM 2545 C CA . TYR A 1 313 ? 13.067 10.901 -8.669 1.00 96.06 313 TYR A CA 1
ATOM 2546 C C . TYR A 1 313 ? 13.355 10.138 -9.958 1.00 96.06 313 TYR A C 1
ATOM 2548 O O . TYR A 1 313 ? 13.616 10.738 -10.999 1.00 96.06 313 TYR A O 1
ATOM 2556 N N . THR A 1 314 ? 13.362 8.808 -9.906 1.00 96.50 314 THR A N 1
ATOM 2557 C CA . THR A 1 314 ? 13.568 7.986 -11.098 1.00 96.50 314 THR A CA 1
ATOM 2558 C C . THR A 1 314 ? 12.412 8.140 -12.069 1.00 96.50 314 THR A C 1
ATOM 2560 O O . THR A 1 314 ? 12.668 8.377 -13.246 1.00 96.50 314 THR A O 1
ATOM 2563 N N . TYR A 1 315 ? 11.168 8.082 -11.589 1.00 94.38 315 TYR A N 1
ATOM 2564 C CA . TYR A 1 315 ? 9.995 8.285 -12.431 1.00 94.38 315 TYR A CA 1
ATOM 2565 C C . TYR A 1 315 ? 10.047 9.636 -13.153 1.00 94.38 315 TYR A C 1
ATOM 2567 O O . TYR A 1 315 ? 10.013 9.660 -14.381 1.00 94.38 315 TYR A O 1
ATOM 2575 N N . ALA A 1 316 ? 10.220 10.742 -12.424 1.00 89.69 316 ALA A N 1
ATOM 2576 C CA . ALA A 1 316 ? 10.232 12.076 -13.023 1.00 89.69 316 ALA A CA 1
ATOM 2577 C C . ALA A 1 316 ? 11.390 12.278 -14.021 1.00 89.69 316 ALA A C 1
ATOM 2579 O O . ALA A 1 316 ? 11.184 12.821 -15.106 1.00 89.69 316 ALA A O 1
ATOM 2580 N N . ARG A 1 317 ? 12.599 11.779 -13.718 1.00 90.94 317 ARG A N 1
ATOM 2581 C CA . ARG A 1 317 ? 13.742 11.846 -14.653 1.00 90.94 317 ARG A CA 1
ATOM 2582 C C . ARG A 1 317 ? 13.504 11.028 -15.920 1.00 90.94 317 ARG A C 1
ATOM 2584 O O . ARG A 1 317 ? 13.765 11.515 -17.016 1.00 90.94 317 ARG A O 1
ATOM 2591 N N . CYS A 1 318 ? 12.997 9.804 -15.780 1.00 89.94 318 CYS A N 1
ATOM 2592 C CA . CYS A 1 318 ? 12.712 8.945 -16.929 1.00 89.94 318 CYS A CA 1
ATOM 2593 C C . CYS A 1 318 ? 11.563 9.510 -17.773 1.00 89.94 318 CYS A C 1
ATOM 2595 O O . CYS A 1 318 ? 11.616 9.450 -18.997 1.00 89.94 318 CYS A O 1
ATOM 2597 N N . LEU A 1 319 ? 10.559 10.112 -17.132 1.00 83.81 319 LEU A N 1
ATOM 2598 C CA . LEU A 1 319 ? 9.477 10.816 -17.810 1.00 83.81 319 LEU A CA 1
ATOM 2599 C C . LEU A 1 319 ? 9.999 12.017 -18.607 1.00 83.81 319 LEU A C 1
ATOM 2601 O O . LEU A 1 319 ? 9.673 12.172 -19.779 1.00 83.81 319 LEU A O 1
ATOM 2605 N N . SER A 1 320 ? 10.854 12.839 -17.998 1.00 83.31 320 SER A N 1
ATOM 2606 C CA . SER A 1 320 ? 11.482 13.980 -18.670 1.00 83.31 320 SER A CA 1
ATOM 2607 C C . SER A 1 320 ? 12.320 13.543 -19.878 1.00 83.31 320 SER A C 1
ATOM 2609 O O . SER A 1 320 ? 12.252 14.173 -20.932 1.00 83.31 320 SER A O 1
ATOM 2611 N N . ALA A 1 321 ? 13.024 12.412 -19.783 1.00 83.31 321 ALA A N 1
ATOM 2612 C CA . ALA A 1 321 ? 13.795 11.846 -20.891 1.00 83.31 321 ALA A CA 1
ATOM 2613 C C . ALA A 1 321 ? 12.945 11.422 -22.105 1.00 83.31 321 ALA A C 1
ATOM 2615 O O . ALA A 1 321 ? 13.486 11.256 -23.199 1.00 83.31 321 ALA A O 1
ATOM 2616 N N . LEU A 1 322 ? 11.635 11.238 -21.909 1.00 76.75 322 LEU A N 1
ATOM 2617 C CA . LEU A 1 322 ? 10.655 10.906 -22.946 1.00 76.75 322 LEU A CA 1
ATOM 2618 C C . LEU A 1 322 ? 9.905 12.135 -23.492 1.00 76.75 322 LEU A C 1
ATOM 2620 O O . LEU A 1 322 ? 9.153 12.004 -24.459 1.00 76.75 322 LEU A O 1
ATOM 2624 N N . SER A 1 323 ? 10.091 13.311 -22.886 1.00 67.12 323 SER A N 1
ATOM 2625 C CA . SER A 1 323 ? 9.409 14.545 -23.285 1.00 67.12 323 SER A CA 1
ATOM 2626 C C . SER A 1 323 ? 10.069 15.218 -24.500 1.00 67.12 323 SER A C 1
ATOM 2628 O O . SER A 1 323 ? 11.292 15.206 -24.649 1.00 67.12 323 SER A O 1
ATOM 2630 N N . ASN A 1 324 ? 9.254 15.821 -25.374 1.00 59.25 324 ASN A N 1
ATOM 2631 C CA . ASN A 1 324 ? 9.723 16.608 -26.522 1.00 59.25 324 ASN A CA 1
ATOM 2632 C C . ASN A 1 324 ? 9.976 18.081 -26.138 1.00 59.25 324 ASN A C 1
ATOM 2634 O O . ASN A 1 324 ? 9.357 18.602 -25.213 1.00 59.25 324 ASN A O 1
ATOM 2638 N N . GLU A 1 325 ? 10.822 18.778 -26.909 1.00 48.97 325 GLU A N 1
ATOM 2639 C CA . GLU A 1 325 ? 11.291 20.161 -26.648 1.00 48.97 325 GLU A CA 1
ATOM 2640 C C . GLU A 1 325 ? 10.178 21.221 -26.513 1.00 48.97 325 GLU A C 1
ATOM 2642 O O . GLU A 1 325 ? 10.407 22.277 -25.935 1.00 48.97 325 GLU A O 1
ATOM 2647 N N . ASN A 1 326 ? 8.961 20.941 -26.990 1.00 42.28 326 ASN A N 1
ATOM 2648 C CA . ASN A 1 326 ? 7.856 21.904 -27.003 1.00 42.28 326 ASN A CA 1
ATOM 2649 C C . ASN A 1 326 ? 6.952 21.892 -25.758 1.00 42.28 326 ASN A C 1
ATOM 2651 O O . ASN A 1 326 ? 5.932 22.573 -25.788 1.00 42.28 326 ASN A O 1
ATOM 2655 N N . HIS A 1 327 ? 7.275 21.140 -24.695 1.00 45.50 327 HIS A N 1
ATOM 2656 C CA . HIS A 1 327 ? 6.605 21.145 -23.371 1.00 45.50 327 HIS A CA 1
ATOM 2657 C C . HIS A 1 327 ? 5.060 20.976 -23.325 1.00 45.50 327 HIS A C 1
ATOM 2659 O O . HIS A 1 327 ? 4.497 20.870 -22.239 1.00 45.50 327 HIS A O 1
ATOM 2665 N N . ASN A 1 328 ? 4.363 20.869 -24.462 1.00 35.38 328 ASN A N 1
ATOM 2666 C CA . ASN A 1 328 ? 2.897 20.830 -24.551 1.00 35.38 328 ASN A CA 1
ATOM 2667 C C . ASN A 1 328 ? 2.319 19.410 -24.668 1.00 35.38 328 ASN A C 1
ATOM 2669 O O . ASN A 1 328 ? 1.104 19.229 -24.607 1.00 35.38 328 ASN A O 1
ATOM 2673 N N . SER A 1 329 ? 3.164 18.384 -24.806 1.00 43.75 329 SER A N 1
ATOM 2674 C CA . SER A 1 329 ? 2.749 16.985 -24.688 1.00 43.75 329 SER A CA 1
ATOM 2675 C C . SER A 1 329 ? 3.849 16.138 -24.059 1.00 43.75 329 SER A C 1
ATOM 2677 O O . SER A 1 329 ? 4.998 16.179 -24.488 1.00 43.75 329 SER A O 1
ATOM 2679 N N . VAL A 1 330 ? 3.475 15.324 -23.068 1.00 47.06 330 VAL A N 1
ATOM 2680 C CA . VAL A 1 330 ? 4.375 14.452 -22.287 1.00 47.06 330 VAL A CA 1
ATOM 2681 C C . VAL A 1 330 ? 5.101 13.399 -23.160 1.00 47.06 330 VAL A C 1
ATOM 2683 O O . VAL A 1 330 ? 6.048 12.780 -22.693 1.00 47.06 330 VAL A O 1
ATOM 2686 N N . TYR A 1 331 ? 4.708 13.222 -24.432 1.00 55.41 331 TYR A N 1
ATOM 2687 C CA . TYR A 1 331 ? 5.211 12.170 -25.325 1.00 55.41 331 TYR A CA 1
ATOM 2688 C C . TYR A 1 331 ? 5.589 12.644 -26.723 1.00 55.41 331 TYR A C 1
ATOM 2690 O O . TYR A 1 331 ? 4.935 13.524 -27.289 1.00 55.41 331 TYR A O 1
ATOM 2698 N N . ASP A 1 332 ? 6.551 11.925 -27.306 1.00 55.88 332 ASP A N 1
ATOM 2699 C CA . ASP A 1 332 ? 6.612 11.653 -28.742 1.00 55.88 332 ASP A CA 1
ATOM 2700 C C . ASP A 1 332 ? 5.267 11.035 -29.206 1.00 55.88 332 ASP A C 1
ATOM 2702 O O . ASP A 1 332 ? 4.890 9.954 -28.727 1.00 55.88 332 ASP A O 1
ATOM 2706 N N . PRO A 1 333 ? 4.510 11.706 -30.098 1.00 58.19 333 PRO A N 1
ATOM 2707 C CA . PRO A 1 333 ? 3.210 11.234 -30.574 1.00 58.19 333 PRO A CA 1
ATOM 2708 C C . PRO A 1 333 ? 3.232 9.813 -31.145 1.00 58.19 333 PRO A C 1
ATOM 2710 O O . PRO A 1 333 ? 2.237 9.100 -31.014 1.00 58.19 333 PRO A O 1
ATOM 2713 N N . ASP A 1 334 ? 4.354 9.381 -31.721 1.00 54.50 334 ASP A N 1
ATOM 2714 C CA . ASP A 1 334 ? 4.489 8.064 -32.337 1.00 54.50 334 ASP A CA 1
ATOM 2715 C C . ASP A 1 334 ? 4.691 6.950 -31.299 1.00 54.50 334 ASP A C 1
ATOM 2717 O O . ASP A 1 334 ? 4.149 5.853 -31.450 1.00 54.50 334 ASP A O 1
ATOM 2721 N N . ILE A 1 335 ? 5.387 7.236 -30.193 1.00 57.97 335 ILE A N 1
ATOM 2722 C CA . ILE A 1 335 ? 5.487 6.321 -29.042 1.00 57.97 335 ILE A CA 1
ATOM 2723 C C . ILE A 1 335 ? 4.130 6.210 -28.354 1.00 57.97 335 ILE A C 1
ATOM 2725 O O . ILE A 1 335 ? 3.688 5.105 -28.040 1.00 57.97 335 ILE A O 1
ATOM 2729 N N . LYS A 1 336 ? 3.440 7.341 -28.154 1.00 59.66 336 LYS A N 1
ATOM 2730 C CA . LYS A 1 336 ? 2.086 7.347 -27.590 1.00 59.66 336 LYS A CA 1
ATOM 2731 C C . LYS A 1 336 ? 1.151 6.507 -28.459 1.00 59.66 336 LYS A C 1
ATOM 2733 O O . LYS A 1 336 ? 0.507 5.593 -27.958 1.00 59.66 336 LYS A O 1
ATOM 2738 N N . LYS A 1 337 ? 1.149 6.739 -29.772 1.00 56.66 337 LYS A N 1
ATOM 2739 C CA . LYS A 1 337 ? 0.364 5.961 -30.733 1.00 56.66 337 LYS A CA 1
ATOM 2740 C C . LYS A 1 337 ? 0.708 4.472 -30.693 1.00 56.66 337 LYS A C 1
ATOM 2742 O O . LYS A 1 337 ? -0.203 3.662 -30.666 1.00 56.66 337 LYS A O 1
ATOM 2747 N N . ALA A 1 338 ? 1.979 4.086 -30.613 1.00 53.53 338 ALA A N 1
ATOM 2748 C CA . ALA A 1 338 ? 2.367 2.677 -30.549 1.00 53.53 338 ALA A CA 1
ATOM 2749 C C . ALA A 1 338 ? 2.028 1.993 -29.223 1.00 53.53 338 ALA A C 1
ATOM 2751 O O . ALA A 1 338 ? 1.686 0.811 -29.223 1.00 53.53 338 ALA A O 1
ATOM 2752 N N . LEU A 1 339 ? 2.089 2.713 -28.100 1.00 56.12 339 LEU A N 1
ATOM 2753 C CA . LEU A 1 339 ? 1.575 2.222 -26.821 1.00 56.12 339 LEU A CA 1
ATOM 2754 C C . LEU A 1 339 ? 0.060 1.969 -26.899 1.00 56.12 339 LEU A C 1
ATOM 2756 O O . LEU A 1 339 ? -0.394 0.967 -26.358 1.00 56.12 339 LEU A O 1
ATOM 2760 N N . HIS A 1 340 ? -0.691 2.807 -27.626 1.00 52.41 340 HIS A N 1
ATOM 2761 C CA . HIS A 1 340 ? -2.121 2.602 -27.885 1.00 52.41 340 HIS A CA 1
ATOM 2762 C C . HIS A 1 340 ? -2.390 1.469 -28.913 1.00 52.41 340 HIS A C 1
ATOM 2764 O O . HIS A 1 340 ? -3.232 0.607 -28.682 1.00 52.41 340 HIS A O 1
ATOM 2770 N N . GLU A 1 341 ? -1.680 1.424 -30.048 1.00 44.28 341 GLU A N 1
ATOM 2771 C CA . GLU A 1 341 ? -1.942 0.512 -31.183 1.00 44.28 341 GLU A CA 1
ATOM 2772 C C . GLU A 1 341 ? -1.417 -0.921 -30.973 1.00 44.28 341 GLU A C 1
ATOM 2774 O O . GLU A 1 341 ? -2.004 -1.880 -31.483 1.00 44.28 341 GLU A O 1
ATOM 2779 N N . ASN A 1 342 ? -0.337 -1.114 -30.201 1.00 46.84 342 ASN A N 1
ATOM 2780 C CA . ASN A 1 342 ? 0.156 -2.458 -29.867 1.00 46.84 342 ASN A CA 1
ATOM 2781 C C . ASN A 1 342 ? -0.779 -3.223 -28.911 1.00 46.84 342 ASN A C 1
ATOM 2783 O O . ASN A 1 342 ? -0.566 -4.421 -28.699 1.00 46.84 342 ASN A O 1
ATOM 2787 N N . PHE A 1 343 ? -1.822 -2.589 -28.366 1.00 41.41 343 PHE A N 1
ATOM 2788 C CA . PHE A 1 343 ? -2.908 -3.296 -27.683 1.00 41.41 343 PHE A CA 1
ATOM 2789 C C . PHE A 1 343 ? -3.835 -4.003 -28.674 1.00 41.41 343 PHE A C 1
ATOM 2791 O O . PHE A 1 343 ? -4.042 -5.209 -28.545 1.00 41.41 343 PHE A O 1
ATOM 2798 N N . GLU A 1 344 ? -4.293 -3.309 -29.717 1.00 34.00 344 GLU A N 1
ATOM 2799 C CA . GLU A 1 344 ? -5.218 -3.879 -30.703 1.00 34.00 344 GLU A CA 1
ATOM 2800 C C . GLU A 1 344 ? -4.536 -4.907 -31.618 1.00 34.00 344 GLU A C 1
ATOM 2802 O O . GLU A 1 344 ? -5.146 -5.915 -31.967 1.00 34.00 344 GLU A O 1
ATOM 2807 N N . LYS A 1 345 ? -3.252 -4.726 -31.972 1.00 39.59 345 LYS A N 1
ATOM 2808 C CA . LYS A 1 345 ? -2.562 -5.613 -32.934 1.00 39.59 345 LYS A CA 1
ATOM 2809 C C . LYS A 1 345 ? -1.915 -6.873 -32.345 1.00 39.59 345 LYS A C 1
ATOM 2811 O O . LYS A 1 345 ? -1.775 -7.859 -33.062 1.00 39.59 345 LYS A O 1
ATOM 2816 N N . HIS A 1 346 ? -1.588 -6.909 -31.049 1.00 39.59 346 HIS A N 1
ATOM 2817 C CA . HIS A 1 346 ? -1.115 -8.149 -30.402 1.00 39.59 346 HIS A CA 1
ATOM 2818 C C . HIS A 1 346 ? -2.229 -9.196 -30.235 1.00 39.59 346 HIS A C 1
ATOM 2820 O O . HIS A 1 346 ? -1.927 -10.368 -30.022 1.00 39.59 346 HIS A O 1
ATOM 2826 N N . SER A 1 347 ? -3.503 -8.810 -30.386 1.00 37.91 347 SER A N 1
ATOM 2827 C CA . SER A 1 347 ? -4.606 -9.771 -30.512 1.00 37.91 347 SER A CA 1
ATOM 2828 C C . SER A 1 347 ? -4.432 -10.699 -31.729 1.00 37.91 347 SER A C 1
ATOM 2830 O O . SER A 1 347 ? -4.830 -11.858 -31.662 1.00 37.91 347 SER A O 1
ATOM 2832 N N . TYR A 1 348 ? -3.736 -10.244 -32.782 1.00 33.88 348 TYR A N 1
ATOM 2833 C CA . TYR A 1 348 ? -3.460 -11.014 -34.002 1.00 33.88 348 TYR A CA 1
ATOM 2834 C C . TYR A 1 348 ? -2.224 -11.928 -33.905 1.00 33.88 348 TYR A C 1
ATOM 2836 O O . TYR A 1 348 ? -2.034 -12.769 -34.777 1.00 33.88 348 TYR A O 1
ATOM 2844 N N . LEU A 1 349 ? -1.386 -11.791 -32.869 1.00 40.34 349 LEU A N 1
ATOM 2845 C CA . LEU A 1 349 ? -0.221 -12.664 -32.629 1.00 40.34 349 LEU A CA 1
ATOM 2846 C C . LEU A 1 349 ? -0.483 -13.737 -31.559 1.00 40.34 349 LEU A C 1
ATOM 2848 O O . LEU A 1 349 ? 0.317 -14.660 -31.413 1.00 40.34 349 LEU A O 1
ATOM 2852 N N . ASN A 1 350 ? -1.616 -13.666 -30.850 1.00 37.75 350 ASN A N 1
ATOM 2853 C CA . ASN A 1 350 ? -2.084 -14.742 -29.976 1.00 37.75 350 ASN A CA 1
ATOM 2854 C C . ASN A 1 350 ? -2.481 -15.963 -30.827 1.00 37.75 350 ASN A C 1
ATOM 2856 O O . ASN A 1 350 ? -3.647 -16.141 -31.168 1.00 37.75 350 ASN A O 1
ATOM 2860 N N . GLY A 1 351 ? -1.494 -16.788 -31.187 1.00 40.72 351 GLY A N 1
ATOM 2861 C CA . GLY A 1 351 ? -1.681 -18.055 -31.903 1.00 40.72 351 GLY A CA 1
ATOM 2862 C C . GLY A 1 351 ? -0.944 -18.194 -33.239 1.00 40.72 351 GLY A C 1
ATOM 2863 O O . GLY A 1 351 ? -1.082 -19.235 -33.873 1.00 40.72 351 GLY A O 1
ATOM 2864 N N . TYR A 1 352 ? -0.151 -17.205 -33.670 1.00 40.06 352 TYR A N 1
ATOM 2865 C CA . TYR A 1 352 ? 0.652 -17.304 -34.898 1.00 40.06 352 TYR A CA 1
ATOM 2866 C C . TYR A 1 352 ? 2.154 -17.314 -34.587 1.00 40.06 352 TYR A C 1
ATOM 2868 O O . TYR A 1 352 ? 2.684 -16.376 -33.995 1.00 40.06 352 TYR A O 1
ATOM 2876 N N . THR A 1 353 ? 2.861 -18.353 -35.040 1.00 47.34 353 THR A N 1
ATOM 2877 C CA . THR A 1 353 ? 4.329 -18.370 -35.146 1.00 47.34 353 THR A CA 1
ATOM 2878 C C . THR A 1 353 ? 4.799 -17.223 -36.042 1.00 47.34 353 THR A C 1
ATOM 2880 O O . THR A 1 353 ? 4.395 -17.129 -37.204 1.00 47.34 353 THR A O 1
ATOM 2883 N N . VAL A 1 354 ? 5.679 -16.363 -35.524 1.00 52.81 354 VAL A N 1
ATOM 2884 C CA . VAL A 1 354 ? 6.297 -15.274 -36.295 1.00 52.81 354 VAL A CA 1
ATOM 2885 C C . VAL A 1 354 ? 7.285 -15.880 -37.300 1.00 52.81 354 VAL A C 1
ATOM 2887 O O . VAL A 1 354 ? 8.414 -16.216 -36.943 1.00 52.81 354 VAL A O 1
ATOM 2890 N N . SER A 1 355 ? 6.870 -16.047 -38.559 1.00 55.12 355 SER A N 1
ATOM 2891 C CA . SER A 1 355 ? 7.734 -16.607 -39.610 1.00 55.12 355 SER A CA 1
ATOM 2892 C C . SER A 1 355 ? 8.859 -15.640 -40.009 1.00 55.12 355 SER A C 1
ATOM 2894 O O . SER A 1 355 ? 8.692 -14.422 -39.946 1.00 55.12 355 SER A O 1
ATOM 2896 N N . GLU A 1 356 ? 10.003 -16.165 -40.466 1.00 54.22 356 GLU A N 1
ATOM 2897 C CA . GLU A 1 356 ? 11.132 -15.346 -40.959 1.00 54.22 356 GLU A CA 1
ATOM 2898 C C . GLU A 1 356 ? 10.714 -14.397 -42.093 1.00 54.22 356 GLU A C 1
ATOM 2900 O O . GLU A 1 356 ? 11.090 -13.227 -42.098 1.00 54.22 356 GLU A O 1
ATOM 2905 N N . LYS A 1 357 ? 9.831 -14.862 -42.985 1.00 47.06 357 LYS A N 1
ATOM 2906 C CA . LYS A 1 357 ? 9.249 -14.045 -44.058 1.00 47.06 357 LYS A CA 1
ATOM 2907 C C . LYS A 1 357 ? 8.450 -12.859 -43.511 1.00 47.06 357 LYS A C 1
ATOM 2909 O O . LYS A 1 357 ? 8.587 -11.744 -43.996 1.00 47.06 357 LYS A O 1
ATOM 2914 N N . TRP A 1 358 ? 7.661 -13.073 -42.459 1.00 55.38 358 TRP A N 1
ATOM 2915 C CA . TRP A 1 358 ? 6.911 -11.991 -41.826 1.00 55.38 358 TRP A CA 1
ATOM 2916 C C . TRP A 1 358 ? 7.833 -10.983 -41.124 1.00 55.38 358 TRP A C 1
ATOM 2918 O O . TRP A 1 358 ? 7.587 -9.782 -41.194 1.00 55.38 358 TRP A O 1
ATOM 2928 N N . LYS A 1 359 ? 8.930 -11.437 -40.493 1.00 55.56 359 LYS A N 1
ATOM 2929 C CA . LYS A 1 359 ? 9.948 -10.531 -39.919 1.00 55.56 359 LYS A CA 1
ATOM 2930 C C . LYS A 1 359 ? 10.597 -9.664 -40.997 1.00 55.56 359 LYS A C 1
ATOM 2932 O O . LYS A 1 359 ? 10.915 -8.505 -40.738 1.00 55.56 359 LYS A O 1
ATOM 2937 N N . GLU A 1 360 ? 10.811 -10.220 -42.185 1.00 57.56 360 GLU A N 1
ATOM 2938 C CA . GLU A 1 360 ? 11.353 -9.507 -43.340 1.00 57.56 360 GLU A CA 1
ATOM 2939 C C . GLU A 1 360 ? 10.358 -8.481 -43.903 1.00 57.56 360 GLU A C 1
ATOM 2941 O O . GLU A 1 360 ? 10.726 -7.327 -44.120 1.00 57.56 360 GLU A O 1
ATOM 2946 N N . ASP A 1 361 ? 9.080 -8.847 -44.017 1.00 52.12 361 ASP A N 1
ATOM 2947 C CA . ASP A 1 361 ? 8.006 -7.946 -44.448 1.00 52.12 361 ASP A CA 1
ATOM 2948 C C . ASP A 1 361 ? 7.772 -6.799 -43.445 1.00 52.12 361 ASP A C 1
ATOM 2950 O O . ASP A 1 361 ? 7.615 -5.639 -43.836 1.00 52.12 361 ASP A O 1
ATOM 2954 N N . ALA A 1 362 ? 7.827 -7.086 -42.140 1.00 53.94 362 ALA A N 1
ATOM 2955 C CA . ALA A 1 362 ? 7.637 -6.097 -41.081 1.00 53.94 362 ALA A CA 1
ATOM 2956 C C . ALA A 1 362 ? 8.749 -5.029 -41.051 1.00 53.94 362 ALA A C 1
ATOM 2958 O O . ALA A 1 362 ? 8.482 -3.890 -40.666 1.00 53.94 362 ALA A O 1
ATOM 2959 N N . LYS A 1 363 ? 9.972 -5.336 -41.522 1.00 55.66 363 LYS A N 1
ATOM 2960 C CA . LYS A 1 363 ? 11.049 -4.334 -41.714 1.00 55.66 363 LYS A CA 1
ATOM 2961 C C . LYS A 1 363 ? 10.672 -3.255 -42.731 1.00 55.66 363 LYS A C 1
ATOM 2963 O O . LYS A 1 363 ? 11.203 -2.148 -42.670 1.00 55.66 363 LYS A O 1
ATOM 2968 N N . ASN A 1 364 ? 9.758 -3.570 -43.648 1.00 51.25 364 ASN A N 1
ATOM 2969 C CA . ASN A 1 364 ? 9.279 -2.659 -44.684 1.00 51.25 364 ASN A CA 1
ATOM 2970 C C . ASN A 1 364 ? 8.000 -1.907 -44.274 1.00 51.25 364 ASN A C 1
ATOM 2972 O O . ASN A 1 364 ? 7.602 -0.954 -44.952 1.00 51.25 364 ASN A O 1
ATOM 2976 N N . TRP A 1 365 ? 7.363 -2.285 -43.160 1.00 49.44 365 TRP A N 1
ATOM 2977 C CA . TRP A 1 365 ? 6.221 -1.563 -42.606 1.00 49.44 365 TRP A CA 1
ATOM 2978 C C . TRP A 1 365 ? 6.688 -0.274 -41.930 1.00 49.44 365 TRP A C 1
ATOM 2980 O O . TRP A 1 365 ? 7.210 -0.286 -40.824 1.00 49.44 365 TRP A O 1
ATOM 2990 N N . SER A 1 366 ? 6.457 0.848 -42.621 1.00 47.81 366 SER A N 1
ATOM 2991 C CA . SER A 1 366 ? 6.723 2.220 -42.167 1.00 47.81 366 SER A CA 1
ATOM 2992 C C . SER A 1 366 ? 8.191 2.503 -41.805 1.00 47.81 366 SER A C 1
ATOM 2994 O O . SER A 1 366 ? 8.634 2.303 -40.679 1.00 47.81 366 SER A O 1
ATOM 2996 N N . ARG A 1 367 ? 8.931 3.139 -42.729 1.00 49.25 367 ARG A N 1
ATOM 2997 C CA . ARG A 1 367 ? 10.289 3.678 -42.479 1.00 49.25 367 ARG A CA 1
ATOM 2998 C C . ARG A 1 367 ? 10.380 4.657 -41.294 1.00 49.25 367 ARG A C 1
ATOM 3000 O O . ARG A 1 367 ? 11.487 4.947 -40.859 1.00 49.25 367 ARG A O 1
ATOM 3007 N N . LYS A 1 368 ? 9.253 5.201 -40.814 1.00 49.00 368 LYS A N 1
ATOM 3008 C CA . LYS A 1 368 ? 9.209 6.137 -39.679 1.00 49.00 368 LYS A CA 1
ATOM 3009 C C . LYS A 1 368 ? 8.981 5.450 -38.328 1.00 49.00 368 LYS A C 1
ATOM 3011 O O . LYS A 1 368 ? 9.495 5.958 -37.347 1.00 49.00 368 LYS A O 1
ATOM 3016 N N . ASN A 1 369 ? 8.261 4.322 -38.287 1.00 53.22 369 ASN A N 1
ATOM 3017 C CA . ASN A 1 369 ? 7.899 3.589 -37.062 1.00 53.22 369 ASN A CA 1
ATOM 3018 C C . ASN A 1 369 ? 7.793 2.083 -37.370 1.00 53.22 369 ASN A C 1
ATOM 3020 O O . ASN A 1 369 ? 6.683 1.603 -37.629 1.00 53.22 369 ASN A O 1
ATOM 3024 N N . PRO A 1 370 ? 8.920 1.350 -37.414 1.00 58.88 370 PRO A N 1
ATOM 3025 C CA . PRO A 1 370 ? 8.902 -0.099 -37.583 1.00 58.88 370 PRO A CA 1
ATOM 3026 C C . PRO A 1 370 ? 8.272 -0.763 -36.353 1.00 58.88 370 PRO A C 1
ATOM 3028 O O . PRO A 1 370 ? 8.205 -0.171 -35.278 1.00 58.88 370 PRO A O 1
ATOM 3031 N N . MET A 1 371 ? 7.821 -2.011 -36.467 1.00 65.88 371 MET A N 1
ATOM 3032 C CA . MET A 1 371 ? 7.366 -2.750 -35.288 1.00 65.88 371 MET A CA 1
ATOM 3033 C C . MET A 1 371 ? 8.493 -2.817 -34.233 1.00 65.88 371 MET A C 1
ATOM 3035 O O . MET A 1 371 ? 9.601 -3.210 -34.601 1.00 65.88 371 MET A O 1
ATOM 3039 N N . PRO A 1 372 ? 8.248 -2.492 -32.941 1.00 70.00 372 PRO A N 1
ATOM 3040 C CA . PRO A 1 372 ? 9.315 -2.360 -31.941 1.00 70.00 372 PRO A CA 1
ATOM 3041 C C . PRO A 1 372 ? 10.246 -3.572 -31.853 1.00 70.00 372 PRO A C 1
ATOM 3043 O O . PRO A 1 372 ? 11.449 -3.422 -31.691 1.00 70.00 372 PRO A O 1
ATOM 3046 N N . ALA A 1 373 ? 9.701 -4.779 -32.024 1.00 72.25 373 ALA A N 1
ATOM 3047 C CA . ALA A 1 373 ? 10.453 -6.030 -31.973 1.00 72.25 373 ALA A CA 1
ATOM 3048 C C . ALA A 1 373 ? 11.568 -6.153 -33.036 1.00 72.25 373 ALA A C 1
ATOM 3050 O O . ALA A 1 373 ? 12.426 -7.022 -32.918 1.00 72.25 373 ALA A O 1
ATOM 3051 N N . ILE A 1 374 ? 11.558 -5.319 -34.082 1.00 74.19 374 ILE A N 1
ATOM 3052 C CA . ILE A 1 374 ? 12.520 -5.383 -35.193 1.00 74.19 374 ILE A CA 1
ATOM 3053 C C . ILE A 1 374 ? 13.896 -4.851 -34.787 1.00 74.19 374 ILE A C 1
ATOM 3055 O O . ILE A 1 374 ? 14.909 -5.386 -35.238 1.00 74.19 374 ILE A O 1
ATOM 3059 N N . ASP A 1 375 ? 13.947 -3.795 -33.973 1.00 82.50 375 ASP A N 1
ATOM 3060 C CA . ASP A 1 375 ? 15.193 -3.147 -33.550 1.00 82.50 375 ASP A CA 1
ATOM 3061 C C . ASP A 1 375 ? 15.397 -3.129 -32.024 1.00 82.50 375 ASP A C 1
ATOM 3063 O O . ASP A 1 375 ? 16.412 -2.607 -31.552 1.00 82.50 375 ASP A O 1
ATOM 3067 N N . MET A 1 376 ? 14.471 -3.733 -31.273 1.00 86.56 376 MET A N 1
ATOM 3068 C CA . MET A 1 376 ? 14.575 -3.988 -29.837 1.00 86.56 376 MET A CA 1
ATOM 3069 C C . MET A 1 376 ? 15.628 -5.063 -29.547 1.00 86.56 376 MET A C 1
ATOM 3071 O O . MET A 1 376 ? 15.616 -6.151 -30.125 1.00 86.56 376 MET A O 1
ATOM 3075 N N . SER A 1 377 ? 16.545 -4.761 -28.628 1.00 92.19 377 SER A N 1
ATOM 3076 C CA . SER A 1 377 ? 17.524 -5.737 -28.152 1.00 92.19 377 SER A CA 1
ATOM 3077 C C . SER A 1 377 ? 16.907 -6.711 -27.142 1.00 92.19 377 SER A C 1
ATOM 3079 O O . SER A 1 377 ? 15.842 -6.464 -26.577 1.00 92.19 377 SER A O 1
ATOM 3081 N N . GLN A 1 378 ? 17.604 -7.814 -26.859 1.00 92.31 378 GLN A N 1
ATOM 3082 C CA . GLN A 1 378 ? 17.198 -8.724 -25.785 1.00 92.31 378 GLN A CA 1
ATOM 3083 C C . GLN A 1 378 ? 17.172 -8.018 -24.417 1.00 92.31 378 GLN A C 1
ATOM 3085 O O . GLN A 1 378 ? 16.296 -8.288 -23.606 1.00 92.31 378 GLN A O 1
ATOM 3090 N N . GLU A 1 379 ? 18.087 -7.080 -24.171 1.00 94.06 379 GLU A N 1
ATOM 3091 C CA . GLU A 1 379 ? 18.132 -6.311 -22.922 1.00 94.06 379 GLU A CA 1
ATOM 3092 C C . GLU A 1 379 ? 16.911 -5.381 -22.778 1.00 94.06 379 GLU A C 1
ATOM 3094 O O . GLU A 1 379 ? 16.286 -5.340 -21.718 1.00 94.06 379 GLU A O 1
ATOM 3099 N N . ASP A 1 380 ? 16.492 -4.731 -23.869 1.00 92.56 380 ASP A N 1
ATOM 3100 C CA . ASP A 1 380 ? 15.256 -3.938 -23.912 1.00 92.56 380 ASP A CA 1
ATOM 3101 C C . ASP A 1 380 ? 14.019 -4.817 -23.645 1.00 92.56 380 ASP A C 1
ATOM 3103 O O . ASP A 1 380 ? 13.138 -4.442 -22.866 1.00 92.56 380 ASP A O 1
ATOM 3107 N N . ALA A 1 381 ? 13.980 -6.017 -24.240 1.00 91.25 381 ALA A N 1
ATOM 3108 C CA . ALA A 1 381 ? 12.922 -7.004 -24.019 1.00 91.25 381 ALA A CA 1
ATOM 3109 C C . ALA A 1 381 ? 12.866 -7.471 -22.553 1.00 91.25 381 ALA A C 1
ATOM 3111 O O . ALA A 1 381 ? 11.790 -7.644 -21.982 1.00 91.25 381 ALA A O 1
ATOM 3112 N N . GLU A 1 382 ? 14.018 -7.632 -21.904 1.00 94.94 382 GLU A N 1
ATOM 3113 C CA . GLU A 1 382 ? 14.109 -7.963 -20.483 1.00 94.94 382 GLU A CA 1
ATOM 3114 C C . GLU A 1 382 ? 13.710 -6.802 -19.561 1.00 94.94 382 GLU A C 1
ATOM 3116 O O . GLU A 1 382 ? 13.254 -7.041 -18.437 1.00 94.94 382 GLU A O 1
ATOM 3121 N N . LEU A 1 383 ? 13.877 -5.546 -19.979 1.00 95.06 383 LEU A N 1
ATOM 3122 C CA . LEU A 1 383 ? 13.377 -4.389 -19.236 1.00 95.06 383 LEU A CA 1
ATOM 3123 C C . LEU A 1 383 ? 11.843 -4.367 -19.235 1.00 95.06 383 LEU A C 1
ATOM 3125 O O . LEU A 1 383 ? 11.232 -4.354 -18.161 1.00 95.06 383 LEU A O 1
ATOM 3129 N N . ILE A 1 384 ? 11.221 -4.424 -20.415 1.00 89.75 384 ILE A N 1
ATOM 3130 C CA . ILE A 1 384 ? 9.757 -4.427 -20.541 1.00 89.75 384 ILE A CA 1
ATOM 3131 C C . ILE A 1 384 ? 9.146 -5.703 -19.958 1.00 89.75 384 ILE A C 1
ATOM 3133 O O . ILE A 1 384 ? 8.179 -5.631 -19.206 1.00 89.75 384 ILE A O 1
ATOM 3137 N N . GLY A 1 385 ? 9.766 -6.861 -20.189 1.00 91.06 385 GLY A N 1
ATOM 3138 C CA . GLY A 1 385 ? 9.333 -8.130 -19.616 1.00 91.06 385 GLY A CA 1
ATOM 3139 C C . GLY A 1 385 ? 9.401 -8.156 -18.091 1.00 91.06 385 GLY A C 1
ATOM 3140 O O . GLY A 1 385 ? 8.585 -8.810 -17.447 1.00 91.06 385 GLY A O 1
ATOM 3141 N N . PHE A 1 386 ? 10.349 -7.428 -17.491 1.00 96.12 386 PHE A N 1
ATOM 3142 C CA . PHE A 1 386 ? 10.422 -7.290 -16.040 1.00 96.12 386 PHE A CA 1
ATOM 3143 C C . PHE A 1 386 ? 9.325 -6.352 -15.551 1.00 96.12 386 PHE A C 1
ATOM 3145 O O . PHE A 1 386 ? 8.650 -6.673 -14.581 1.00 96.12 386 PHE A O 1
ATOM 3152 N N . ALA A 1 387 ? 9.098 -5.239 -16.254 1.00 92.75 387 ALA A N 1
ATOM 3153 C CA . ALA A 1 387 ? 8.023 -4.302 -15.951 1.00 92.75 387 ALA A CA 1
ATOM 3154 C C . ALA A 1 387 ? 6.634 -4.963 -16.007 1.00 92.75 387 ALA A C 1
ATOM 3156 O O . ALA A 1 387 ? 5.832 -4.747 -15.106 1.00 92.75 387 ALA A O 1
ATOM 3157 N N . GLU A 1 388 ? 6.394 -5.848 -16.977 1.00 88.44 388 GLU A N 1
ATOM 3158 C CA . GLU A 1 388 ? 5.169 -6.647 -17.121 1.00 88.44 388 GLU A CA 1
ATOM 3159 C C . GLU A 1 388 ? 4.889 -7.576 -15.926 1.00 88.44 388 GLU A C 1
ATOM 3161 O O . GLU A 1 388 ? 3.733 -7.913 -15.657 1.00 88.44 388 GLU A O 1
ATOM 3166 N N . GLN A 1 389 ? 5.910 -7.953 -15.142 1.00 93.12 389 GLN A N 1
ATOM 3167 C CA . GLN A 1 389 ? 5.709 -8.710 -13.898 1.00 93.12 389 GLN A CA 1
ATOM 3168 C C . GLN A 1 389 ? 4.949 -7.900 -12.836 1.00 93.12 389 GLN A C 1
ATOM 3170 O O . GLN A 1 389 ? 4.425 -8.497 -11.891 1.00 93.12 389 GLN A O 1
ATOM 3175 N N . SER A 1 390 ? 4.810 -6.576 -13.002 1.00 91.19 390 SER A N 1
ATOM 3176 C CA . SER A 1 390 ? 3.915 -5.734 -12.196 1.00 91.19 390 SER A CA 1
ATOM 3177 C C . SER A 1 390 ? 2.514 -6.338 -12.095 1.00 91.19 390 SER A C 1
ATOM 3179 O O . SER A 1 390 ? 1.940 -6.367 -11.009 1.00 91.19 390 SER A O 1
ATOM 3181 N N . ASN A 1 391 ? 2.006 -6.928 -13.184 1.00 87.75 391 ASN A N 1
ATOM 3182 C CA . ASN A 1 391 ? 0.693 -7.562 -13.245 1.00 87.75 391 ASN A CA 1
ATOM 3183 C C . ASN A 1 391 ? 0.564 -8.730 -12.256 1.00 87.75 391 ASN A C 1
ATOM 3185 O O . ASN A 1 391 ? -0.466 -8.879 -11.595 1.00 87.75 391 ASN A O 1
ATOM 3189 N N . PHE A 1 392 ? 1.620 -9.535 -12.102 1.00 90.75 392 PHE A N 1
ATOM 3190 C CA . PHE A 1 392 ? 1.656 -10.616 -11.118 1.00 90.75 392 PHE A CA 1
ATOM 3191 C C . PHE A 1 392 ? 1.608 -10.078 -9.687 1.00 90.75 392 PHE A C 1
ATOM 3193 O O . PHE A 1 392 ? 0.813 -10.555 -8.874 1.00 90.75 392 PHE A O 1
ATOM 3200 N N . TYR A 1 393 ? 2.453 -9.094 -9.374 1.00 94.44 393 TYR A N 1
ATOM 3201 C CA . TYR A 1 393 ? 2.536 -8.533 -8.026 1.00 94.44 393 TYR A CA 1
ATOM 3202 C C . TYR A 1 393 ? 1.267 -7.772 -7.649 1.00 94.44 393 TYR A C 1
ATOM 3204 O O . TYR A 1 393 ? 0.776 -7.935 -6.536 1.00 94.44 393 TYR A O 1
ATOM 3212 N N . ARG A 1 394 ? 0.676 -7.044 -8.598 1.00 91.56 394 ARG A N 1
ATOM 3213 C CA . ARG A 1 394 ? -0.626 -6.390 -8.459 1.00 91.56 394 ARG A CA 1
ATOM 3214 C C . ARG A 1 394 ? -1.721 -7.393 -8.095 1.00 91.56 394 ARG A C 1
ATOM 3216 O O . ARG A 1 394 ? -2.390 -7.226 -7.078 1.00 91.56 394 ARG A O 1
ATOM 3223 N N . GLN A 1 395 ? -1.857 -8.472 -8.869 1.00 88.25 395 GLN A N 1
ATOM 3224 C CA . GLN A 1 395 ? -2.835 -9.527 -8.594 1.00 88.25 395 GLN A CA 1
ATOM 3225 C C . GLN A 1 395 ? -2.590 -10.184 -7.228 1.00 88.25 395 GLN A C 1
ATOM 3227 O O . GLN A 1 395 ? -3.530 -10.397 -6.464 1.00 88.25 395 GLN A O 1
ATOM 3232 N N . LYS A 1 396 ? -1.328 -10.455 -6.869 1.00 91.19 396 LYS A N 1
ATOM 3233 C CA . LYS A 1 396 ? -0.980 -10.998 -5.547 1.00 91.19 396 LYS A CA 1
ATOM 3234 C C . LYS A 1 396 ? -1.364 -10.060 -4.408 1.00 91.19 396 LYS A C 1
ATOM 3236 O O . LYS A 1 396 ? -1.829 -10.528 -3.367 1.00 91.19 396 LYS A O 1
ATOM 3241 N N . SER A 1 397 ? -1.187 -8.759 -4.599 1.00 93.69 397 SER A N 1
ATOM 3242 C CA . SER A 1 397 ? -1.548 -7.755 -3.605 1.00 93.69 397 SER A CA 1
ATOM 3243 C C . SER A 1 397 ? -3.051 -7.640 -3.412 1.00 93.69 397 SER A C 1
ATOM 3245 O O . SER A 1 397 ? -3.499 -7.513 -2.276 1.00 93.69 397 SER A O 1
ATOM 3247 N N . ILE A 1 398 ? -3.830 -7.785 -4.483 1.00 91.06 398 ILE A N 1
ATOM 3248 C CA . ILE A 1 398 ? -5.290 -7.840 -4.400 1.00 91.06 398 ILE A CA 1
ATOM 3249 C C . ILE A 1 398 ? -5.753 -9.115 -3.680 1.00 91.06 398 ILE A C 1
ATOM 3251 O O . ILE A 1 398 ? -6.516 -9.029 -2.723 1.00 91.06 398 ILE A O 1
ATOM 3255 N N . GLU A 1 399 ? -5.253 -10.287 -4.084 1.00 89.62 399 GLU A N 1
ATOM 3256 C CA . GLU A 1 399 ? -5.629 -11.581 -3.488 1.00 89.62 399 GLU A CA 1
ATOM 3257 C C . GLU A 1 399 ? -5.338 -11.656 -1.983 1.00 89.62 399 GLU A C 1
ATOM 3259 O O . GLU A 1 399 ? -6.075 -12.296 -1.237 1.00 89.62 399 GLU A O 1
ATOM 3264 N N . SER A 1 400 ? -4.245 -11.029 -1.540 1.00 93.12 400 SER A N 1
ATOM 3265 C CA . SER A 1 400 ? -3.787 -11.071 -0.145 1.00 93.12 400 SER A CA 1
ATOM 3266 C C . SER A 1 400 ? -4.169 -9.847 0.690 1.00 93.12 400 SER A C 1
ATOM 3268 O O . SER A 1 400 ? -3.883 -9.838 1.894 1.00 93.12 400 SER A O 1
ATOM 3270 N N . LEU A 1 401 ? -4.786 -8.838 0.058 1.00 95.06 401 LEU A N 1
ATOM 3271 C CA . LEU A 1 401 ? -5.027 -7.502 0.614 1.00 95.06 401 LEU A CA 1
ATOM 3272 C C . LEU A 1 401 ? -3.754 -6.917 1.259 1.00 95.06 401 LEU A C 1
ATOM 3274 O O . LEU A 1 401 ? -3.777 -6.385 2.369 1.00 95.06 401 LEU A O 1
ATOM 3278 N N . ASP A 1 402 ? -2.620 -7.071 0.566 1.00 97.06 402 ASP A N 1
ATOM 3279 C CA . ASP A 1 402 ? -1.287 -6.696 1.044 1.00 97.06 402 ASP A CA 1
ATOM 3280 C C . ASP A 1 402 ? -0.380 -6.200 -0.108 1.00 97.06 402 ASP A C 1
ATOM 3282 O O . ASP A 1 402 ? 0.074 -6.988 -0.948 1.00 97.06 402 ASP A O 1
ATOM 3286 N N . PRO A 1 403 ? -0.074 -4.894 -0.176 1.00 97.38 403 PRO A N 1
ATOM 3287 C CA . PRO A 1 403 ? 0.720 -4.310 -1.254 1.00 97.38 403 PRO A CA 1
ATOM 3288 C C . PRO A 1 403 ? 2.239 -4.491 -1.096 1.00 97.38 403 PRO A C 1
ATOM 3290 O O . PRO A 1 403 ? 2.989 -3.983 -1.925 1.00 97.38 403 PRO A O 1
ATOM 3293 N N . SER A 1 404 ? 2.737 -5.207 -0.081 1.00 98.19 404 SER A N 1
ATOM 3294 C CA . SER A 1 404 ? 4.182 -5.248 0.204 1.00 98.19 404 SER A CA 1
ATOM 3295 C C . SER A 1 404 ? 5.037 -5.841 -0.909 1.00 98.19 404 SER A C 1
ATOM 3297 O O . SER A 1 404 ? 6.119 -5.329 -1.206 1.00 98.19 404 SER A O 1
ATOM 3299 N N . LEU A 1 405 ? 4.553 -6.884 -1.585 1.00 96.94 405 LEU A N 1
ATOM 3300 C CA . LEU A 1 405 ? 5.257 -7.446 -2.737 1.00 96.94 405 LEU A CA 1
ATOM 3301 C C . LEU A 1 405 ? 5.329 -6.441 -3.894 1.00 96.94 405 LEU A C 1
ATOM 3303 O O . LEU A 1 405 ? 6.394 -6.278 -4.489 1.00 96.94 405 LEU A O 1
ATOM 3307 N N . LEU A 1 406 ? 4.233 -5.724 -4.163 1.00 97.75 406 LEU A N 1
ATOM 3308 C CA . LEU A 1 406 ? 4.190 -4.666 -5.169 1.00 97.75 406 LEU A CA 1
ATOM 3309 C C . LEU A 1 406 ? 5.110 -3.494 -4.797 1.00 97.75 406 LEU A C 1
ATOM 3311 O O . LEU A 1 406 ? 5.841 -3.006 -5.654 1.00 97.75 406 LEU A O 1
ATOM 3315 N N . ALA A 1 407 ? 5.149 -3.081 -3.527 1.00 98.56 407 ALA A N 1
ATOM 3316 C CA . ALA A 1 407 ? 6.012 -1.999 -3.046 1.00 98.56 407 ALA A CA 1
ATOM 3317 C C . ALA A 1 407 ? 7.499 -2.298 -3.281 1.00 98.56 407 ALA A C 1
ATOM 3319 O O . ALA A 1 407 ? 8.239 -1.459 -3.803 1.00 98.56 407 ALA A O 1
ATOM 3320 N N . ASN A 1 408 ? 7.937 -3.514 -2.946 1.00 98.31 408 ASN A N 1
ATOM 3321 C CA . ASN A 1 408 ? 9.317 -3.933 -3.176 1.00 98.31 408 ASN A CA 1
ATOM 3322 C C . ASN A 1 408 ? 9.621 -4.078 -4.672 1.00 98.31 408 ASN A C 1
ATOM 3324 O O . ASN A 1 408 ? 10.645 -3.577 -5.129 1.00 98.31 408 ASN A O 1
ATOM 3328 N N . PHE A 1 409 ? 8.713 -4.675 -5.450 1.00 98.19 409 PHE A N 1
ATOM 3329 C CA . PHE A 1 409 ? 8.865 -4.761 -6.904 1.00 98.19 409 PHE A CA 1
ATOM 3330 C C . PHE A 1 409 ? 8.973 -3.376 -7.562 1.00 98.19 409 PHE A C 1
ATOM 3332 O O . PHE A 1 409 ? 9.813 -3.177 -8.431 1.00 98.19 409 PHE A O 1
ATOM 3339 N N . THR A 1 410 ? 8.185 -2.396 -7.113 1.00 98.62 410 THR A N 1
ATOM 3340 C CA . THR A 1 410 ? 8.217 -1.013 -7.625 1.00 98.62 410 THR A CA 1
ATOM 3341 C C . THR A 1 410 ? 9.599 -0.385 -7.460 1.00 98.62 410 THR A C 1
ATOM 3343 O O . THR A 1 410 ? 10.096 0.270 -8.375 1.00 98.62 410 THR A O 1
ATOM 3346 N N . ASN A 1 411 ? 10.253 -0.627 -6.319 1.00 98.56 411 ASN A N 1
ATOM 3347 C CA . ASN A 1 411 ? 11.623 -0.178 -6.083 1.00 98.56 411 ASN A CA 1
ATOM 3348 C C . ASN A 1 411 ? 12.621 -0.859 -7.032 1.00 98.56 411 ASN A C 1
ATOM 3350 O O . ASN A 1 411 ? 13.472 -0.196 -7.620 1.00 98.56 411 ASN A O 1
ATOM 3354 N N . GLU A 1 412 ? 12.505 -2.175 -7.219 1.00 98.06 412 GLU A N 1
ATOM 3355 C CA . GLU A 1 412 ? 13.375 -2.917 -8.139 1.00 98.06 412 GLU A CA 1
ATOM 3356 C C . GLU A 1 412 ? 13.168 -2.496 -9.602 1.00 98.06 412 GLU A C 1
ATOM 3358 O O . GLU A 1 412 ? 14.139 -2.338 -10.344 1.00 98.06 412 GLU A O 1
ATOM 3363 N N . LEU A 1 413 ? 11.926 -2.217 -10.009 1.00 98.00 413 LEU A N 1
ATOM 3364 C CA . LEU A 1 413 ? 11.616 -1.674 -11.331 1.00 98.00 413 LEU A CA 1
ATOM 3365 C C . LEU A 1 413 ? 12.238 -0.292 -11.522 1.00 98.00 413 LEU A C 1
ATOM 3367 O O . LEU A 1 413 ? 12.875 -0.057 -12.548 1.00 98.00 413 LEU A O 1
ATOM 3371 N N . ALA A 1 414 ? 12.131 0.595 -10.528 1.00 98.44 414 ALA A N 1
ATOM 3372 C CA . ALA A 1 414 ? 12.803 1.890 -10.569 1.00 98.44 414 ALA A CA 1
ATOM 3373 C C . ALA A 1 414 ? 14.325 1.725 -10.730 1.00 98.44 414 ALA A C 1
ATOM 3375 O O . ALA A 1 414 ? 14.924 2.368 -11.590 1.00 98.44 414 ALA A O 1
ATOM 3376 N N . LYS A 1 415 ? 14.962 0.817 -9.978 1.00 97.94 415 LYS A N 1
ATOM 3377 C CA . LYS A 1 415 ? 16.410 0.562 -10.101 1.00 97.94 415 LYS A CA 1
ATOM 3378 C C . LYS A 1 415 ? 16.789 0.068 -11.493 1.00 97.94 415 LYS A C 1
ATOM 3380 O O . LYS A 1 415 ? 17.728 0.594 -12.093 1.00 97.94 415 LYS A O 1
ATOM 3385 N N . LYS A 1 416 ? 16.044 -0.904 -12.030 1.00 96.44 416 LYS A N 1
ATOM 3386 C CA . LYS A 1 416 ? 16.299 -1.468 -13.364 1.00 96.44 416 LYS A CA 1
ATOM 3387 C C . LYS A 1 416 ? 16.125 -0.421 -14.467 1.00 96.44 416 LYS A C 1
ATOM 3389 O O . LYS A 1 416 ? 16.948 -0.353 -15.384 1.00 96.44 416 LYS A O 1
ATOM 3394 N N . LEU A 1 417 ? 15.101 0.422 -14.347 1.00 95.62 417 LEU A N 1
ATOM 3395 C CA . LEU A 1 417 ? 14.821 1.509 -15.279 1.00 95.62 417 LEU A CA 1
ATOM 3396 C C . LEU A 1 417 ? 15.896 2.603 -15.224 1.00 95.62 417 LEU A C 1
ATOM 3398 O O . LEU A 1 417 ? 16.396 3.023 -16.265 1.00 95.62 417 LEU A O 1
ATOM 3402 N N . ASN A 1 418 ? 16.312 3.021 -14.025 1.00 96.38 418 ASN A N 1
ATOM 3403 C CA . ASN A 1 418 ? 17.396 3.989 -13.863 1.00 96.38 418 ASN A CA 1
ATOM 3404 C C . ASN A 1 418 ? 18.727 3.451 -14.417 1.00 96.38 418 ASN A C 1
ATOM 3406 O O . ASN A 1 418 ? 19.482 4.213 -15.013 1.00 96.38 418 ASN A O 1
ATOM 3410 N N . GLY A 1 419 ? 19.006 2.153 -14.256 1.00 95.62 419 GLY A N 1
ATOM 3411 C CA . GLY A 1 419 ? 20.171 1.510 -14.872 1.00 95.62 419 GLY A CA 1
ATOM 3412 C C . GLY A 1 419 ? 20.160 1.620 -16.401 1.00 95.62 419 GLY A C 1
ATOM 3413 O O . GLY A 1 419 ? 21.163 2.012 -16.995 1.00 95.62 419 GLY A O 1
ATOM 3414 N N . HIS A 1 420 ? 19.009 1.375 -17.037 1.00 93.62 420 HIS A N 1
ATOM 3415 C CA . HIS A 1 420 ? 18.849 1.568 -18.484 1.00 93.62 420 HIS A CA 1
ATOM 3416 C C . HIS A 1 420 ? 18.997 3.035 -18.893 1.00 93.62 420 HIS A C 1
ATOM 3418 O O . HIS A 1 420 ? 19.715 3.337 -19.844 1.00 93.62 420 HIS A O 1
ATOM 3424 N N . TYR A 1 421 ? 18.377 3.951 -18.147 1.00 92.62 421 TYR A N 1
ATOM 3425 C CA . TYR A 1 421 ? 18.484 5.391 -18.383 1.00 92.62 421 TYR A CA 1
ATOM 3426 C C . TYR A 1 421 ? 19.938 5.888 -18.345 1.00 92.62 421 TYR A C 1
ATOM 3428 O O . TYR A 1 421 ? 20.333 6.717 -19.157 1.00 92.62 421 TYR A O 1
ATOM 3436 N N . GLN A 1 422 ? 20.752 5.376 -17.418 1.00 93.50 422 GLN A N 1
ATOM 3437 C CA . GLN A 1 422 ? 22.168 5.743 -17.309 1.00 93.50 422 GLN A CA 1
ATOM 3438 C C . GLN A 1 422 ? 23.022 5.158 -18.439 1.00 93.50 422 GLN A C 1
ATOM 3440 O O . GLN A 1 422 ? 24.004 5.775 -18.848 1.00 93.50 422 GLN A O 1
ATOM 3445 N N . LYS A 1 423 ? 22.665 3.968 -18.931 1.00 93.88 423 LYS A N 1
ATOM 3446 C CA . LYS A 1 423 ? 23.423 3.249 -19.959 1.00 93.88 423 LYS A CA 1
ATOM 3447 C C . LYS A 1 423 ? 23.142 3.757 -21.375 1.00 93.88 423 LYS A C 1
ATOM 3449 O O . LYS A 1 423 ? 24.047 3.752 -22.208 1.00 93.88 423 LYS A O 1
ATOM 3454 N N . TYR A 1 424 ? 21.915 4.195 -21.659 1.00 90.25 424 TYR A N 1
ATOM 3455 C CA . TYR A 1 424 ? 21.467 4.498 -23.018 1.00 90.25 424 TYR A CA 1
ATOM 3456 C C . TYR A 1 424 ? 20.976 5.936 -23.190 1.00 90.25 424 TYR A C 1
ATOM 3458 O O . TYR A 1 424 ? 20.257 6.483 -22.359 1.00 90.25 424 TYR A O 1
ATOM 3466 N N . LYS A 1 425 ? 21.290 6.537 -24.343 1.00 87.56 425 LYS A N 1
ATOM 3467 C CA . LYS A 1 425 ? 20.700 7.816 -24.760 1.00 87.56 425 LYS A CA 1
ATOM 3468 C C . LYS A 1 425 ? 19.281 7.581 -25.282 1.00 87.56 425 LYS A C 1
ATOM 3470 O O . LYS A 1 425 ? 19.110 7.178 -26.427 1.00 87.56 425 LYS A O 1
ATOM 3475 N N . ILE A 1 426 ? 18.271 7.842 -24.450 1.00 85.62 426 ILE A N 1
ATOM 3476 C CA . ILE A 1 426 ? 16.862 7.564 -24.784 1.00 85.62 426 ILE A CA 1
ATOM 3477 C C . ILE A 1 426 ? 16.343 8.463 -25.918 1.00 85.62 426 ILE A C 1
ATOM 3479 O O . ILE A 1 426 ? 15.779 7.953 -26.883 1.00 85.62 426 ILE A O 1
ATOM 3483 N N . LYS A 1 427 ? 16.581 9.782 -25.853 1.00 77.62 427 LYS A N 1
ATOM 3484 C CA . LYS A 1 427 ? 16.055 10.773 -26.819 1.00 77.62 427 LYS A CA 1
ATOM 3485 C C . LYS A 1 427 ? 16.431 10.468 -28.276 1.00 77.62 427 LYS A C 1
ATOM 3487 O O . LYS A 1 427 ? 15.584 10.576 -29.160 1.00 77.62 427 LYS A O 1
ATOM 3492 N N . ASP A 1 428 ? 17.650 9.990 -28.503 1.00 77.62 428 ASP A N 1
ATOM 3493 C CA . ASP A 1 428 ? 18.180 9.652 -29.835 1.00 77.62 428 ASP A CA 1
ATOM 3494 C C . ASP A 1 428 ? 18.280 8.133 -30.056 1.00 77.62 428 ASP A C 1
ATOM 3496 O O . ASP A 1 428 ? 18.925 7.658 -30.990 1.00 77.62 428 ASP A O 1
ATOM 3500 N N . GLY A 1 429 ? 17.664 7.357 -29.162 1.00 80.88 429 GLY A N 1
ATOM 3501 C CA . GLY A 1 429 ? 17.671 5.906 -29.202 1.00 80.88 429 GLY A CA 1
ATOM 3502 C C . GLY A 1 429 ? 16.895 5.336 -30.387 1.00 80.88 429 GLY A C 1
ATOM 3503 O O . GLY A 1 429 ? 16.022 5.984 -30.971 1.00 80.88 429 GLY A O 1
ATOM 3504 N N . LYS A 1 430 ? 17.197 4.072 -30.695 1.00 84.81 430 LYS A N 1
ATOM 3505 C CA . LYS A 1 430 ? 16.400 3.233 -31.597 1.00 84.81 430 LYS A CA 1
ATOM 3506 C C . LYS A 1 430 ? 14.942 3.149 -31.136 1.00 84.81 430 LYS A C 1
ATOM 3508 O O . LYS A 1 430 ? 14.643 3.357 -29.957 1.00 84.81 430 LYS A O 1
ATOM 3513 N N . TYR A 1 431 ? 14.044 2.815 -32.056 1.00 80.62 431 TYR A N 1
ATOM 3514 C CA . TYR A 1 431 ? 12.611 2.817 -31.785 1.00 80.62 431 TYR A CA 1
ATOM 3515 C C . TYR A 1 431 ? 12.229 1.773 -30.726 1.00 80.62 431 TYR A C 1
ATOM 3517 O O . TYR A 1 431 ? 11.539 2.104 -29.762 1.00 80.62 431 TYR A O 1
ATOM 3525 N N . GLY A 1 432 ? 12.763 0.553 -30.824 1.00 82.31 432 GLY A N 1
ATOM 3526 C CA . GLY A 1 432 ? 12.564 -0.520 -29.849 1.00 82.31 432 GLY A CA 1
ATOM 3527 C C . GLY A 1 432 ? 13.030 -0.171 -28.431 1.00 82.31 432 GLY A C 1
ATOM 3528 O O . GLY A 1 432 ? 12.297 -0.425 -27.476 1.00 82.31 432 GLY A O 1
ATOM 3529 N N . LEU A 1 433 ? 14.186 0.492 -28.288 1.00 87.62 433 LEU A N 1
ATOM 3530 C CA . LEU A 1 433 ? 14.689 0.996 -26.998 1.00 87.62 433 LEU A CA 1
ATOM 3531 C C . LEU A 1 433 ? 13.732 2.037 -26.403 1.00 87.62 433 LEU A C 1
ATOM 3533 O O . LEU A 1 433 ? 13.334 1.932 -25.243 1.00 87.62 433 LEU A O 1
ATOM 3537 N N . LYS A 1 434 ? 13.339 3.040 -27.199 1.00 84.00 434 LYS A N 1
ATOM 3538 C CA . LYS A 1 434 ? 12.393 4.082 -26.769 1.00 84.00 434 LYS A CA 1
ATOM 3539 C C . LYS A 1 434 ? 11.056 3.483 -26.343 1.00 84.00 434 LYS A C 1
ATOM 3541 O O . LYS A 1 434 ? 10.510 3.878 -25.315 1.00 84.00 434 LYS A O 1
ATOM 3546 N N . PHE A 1 435 ? 10.555 2.511 -27.104 1.00 82.75 435 PHE A N 1
ATOM 3547 C CA . PHE A 1 435 ? 9.320 1.798 -26.802 1.00 82.75 435 PHE A CA 1
ATOM 3548 C C . PHE A 1 435 ? 9.420 1.015 -25.487 1.00 82.75 435 PHE A C 1
ATOM 3550 O O . PHE A 1 435 ? 8.563 1.186 -24.619 1.00 82.75 435 PHE A O 1
ATOM 3557 N N . ALA A 1 436 ? 10.466 0.200 -25.310 1.00 86.56 436 ALA A N 1
ATOM 3558 C CA . ALA A 1 436 ? 10.676 -0.568 -24.084 1.00 86.56 436 ALA A CA 1
ATOM 3559 C C . ALA A 1 436 ? 10.782 0.356 -22.864 1.00 86.56 436 ALA A C 1
ATOM 3561 O O . ALA A 1 436 ? 10.099 0.148 -21.862 1.00 86.56 436 ALA A O 1
ATOM 3562 N N . PHE A 1 437 ? 11.559 1.436 -22.982 1.00 88.44 437 PHE A N 1
ATOM 3563 C CA . PHE A 1 437 ? 11.730 2.421 -21.921 1.00 88.44 437 PHE A CA 1
ATOM 3564 C C . PHE A 1 437 ? 10.415 3.129 -21.563 1.00 88.44 437 PHE A C 1
ATOM 3566 O O . PHE A 1 437 ? 10.050 3.193 -20.389 1.00 88.44 437 PHE A O 1
ATOM 3573 N N . ALA A 1 438 ? 9.663 3.610 -22.558 1.00 83.25 438 ALA A N 1
ATOM 3574 C CA . ALA A 1 438 ? 8.374 4.267 -22.348 1.00 83.25 438 ALA A CA 1
ATOM 3575 C C . ALA A 1 438 ? 7.336 3.336 -21.708 1.00 83.25 438 ALA A C 1
ATOM 3577 O O . ALA A 1 438 ? 6.624 3.739 -20.786 1.00 83.25 438 ALA A O 1
ATOM 3578 N N . ASN A 1 439 ? 7.283 2.079 -22.149 1.00 82.62 439 ASN A N 1
ATOM 3579 C CA . ASN A 1 439 ? 6.392 1.076 -21.579 1.00 82.62 439 ASN A CA 1
ATOM 3580 C C . ASN A 1 439 ? 6.744 0.780 -20.110 1.00 82.62 439 ASN A C 1
ATOM 3582 O O . ASN A 1 439 ? 5.871 0.775 -19.243 1.00 82.62 439 ASN A O 1
ATOM 3586 N N . SER A 1 440 ? 8.031 0.636 -19.791 1.00 90.06 440 SER A N 1
ATOM 3587 C CA . SER A 1 440 ? 8.478 0.428 -18.412 1.00 90.06 440 SER A CA 1
ATOM 3588 C C . SER A 1 440 ? 8.254 1.643 -17.506 1.00 90.06 440 SER A C 1
ATOM 3590 O O . SER A 1 440 ? 7.914 1.457 -16.337 1.00 90.06 440 SER A O 1
ATOM 3592 N N . VAL A 1 441 ? 8.367 2.876 -18.020 1.00 87.12 441 VAL A N 1
ATOM 3593 C CA . VAL A 1 441 ? 7.956 4.097 -17.295 1.00 87.12 441 VAL A CA 1
ATOM 3594 C C . VAL A 1 441 ? 6.454 4.071 -16.991 1.00 87.12 441 VAL A C 1
ATOM 3596 O O . VAL A 1 441 ? 6.053 4.406 -15.875 1.00 87.12 441 VAL A O 1
ATOM 3599 N N . ALA A 1 442 ? 5.621 3.635 -17.942 1.00 82.06 442 ALA A N 1
ATOM 3600 C CA . ALA A 1 442 ? 4.177 3.515 -17.742 1.00 82.06 442 ALA A CA 1
ATOM 3601 C C . ALA A 1 442 ? 3.827 2.479 -16.658 1.00 82.06 442 ALA A C 1
ATOM 3603 O O . ALA A 1 442 ? 2.998 2.752 -15.787 1.00 82.06 442 ALA A O 1
ATOM 3604 N N . HIS A 1 443 ? 4.503 1.325 -16.654 1.00 87.44 443 HIS A N 1
ATOM 3605 C CA . HIS A 1 443 ? 4.372 0.321 -15.591 1.00 87.44 443 HIS A CA 1
ATOM 3606 C C . HIS A 1 443 ? 4.826 0.854 -14.231 1.00 87.44 443 HIS A C 1
ATOM 3608 O O . HIS A 1 443 ? 4.123 0.661 -13.242 1.00 87.44 443 HIS A O 1
ATOM 3614 N N . LEU A 1 444 ? 5.947 1.582 -14.166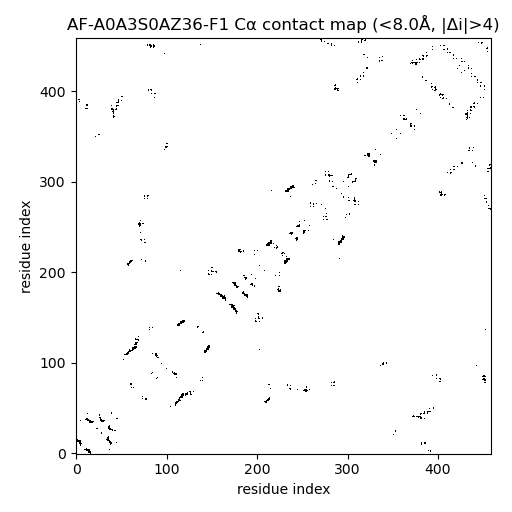 1.00 93.62 444 LEU A N 1
ATOM 3615 C CA . LEU A 1 444 ? 6.397 2.214 -12.922 1.00 93.62 444 LEU A CA 1
ATOM 3616 C C . LEU A 1 444 ? 5.347 3.200 -12.391 1.00 93.62 444 LEU A C 1
ATOM 3618 O O . LEU A 1 444 ? 5.011 3.155 -11.208 1.00 93.62 444 LEU A O 1
ATOM 3622 N N . ARG A 1 445 ? 4.772 4.030 -13.271 1.00 92.06 445 ARG A N 1
ATOM 3623 C CA . ARG A 1 445 ? 3.667 4.937 -12.931 1.00 92.06 445 ARG A CA 1
ATOM 3624 C C . ARG A 1 445 ? 2.466 4.177 -12.376 1.00 92.06 445 ARG A C 1
ATOM 3626 O O . ARG A 1 445 ? 1.913 4.578 -11.357 1.00 92.06 445 ARG A O 1
ATOM 3633 N N . ARG A 1 446 ? 2.049 3.090 -13.035 1.00 87.69 446 ARG A N 1
ATOM 3634 C CA . ARG A 1 446 ? 0.929 2.255 -12.577 1.00 87.69 446 ARG A CA 1
ATOM 3635 C C . ARG A 1 446 ? 1.201 1.698 -11.184 1.00 87.69 446 ARG A C 1
ATOM 3637 O O . ARG A 1 446 ? 0.356 1.869 -10.316 1.00 87.69 446 ARG A O 1
ATOM 3644 N N . CYS A 1 447 ? 2.377 1.117 -10.960 1.00 94.94 447 CYS A N 1
ATOM 3645 C CA . CYS A 1 447 ? 2.781 0.605 -9.655 1.00 94.94 447 CYS A CA 1
ATOM 3646 C C . CYS A 1 447 ? 2.745 1.690 -8.568 1.00 94.94 447 CYS A C 1
ATOM 3648 O O . CYS A 1 447 ? 2.212 1.460 -7.488 1.00 94.94 447 CYS A O 1
ATOM 3650 N N . MET A 1 448 ? 3.268 2.888 -8.854 1.00 96.62 448 MET A N 1
ATOM 3651 C CA . MET A 1 448 ? 3.207 4.020 -7.924 1.00 96.62 448 MET A CA 1
ATOM 3652 C C . MET A 1 448 ? 1.757 4.396 -7.585 1.00 96.62 448 MET A C 1
ATOM 3654 O O . MET A 1 448 ? 1.426 4.537 -6.410 1.00 96.62 448 MET A O 1
ATOM 3658 N N . LEU A 1 449 ? 0.880 4.500 -8.587 1.00 92.56 449 LEU A N 1
ATOM 3659 C CA . LEU A 1 449 ? -0.540 4.798 -8.376 1.00 92.56 449 LEU A CA 1
ATOM 3660 C C . LEU A 1 449 ? -1.259 3.701 -7.581 1.00 92.56 449 LEU A C 1
ATOM 3662 O O . LEU A 1 449 ? -1.995 4.025 -6.658 1.00 92.56 449 LEU A O 1
ATOM 3666 N N . ASP A 1 450 ? -1.007 2.426 -7.884 1.00 93.44 450 ASP A N 1
ATOM 3667 C CA . ASP A 1 450 ? -1.561 1.276 -7.155 1.00 93.44 450 ASP A CA 1
ATOM 3668 C C . ASP A 1 450 ? -1.113 1.262 -5.676 1.00 93.44 450 ASP A C 1
ATOM 3670 O O . ASP A 1 450 ? -1.846 0.820 -4.791 1.00 93.44 450 ASP A O 1
ATOM 3674 N N . LEU A 1 451 ? 0.076 1.789 -5.368 1.00 97.31 451 LEU A N 1
ATOM 3675 C CA . LEU A 1 451 ? 0.545 1.989 -3.990 1.00 97.31 451 LEU A CA 1
ATOM 3676 C C . LEU A 1 451 ? -0.069 3.220 -3.312 1.00 97.31 451 LEU A C 1
ATOM 3678 O O . LEU A 1 451 ? 0.107 3.405 -2.111 1.00 97.31 451 LEU A O 1
ATOM 3682 N N . GLY A 1 452 ? -0.787 4.069 -4.048 1.00 95.88 452 GLY A N 1
ATOM 3683 C CA . GLY A 1 452 ? -1.270 5.349 -3.539 1.00 95.88 452 GLY A CA 1
ATOM 3684 C C . GLY A 1 452 ? -0.201 6.441 -3.496 1.00 95.88 452 GLY A C 1
ATOM 3685 O O . GLY A 1 452 ? -0.398 7.442 -2.811 1.00 95.88 452 GLY A O 1
ATOM 3686 N N . MET A 1 453 ? 0.924 6.263 -4.191 1.00 97.50 453 MET A N 1
ATOM 3687 C CA . MET A 1 453 ? 1.953 7.289 -4.365 1.00 97.50 453 MET A CA 1
ATOM 3688 C C . MET A 1 453 ? 1.544 8.288 -5.455 1.00 97.50 453 MET A C 1
ATOM 3690 O O . MET A 1 453 ? 0.845 7.960 -6.416 1.00 97.50 453 MET A O 1
ATOM 3694 N N . PHE A 1 454 ? 2.045 9.514 -5.349 1.00 93.31 454 PHE A N 1
ATOM 3695 C CA . PHE A 1 454 ? 1.927 10.522 -6.397 1.00 93.31 454 PHE A CA 1
ATOM 3696 C C . PHE A 1 454 ? 3.012 10.342 -7.459 1.00 93.31 454 PHE A C 1
ATOM 3698 O O . PHE A 1 454 ? 4.129 9.921 -7.160 1.00 93.31 454 PHE A O 1
ATOM 3705 N N . CYS A 1 455 ? 2.702 10.730 -8.694 1.00 88.75 455 CYS A N 1
ATOM 3706 C CA . CYS A 1 455 ? 3.598 10.633 -9.847 1.00 88.75 455 CYS A CA 1
ATOM 3707 C C . CYS A 1 455 ? 3.969 12.041 -10.356 1.00 88.75 455 CYS A C 1
ATOM 3709 O O . CYS A 1 455 ? 3.399 12.473 -11.363 1.00 88.75 455 CYS A O 1
ATOM 3711 N N . PRO A 1 456 ? 4.859 12.784 -9.669 1.00 85.81 456 PRO A N 1
ATOM 3712 C CA . PRO A 1 456 ? 5.233 14.137 -10.079 1.00 85.81 456 PRO A CA 1
ATOM 3713 C C . PRO A 1 456 ? 5.982 14.129 -11.416 1.00 85.81 456 PRO A C 1
ATOM 3715 O O . PRO A 1 456 ? 6.701 13.182 -11.735 1.00 85.81 456 PRO A O 1
ATOM 3718 N N . THR A 1 457 ? 5.816 15.194 -12.198 1.00 79.56 457 THR A N 1
ATOM 3719 C CA . THR A 1 457 ? 6.475 15.354 -13.505 1.00 79.56 457 THR A CA 1
ATOM 3720 C C . THR A 1 457 ? 7.849 16.015 -13.414 1.00 79.56 457 THR A C 1
ATOM 3722 O O . THR A 1 457 ? 8.628 15.916 -14.355 1.00 79.56 457 THR A O 1
ATOM 3725 N N . GLU A 1 458 ? 8.157 16.659 -12.287 1.00 77.44 458 GLU A N 1
ATOM 3726 C CA . GLU A 1 458 ? 9.419 17.352 -12.020 1.00 77.44 458 GLU A CA 1
ATOM 3727 C C . GLU A 1 458 ? 9.883 17.067 -10.588 1.00 77.44 458 GLU A C 1
ATOM 3729 O O . GLU A 1 458 ? 9.053 16.875 -9.696 1.00 77.44 458 GLU A O 1
ATOM 3734 N N . VAL A 1 459 ? 11.202 17.021 -10.374 1.00 77.88 459 VAL A N 1
ATOM 3735 C CA . VAL A 1 459 ? 11.859 16.700 -9.091 1.00 77.88 459 VAL A CA 1
ATOM 3736 C C . VAL A 1 459 ? 13.136 17.496 -8.885 1.00 77.88 459 VAL A C 1
ATOM 3738 O O . VAL A 1 459 ? 13.780 17.849 -9.897 1.00 77.88 459 VAL A O 1
#

Solvent-accessible surface area (backbone atoms only — not comparable to full-atom values): 25141 Å² total; per-residue (Å²): 113,80,44,71,49,56,74,92,75,55,80,33,36,33,30,21,68,57,85,57,75,92,42,51,80,55,21,57,65,45,82,56,92,74,32,31,36,34,27,42,30,40,84,33,32,72,58,91,72,78,88,76,91,71,72,81,42,31,36,34,38,53,48,57,54,24,63,46,73,58,29,56,64,51,52,41,36,41,38,49,44,43,12,50,46,36,64,48,34,58,59,71,85,76,29,83,89,60,56,70,79,71,82,82,69,79,85,60,62,34,46,47,49,27,19,59,28,36,43,76,81,38,74,36,73,68,27,52,48,54,52,49,53,53,25,63,74,67,72,49,82,56,53,78,42,48,41,76,73,44,69,81,76,83,81,69,73,67,41,83,40,69,76,39,64,49,98,92,41,93,60,62,35,55,30,27,27,34,85,29,85,76,43,79,40,69,24,27,46,69,87,71,47,72,35,69,60,36,38,52,52,34,42,43,70,75,70,51,55,59,31,36,47,46,54,47,90,47,49,67,59,35,38,39,68,67,40,40,92,32,49,46,44,29,33,56,59,19,22,86,84,75,40,74,46,55,36,98,88,71,47,76,29,36,37,65,58,54,51,50,52,45,39,71,65,49,69,96,60,75,36,58,50,68,54,51,35,45,24,28,50,39,42,65,58,33,47,51,55,53,66,48,68,38,76,55,46,70,74,63,45,61,35,69,83,22,56,29,38,32,36,50,49,37,52,13,52,57,48,52,55,47,42,46,98,78,77,81,46,77,49,48,67,66,57,52,48,46,62,42,48,55,60,70,53,51,64,72,51,75,84,53,76,86,45,72,68,54,59,57,53,42,69,67,42,48,97,88,63,50,60,44,46,78,68,26,45,66,66,37,17,36,50,29,21,48,33,33,46,48,60,57,32,50,51,50,16,62,78,65,75,38,54,16,63,34,45,49,48,44,41,53,49,35,52,55,50,48,54,48,57,74,75,43,66,55,79,83,40,55,67,13,44,40,48,26,51,53,51,28,51,51,41,50,50,49,49,36,42,36,51,55,34,72,85,58,74,50,89

pLDDT: mean 84.34, std 17.2, range [33.59, 98.62]

Sequence (459 aa):
MIRPIPANLGGVGFFSPEKLPEFSDQYQEENVGRYWNYRVTPFFYKWPKKHQQNKKLVIDAFSPNLNKSLHVGHLRQLALAKSLNELLNFSANRSEQWDVKEETVASSGNAQFVALLGASLGVFDYAQKELNEWFDFLNYHPTIYHDVLMPQDQHIVPRKKKNVKEKDSEQESEVEVWEGPKGDVIVVRSNGKPTYSFYDISFANKVSPTNYITGVEQKEHFENLGLGEKHLPMGLVLGKDNKKIKSRNGEAATAKEIFEEIQNKIKETKCDKKILSWNIICWNLLRSNRTQNIKFDIEESTKPESPGMYITYTYARCLSALSNENHNSVYDPDIKKALHENFEKHSYLNGYTVSEKWKEDAKNWSRKNPMPAIDMSQEDAELIGFAEQSNFYRQKSIESLDPSLLANFTNELAKKLNGHYQKYKIKDGKYGLKFAFANSVAHLRRCMLDLGMFCPTEV

Foldseek 3Di:
DKDWDDPVVPATFIKDLDDDPLQVLQFPWDDDPSMITGHFALRGQFDPDDFDDDAQFEEAFLAEEQPDFAFLQSLLRLLLLQLLQCLQQVAPVVCPQFDPPPPDDPRDRSYAYEYAHEPVVHHDPVRVVNVVVSCVVLVNDHHYHYLVPQDQPDDFPWDWDWQDADPPHPDTAIFTWGQFPVGTDTQADRVRHGDPLVSVLSCCVPVVGQAYEHAPVCQVVCVRRVNNVRYDHAAAEAEPVRHQDADPVRHHDGPVNLLVVLLVLADDWPDDSSQLSSLLSLLQSQQDWRHDYGYDYSNVSSDCLHQSNLLQQLLLVLQVLQDDPPPPGSHDVLLSVCSNVVSVCVVVVSPDNCDPVNLVVQVVVDPPAGDLSNPADSLLSSLLSLLSCLSVLSSVCNVSSGNNSLSVSLSVNSVSLVVLVVVDNQNPDDNNNVNSSVNSSVSSCSSCSSSSRDRDNTD